Protein AF-A0A3L5TRM9-F1 (afdb_monomer_lite)

Radius of gyration: 25.82 Å; chains: 1; bounding box: 76×62×73 Å

Secondary structure (DSSP, 8-state):
-HHHHHHHHHHHS-HHHHHHTHHHHHHHHHHHHHSS-HHHHHHHHHHHHHHHHH-HHHHHHHHHH-THHHHHHHHHHTTS----------SS-HHHHHHHHHHHHTTS---GGGHHHHHHHHHHHHHHHHSHHHHHHHHTTGGG-TT----GGGHHHHHHHHHHHSSS-----HHHHHHHHHHHHT-S-HHHHHHHHHHHHHHHHHTHHHHHHHHHSSSSPPHHHHHHHHHHHHHTT-SSHHHHHHHHHHHHHH----GGG-------HHHHHHT----TTSHHHHHHHHHHHHHHHHH-SSHHHHHHHHHHHHHHHHHTT--TTSHHHHHS-HHHHHHHHHHTT-----S-PPP-TT--SS-TT-TT--SHHHHHHHHHHHHHTT--SHHHHHHHHHTHHHHTT-HHHHHHHHHHHHHHHHHHS-HHHHHHHHHHHHHHHHHHTS---TTS-HHHHHHHHHHHHHHHHHHHHHHHHHHHHTT--S-----------

InterPro domains:
  IPR011989 Armadillo-like helical [G3DSA:1.25.10.10] (164-276)
  IPR012993 UME domain [PF08064] (2-53)
  IPR016024 Armadillo-type fold [SSF48371] (3-445)
  IPR050517 DNA Damage Response and Repair Kinase [PTHR11139] (121-482)
  IPR056802 Serine/threonine-protein kinase ATR-like, M-HEAT region [PF25030] (362-481)

Organism: Mytilus galloprovincialis (NCBI:txid29158)

Structure (mmCIF, N/CA/C/O backbone):
data_AF-A0A3L5TRM9-F1
#
_entry.id   AF-A0A3L5TRM9-F1
#
loop_
_atom_site.group_PDB
_atom_site.id
_atom_site.type_symbol
_atom_site.label_atom_id
_atom_site.label_alt_id
_atom_site.label_comp_id
_atom_site.label_asym_id
_atom_site.label_entity_id
_atom_site.label_seq_id
_atom_site.pdbx_PDB_ins_code
_atom_site.Cartn_x
_atom_site.Cartn_y
_atom_site.Cartn_z
_atom_site.occupancy
_atom_site.B_iso_or_equiv
_atom_site.auth_seq_id
_atom_site.auth_comp_id
_atom_site.auth_asym_id
_atom_site.auth_atom_id
_atom_site.pdbx_PDB_model_num
ATOM 1 N N . LEU A 1 1 ? 24.301 -24.685 6.289 1.00 65.38 1 LEU A N 1
ATOM 2 C CA . LEU A 1 1 ? 23.201 -25.486 6.885 1.00 65.38 1 LEU A CA 1
ATOM 3 C C . LEU A 1 1 ? 21.810 -25.098 6.368 1.00 65.38 1 LEU A C 1
ATOM 5 O O . LEU A 1 1 ? 21.319 -25.808 5.508 1.00 65.38 1 LEU A O 1
ATOM 9 N N . THR A 1 2 ? 21.156 -24.003 6.792 1.00 78.38 2 THR A N 1
ATOM 10 C CA . THR A 1 2 ? 19.742 -23.734 6.404 1.00 78.38 2 THR A CA 1
ATOM 11 C C . THR A 1 2 ? 19.506 -23.607 4.890 1.00 78.38 2 THR A C 1
ATOM 13 O O . THR A 1 2 ? 18.604 -24.253 4.362 1.00 78.38 2 THR A O 1
ATOM 16 N N . LEU A 1 3 ? 20.322 -22.825 4.169 1.00 79.12 3 LEU A N 1
ATOM 17 C CA . LEU A 1 3 ? 20.190 -22.661 2.709 1.00 79.12 3 LEU A CA 1
ATOM 18 C C . LEU A 1 3 ? 20.558 -23.933 1.925 1.00 79.12 3 LEU A C 1
ATOM 20 O O . LEU A 1 3 ? 19.970 -24.226 0.883 1.00 79.12 3 LEU A O 1
ATOM 24 N N . GLU A 1 4 ? 21.496 -24.724 2.438 1.00 82.25 4 GLU A N 1
ATOM 25 C CA . GLU A 1 4 ? 21.870 -26.011 1.839 1.00 82.25 4 GLU A CA 1
ATOM 26 C C . GLU A 1 4 ? 20.743 -27.030 2.004 1.00 82.25 4 GLU A C 1
ATOM 28 O O . GLU A 1 4 ? 20.361 -27.691 1.038 1.00 82.25 4 GLU A O 1
ATOM 33 N N . SER A 1 5 ? 20.140 -27.091 3.195 1.00 85.12 5 SER A N 1
ATOM 34 C CA . SER A 1 5 ? 18.946 -27.894 3.453 1.00 85.12 5 SER A CA 1
ATOM 35 C C . SER A 1 5 ? 17.782 -27.454 2.570 1.00 85.12 5 SER A C 1
ATOM 37 O O . SER A 1 5 ? 17.115 -28.301 1.987 1.00 85.12 5 SER A O 1
ATOM 39 N N . LEU A 1 6 ? 17.566 -26.145 2.395 1.00 83.56 6 LEU A N 1
ATOM 40 C CA . LEU A 1 6 ? 16.555 -25.621 1.473 1.00 83.56 6 LEU A CA 1
ATOM 41 C C . LEU A 1 6 ? 16.820 -26.076 0.031 1.00 83.56 6 LEU A C 1
ATOM 43 O O . LEU A 1 6 ? 15.903 -26.533 -0.646 1.00 83.56 6 LEU A O 1
ATOM 47 N N . THR A 1 7 ? 18.073 -26.025 -0.421 1.00 80.06 7 THR A N 1
ATOM 48 C CA . THR A 1 7 ? 18.467 -26.508 -1.753 1.00 80.06 7 THR A CA 1
ATOM 49 C C . THR A 1 7 ? 18.178 -28.002 -1.907 1.00 80.06 7 THR A C 1
ATOM 51 O O . THR A 1 7 ? 17.636 -28.429 -2.926 1.00 80.06 7 THR A O 1
ATOM 54 N N . ALA A 1 8 ? 18.490 -28.809 -0.890 1.00 82.50 8 ALA A N 1
ATOM 55 C CA . ALA A 1 8 ? 18.169 -30.232 -0.881 1.00 82.50 8 ALA A CA 1
ATOM 56 C C . ALA A 1 8 ? 16.651 -30.477 -0.906 1.00 82.50 8 ALA A C 1
ATOM 58 O O . ALA A 1 8 ? 16.182 -31.316 -1.671 1.00 82.50 8 ALA A O 1
ATOM 59 N N . ILE A 1 9 ? 15.870 -29.703 -0.146 1.00 83.31 9 ILE A N 1
ATOM 60 C CA . ILE A 1 9 ? 14.403 -29.777 -0.128 1.00 83.31 9 ILE A CA 1
ATOM 61 C C . ILE A 1 9 ? 13.829 -29.434 -1.505 1.00 83.31 9 ILE A C 1
ATOM 63 O O . ILE A 1 9 ? 13.007 -30.192 -2.006 1.00 83.31 9 ILE A O 1
ATOM 67 N N . ILE A 1 10 ? 14.300 -28.370 -2.163 1.00 77.69 10 ILE A N 1
ATOM 68 C CA . ILE A 1 10 ? 13.900 -28.013 -3.538 1.00 77.69 10 ILE A CA 1
ATOM 69 C C . ILE A 1 10 ? 14.226 -29.157 -4.516 1.00 77.69 10 ILE A C 1
ATOM 71 O O . ILE A 1 10 ? 13.461 -29.437 -5.442 1.00 77.69 10 ILE A O 1
ATOM 75 N N . ARG A 1 11 ? 15.341 -29.869 -4.301 1.00 76.12 11 ARG A N 1
ATOM 76 C CA . ARG A 1 11 ? 15.733 -31.044 -5.099 1.00 76.12 11 ARG A CA 1
ATOM 77 C C . ARG A 1 11 ? 14.954 -32.319 -4.786 1.00 76.12 11 ARG A C 1
ATOM 79 O O . ARG A 1 11 ? 14.939 -33.231 -5.608 1.00 76.12 11 ARG A O 1
ATOM 86 N N . LEU A 1 12 ? 14.332 -32.433 -3.629 1.00 81.38 12 LEU A N 1
ATOM 87 C CA . LEU A 1 12 ? 13.623 -33.653 -3.241 1.00 81.38 12 LEU A CA 1
ATOM 88 C C . LEU A 1 12 ? 12.118 -33.507 -3.439 1.00 81.38 12 LEU A C 1
ATOM 90 O O . LEU A 1 12 ? 11.466 -34.411 -3.953 1.00 81.38 12 LEU A O 1
ATOM 94 N N . MET A 1 13 ? 11.577 -32.349 -3.083 1.00 76.00 13 MET A N 1
ATOM 95 C CA . MET A 1 13 ? 10.155 -32.062 -3.165 1.00 76.00 13 MET A CA 1
ATOM 96 C C . MET A 1 13 ? 9.733 -31.800 -4.615 1.00 76.00 13 MET A C 1
ATOM 98 O O . MET A 1 13 ? 10.427 -31.139 -5.389 1.00 76.00 13 MET A O 1
ATOM 102 N N . GLY A 1 14 ? 8.574 -32.340 -4.988 1.00 64.69 14 GLY A N 1
ATOM 103 C CA . GLY A 1 14 ? 7.963 -32.111 -6.295 1.00 64.69 14 GLY A CA 1
ATOM 104 C C . GLY A 1 14 ? 7.320 -30.725 -6.420 1.00 64.69 14 GLY A C 1
ATOM 105 O O . GLY A 1 14 ? 7.076 -30.035 -5.427 1.00 64.69 14 GLY A O 1
ATOM 106 N N . ARG A 1 15 ? 6.972 -30.359 -7.661 1.00 65.88 15 ARG A N 1
ATOM 107 C CA . ARG A 1 15 ? 6.412 -29.044 -8.040 1.00 65.88 15 ARG A CA 1
ATOM 108 C C . ARG A 1 15 ? 5.235 -28.601 -7.166 1.00 65.88 15 ARG A C 1
ATOM 110 O O . ARG A 1 15 ? 5.187 -27.460 -6.733 1.00 65.88 15 ARG A O 1
ATOM 117 N N . LYS A 1 16 ? 4.326 -29.523 -6.831 1.00 69.69 16 LYS A N 1
ATOM 118 C CA . LYS A 1 16 ? 3.134 -29.243 -6.012 1.00 69.69 16 LYS A CA 1
ATOM 119 C C . LYS A 1 16 ? 3.468 -28.643 -4.640 1.00 69.69 16 LYS A C 1
ATOM 121 O O . LYS A 1 16 ? 2.777 -27.741 -4.183 1.00 69.69 16 LYS A O 1
ATOM 126 N N . HIS A 1 17 ? 4.510 -29.147 -3.981 1.00 75.06 17 HIS A N 1
ATOM 127 C CA . HIS A 1 17 ? 4.863 -28.718 -2.627 1.00 75.06 17 HIS A CA 1
ATOM 128 C C . HIS A 1 17 ? 5.704 -27.445 -2.631 1.00 75.06 17 HIS A C 1
ATOM 130 O O . HIS A 1 17 ? 5.480 -26.576 -1.797 1.00 75.06 17 HIS A O 1
ATOM 136 N N . ILE A 1 18 ? 6.630 -27.316 -3.586 1.00 74.25 18 ILE A N 1
ATOM 137 C CA . ILE A 1 18 ? 7.457 -26.112 -3.735 1.00 74.25 18 ILE A CA 1
ATOM 138 C C . ILE A 1 18 ? 6.604 -24.916 -4.169 1.00 74.25 18 ILE A C 1
ATOM 140 O O . ILE A 1 18 ? 6.699 -23.861 -3.542 1.00 74.25 18 ILE A O 1
ATOM 144 N N . GLY A 1 19 ? 5.690 -25.104 -5.128 1.00 67.81 19 GLY A N 1
ATOM 145 C CA . GLY A 1 19 ? 4.784 -24.051 -5.590 1.00 67.81 19 GLY A CA 1
ATOM 146 C C . GLY A 1 19 ? 3.924 -23.460 -4.467 1.00 67.81 19 GLY A C 1
ATOM 147 O O . GLY A 1 19 ? 3.762 -22.248 -4.390 1.00 67.81 19 GLY A O 1
ATOM 148 N N . MET A 1 20 ? 3.458 -24.291 -3.527 1.00 72.44 20 MET A N 1
ATOM 149 C CA . MET A 1 20 ? 2.608 -23.867 -2.403 1.00 72.44 20 MET A CA 1
ATOM 150 C C . MET A 1 20 ? 3.310 -22.911 -1.419 1.00 72.44 20 MET A C 1
ATOM 152 O O . MET A 1 20 ? 2.651 -22.124 -0.746 1.00 72.44 20 MET A O 1
ATOM 156 N N . ILE A 1 21 ? 4.642 -22.970 -1.321 1.00 74.56 21 ILE A N 1
ATOM 157 C CA . ILE A 1 21 ? 5.443 -22.143 -0.400 1.00 74.56 21 ILE A CA 1
ATOM 158 C C . ILE A 1 21 ? 6.443 -21.238 -1.129 1.00 74.56 21 ILE A C 1
ATOM 160 O O . ILE A 1 21 ? 7.333 -20.662 -0.497 1.00 74.56 21 ILE A O 1
ATOM 164 N N . ARG A 1 22 ? 6.310 -21.086 -2.451 1.00 73.38 22 ARG A N 1
ATOM 165 C CA . ARG A 1 22 ? 7.303 -20.419 -3.306 1.00 73.38 22 ARG A CA 1
ATOM 166 C C . ARG A 1 22 ? 7.626 -18.990 -2.867 1.00 73.38 22 ARG A C 1
ATOM 168 O O . ARG A 1 22 ? 8.798 -18.628 -2.813 1.00 73.38 22 ARG A O 1
ATOM 175 N N . TYR A 1 23 ? 6.629 -18.223 -2.420 1.00 70.56 23 TYR A N 1
ATOM 176 C CA . TYR A 1 23 ? 6.830 -16.866 -1.893 1.00 70.56 23 TYR A CA 1
ATOM 177 C C . TYR A 1 23 ? 7.678 -16.828 -0.613 1.00 70.56 23 TYR A C 1
ATOM 179 O O . TYR A 1 23 ? 8.404 -15.868 -0.369 1.00 70.56 23 TYR A O 1
ATOM 187 N N . LYS A 1 24 ? 7.647 -17.881 0.207 1.00 76.56 24 LYS A N 1
ATOM 188 C CA . LYS A 1 24 ? 8.509 -17.981 1.395 1.00 76.56 24 LYS A CA 1
ATOM 189 C C . LYS A 1 24 ? 9.917 -18.428 1.035 1.00 76.56 24 LYS A C 1
ATOM 191 O O . LYS A 1 24 ? 10.882 -17.919 1.605 1.00 76.56 24 LYS A O 1
ATOM 196 N N . ILE A 1 25 ? 10.040 -19.343 0.071 1.00 76.75 25 ILE A N 1
ATOM 197 C CA . ILE A 1 25 ? 11.338 -19.767 -0.464 1.00 76.75 25 ILE A CA 1
ATOM 198 C C . ILE A 1 25 ? 12.053 -18.559 -1.060 1.00 76.75 25 ILE A C 1
ATOM 200 O O . ILE A 1 25 ? 13.166 -18.256 -0.643 1.00 76.75 25 ILE A O 1
ATOM 204 N N . VAL A 1 26 ? 11.394 -17.813 -1.947 1.00 69.88 26 VAL A N 1
ATOM 205 C CA . VAL A 1 26 ? 12.000 -16.631 -2.560 1.00 69.88 26 VAL A CA 1
ATOM 206 C C . VAL A 1 26 ? 12.323 -15.555 -1.517 1.00 69.88 26 VAL A C 1
ATOM 208 O O . VAL A 1 26 ? 13.416 -14.999 -1.579 1.00 69.88 26 VAL A O 1
ATOM 211 N N . ASN A 1 27 ? 11.481 -15.326 -0.495 1.00 65.88 27 ASN A N 1
ATOM 212 C CA . ASN A 1 27 ? 11.847 -14.423 0.608 1.00 65.88 27 ASN A CA 1
ATOM 213 C C . ASN A 1 27 ? 13.139 -14.868 1.317 1.00 65.88 27 ASN A C 1
ATOM 215 O O . ASN A 1 27 ? 14.015 -14.073 1.639 1.00 65.88 27 ASN A O 1
ATOM 219 N N . THR A 1 28 ? 13.271 -16.168 1.558 1.00 74.00 28 THR A N 1
ATOM 220 C CA . THR A 1 28 ? 14.431 -16.725 2.260 1.00 74.00 28 THR A CA 1
ATOM 221 C C . THR A 1 28 ? 15.696 -16.603 1.412 1.00 74.00 28 THR A C 1
ATOM 223 O O . THR A 1 28 ? 16.736 -16.166 1.904 1.00 74.00 28 THR A O 1
ATOM 226 N N . LEU A 1 29 ? 15.604 -16.936 0.122 1.00 70.50 29 LEU A N 1
ATOM 227 C CA . LEU A 1 29 ? 16.705 -16.801 -0.830 1.00 70.50 29 LEU A CA 1
ATOM 228 C C . LEU A 1 29 ? 17.111 -15.333 -1.024 1.00 70.50 29 LEU A C 1
ATOM 230 O O . LEU A 1 29 ? 18.297 -15.022 -1.133 1.00 70.50 29 LEU A O 1
ATOM 234 N N . ARG A 1 30 ? 16.137 -14.417 -0.992 1.00 61.69 30 ARG A N 1
ATOM 235 C CA . ARG A 1 30 ? 16.371 -12.974 -0.954 1.00 61.69 30 ARG A CA 1
ATOM 236 C C . ARG A 1 30 ? 17.215 -12.561 0.232 1.00 61.69 30 ARG A C 1
ATOM 238 O O . ARG A 1 30 ? 18.228 -11.904 0.039 1.00 61.69 30 ARG A O 1
ATOM 245 N N . ILE A 1 31 ? 16.782 -12.912 1.441 1.00 65.50 31 ILE A N 1
ATOM 246 C CA . ILE A 1 31 ? 17.496 -12.552 2.668 1.00 65.50 31 ILE A CA 1
ATOM 247 C C . ILE A 1 31 ? 18.922 -13.116 2.603 1.00 65.50 31 ILE A C 1
ATOM 249 O O . ILE A 1 31 ? 19.871 -12.411 2.925 1.00 65.50 31 ILE A O 1
ATOM 253 N N . GLY A 1 32 ? 19.090 -14.332 2.070 1.00 65.25 32 GLY A N 1
ATOM 254 C CA . GLY A 1 32 ? 20.402 -14.938 1.834 1.00 65.25 32 GLY A CA 1
ATOM 255 C C . GLY A 1 32 ? 21.327 -14.124 0.920 1.00 65.25 32 GLY A C 1
ATOM 256 O O . GLY A 1 32 ? 22.520 -14.050 1.191 1.00 65.25 32 GLY A O 1
ATOM 257 N N . LEU A 1 33 ? 20.804 -13.482 -0.134 1.00 60.53 33 LEU A N 1
ATOM 258 C CA . LEU A 1 33 ? 21.601 -12.622 -1.027 1.00 60.53 33 LEU A CA 1
ATOM 259 C C . LEU A 1 33 ? 22.024 -11.290 -0.385 1.00 60.53 33 LEU A C 1
ATOM 261 O O . LEU A 1 33 ? 22.958 -10.661 -0.872 1.00 60.53 33 LEU A O 1
ATOM 265 N N . GLN A 1 34 ? 21.343 -10.840 0.672 1.00 57.56 34 GLN A N 1
ATOM 266 C CA . GLN A 1 34 ? 21.650 -9.577 1.359 1.00 57.56 34 GLN A CA 1
ATOM 267 C C . GLN A 1 34 ? 22.781 -9.706 2.381 1.00 57.56 34 GLN A C 1
ATOM 269 O O . GLN A 1 34 ? 23.325 -8.705 2.842 1.00 57.56 34 GLN A O 1
ATOM 274 N N . ILE A 1 35 ? 23.135 -10.935 2.755 1.00 67.31 35 ILE A N 1
ATOM 275 C CA . ILE A 1 35 ? 24.189 -11.193 3.729 1.00 67.31 35 ILE A CA 1
ATOM 276 C C . ILE A 1 35 ? 25.545 -10.929 3.059 1.00 67.31 35 ILE A C 1
ATOM 278 O O . ILE A 1 35 ? 25.797 -11.398 1.953 1.00 67.31 35 ILE A O 1
ATOM 282 N N . ILE A 1 36 ? 26.417 -10.163 3.723 1.00 64.56 36 ILE A N 1
ATOM 283 C CA . ILE A 1 36 ? 27.713 -9.684 3.185 1.00 64.56 36 ILE A CA 1
ATOM 284 C C . ILE A 1 36 ? 28.772 -10.811 3.104 1.00 64.56 36 ILE A C 1
ATOM 286 O O . ILE A 1 36 ? 29.855 -10.637 2.552 1.00 64.56 36 ILE A O 1
ATOM 290 N N . ASP A 1 37 ? 28.454 -11.995 3.617 1.00 75.12 37 ASP A N 1
ATOM 291 C CA . ASP A 1 37 ? 29.320 -13.170 3.595 1.00 75.12 37 ASP A CA 1
ATOM 292 C C . ASP A 1 37 ? 29.328 -13.846 2.209 1.00 75.12 37 ASP A C 1
ATOM 294 O O . ASP A 1 37 ? 28.285 -14.248 1.684 1.00 75.12 37 ASP A O 1
ATOM 298 N N . ARG A 1 38 ? 30.523 -13.987 1.622 1.00 67.94 38 ARG A N 1
ATOM 299 C CA . ARG A 1 38 ? 30.719 -14.537 0.272 1.00 67.94 38 ARG A CA 1
ATOM 300 C C . ARG A 1 38 ? 30.283 -16.003 0.164 1.00 67.94 38 ARG A C 1
ATOM 302 O O . ARG A 1 38 ? 29.691 -16.371 -0.851 1.00 67.94 38 ARG A O 1
ATOM 309 N N . ASP A 1 39 ? 30.528 -16.818 1.185 1.00 73.38 39 ASP A N 1
ATOM 310 C CA . ASP A 1 39 ? 30.191 -18.245 1.158 1.00 73.38 39 ASP A CA 1
ATOM 311 C C . ASP A 1 39 ? 28.666 -18.422 1.197 1.00 73.38 39 ASP A C 1
ATOM 313 O O . ASP A 1 39 ? 28.088 -19.233 0.465 1.00 73.38 39 ASP A O 1
ATOM 317 N N . ILE A 1 40 ? 27.982 -17.588 1.987 1.00 71.12 40 ILE A N 1
ATOM 318 C CA . ILE A 1 40 ? 26.514 -17.557 2.051 1.00 71.12 40 ILE A CA 1
ATOM 319 C C . ILE A 1 40 ? 25.911 -17.081 0.724 1.00 71.12 40 ILE A C 1
ATOM 321 O O . ILE A 1 40 ? 24.932 -17.672 0.255 1.00 71.12 40 ILE A O 1
ATOM 325 N N . GLN A 1 41 ? 26.493 -16.063 0.088 1.00 64.31 41 GLN A N 1
ATOM 326 C CA . GLN A 1 41 ? 26.047 -15.590 -1.226 1.00 64.31 41 GLN A CA 1
ATOM 327 C C . GLN A 1 41 ? 26.202 -16.663 -2.307 1.00 64.31 41 GLN A C 1
ATOM 329 O O . GLN A 1 41 ? 25.286 -16.847 -3.113 1.00 64.31 41 GLN A O 1
ATOM 334 N N . GLU A 1 42 ? 27.307 -17.413 -2.312 1.00 65.62 42 GLU A N 1
ATOM 335 C CA . GLU A 1 42 ? 27.523 -18.502 -3.270 1.00 65.62 42 GLU A CA 1
ATOM 336 C C . GLU A 1 42 ? 26.496 -19.629 -3.081 1.00 65.62 42 GLU A C 1
ATOM 338 O O . GLU A 1 42 ? 25.886 -20.097 -4.049 1.00 65.62 42 GLU A O 1
ATOM 343 N N . ILE A 1 43 ? 26.246 -20.036 -1.832 1.00 72.19 43 ILE A N 1
ATOM 344 C CA . ILE A 1 43 ? 25.219 -21.034 -1.505 1.00 72.19 43 ILE A CA 1
ATOM 345 C C . ILE A 1 43 ? 23.830 -20.524 -1.907 1.00 72.19 43 ILE A C 1
ATOM 347 O O . ILE A 1 43 ? 23.047 -21.276 -2.489 1.00 72.19 43 ILE A O 1
ATOM 351 N N . SER A 1 44 ? 23.531 -19.248 -1.653 1.00 68.44 44 SER A N 1
ATOM 352 C CA . SER A 1 44 ? 22.273 -18.619 -2.060 1.00 68.44 44 SER A CA 1
ATOM 353 C C . SER A 1 44 ? 22.110 -18.629 -3.583 1.00 68.44 44 SER A C 1
ATOM 355 O O . SER A 1 44 ? 21.058 -19.020 -4.084 1.00 68.44 44 SER A O 1
ATOM 357 N N . CYS A 1 45 ? 23.161 -18.315 -4.347 1.00 63.19 45 CYS A N 1
ATOM 358 C CA . CYS A 1 45 ? 23.139 -18.377 -5.812 1.00 63.19 45 CYS A CA 1
ATOM 359 C C . CYS A 1 45 ? 22.912 -19.803 -6.333 1.00 63.19 45 CYS A C 1
ATOM 361 O O . CYS A 1 45 ? 22.123 -20.002 -7.255 1.00 63.19 45 CYS A O 1
ATOM 363 N N . LYS A 1 46 ? 23.550 -20.813 -5.724 1.00 67.06 46 LYS A N 1
ATOM 364 C CA . LYS A 1 46 ? 23.306 -22.231 -6.052 1.00 67.06 46 LYS A CA 1
ATOM 365 C C . LYS A 1 46 ? 21.864 -22.641 -5.750 1.00 67.06 46 LYS A C 1
ATOM 367 O O . LYS A 1 46 ? 21.269 -23.406 -6.510 1.00 67.06 46 LYS A O 1
ATOM 372 N N . ALA A 1 47 ? 21.301 -22.138 -4.655 1.00 72.38 47 ALA A N 1
ATOM 373 C CA . ALA A 1 47 ? 19.915 -22.379 -4.281 1.00 72.38 47 ALA A CA 1
ATOM 374 C C . ALA A 1 47 ? 18.942 -21.711 -5.268 1.00 72.38 47 ALA A C 1
ATOM 376 O O . ALA A 1 47 ? 17.993 -22.356 -5.710 1.00 72.38 47 ALA A O 1
ATOM 377 N N . TRP A 1 48 ? 19.225 -20.472 -5.685 1.00 68.62 48 TRP A N 1
ATOM 378 C CA . TRP A 1 48 ? 18.503 -19.752 -6.737 1.00 68.62 48 TRP A CA 1
ATOM 379 C C . TRP A 1 48 ? 18.536 -20.483 -8.077 1.00 68.62 48 TRP A C 1
ATOM 381 O O . TRP A 1 48 ? 17.487 -20.724 -8.664 1.00 68.62 48 TRP A O 1
ATOM 391 N N . ASP A 1 49 ? 19.716 -20.894 -8.537 1.00 62.44 49 ASP A N 1
ATOM 392 C CA . ASP A 1 49 ? 19.873 -21.660 -9.776 1.00 62.44 49 ASP A CA 1
ATOM 393 C C . ASP A 1 49 ? 19.091 -22.981 -9.717 1.00 62.44 49 ASP A C 1
ATOM 395 O O . ASP A 1 49 ? 18.374 -23.340 -10.651 1.00 62.44 49 ASP A O 1
ATOM 399 N N . CYS A 1 50 ? 19.147 -23.680 -8.579 1.00 69.31 50 CYS A N 1
ATOM 400 C CA . CYS A 1 50 ? 18.386 -24.906 -8.368 1.00 69.31 50 CYS A CA 1
ATOM 401 C C . CYS A 1 50 ? 16.867 -24.675 -8.371 1.00 69.31 50 CYS A C 1
ATOM 403 O O . CYS A 1 50 ? 16.124 -25.506 -8.893 1.00 69.31 50 CYS A O 1
ATOM 405 N N . PHE A 1 51 ? 16.411 -23.578 -7.771 1.00 69.69 51 PHE A N 1
ATOM 406 C CA . PHE A 1 51 ? 15.007 -23.190 -7.708 1.00 69.69 51 PHE A CA 1
ATOM 407 C C . PHE A 1 51 ? 14.460 -22.848 -9.097 1.00 69.69 51 PHE A C 1
ATOM 409 O O . PHE A 1 51 ? 13.485 -23.458 -9.532 1.00 69.69 51 PHE A O 1
ATOM 416 N N . VAL A 1 52 ? 15.162 -21.980 -9.831 1.00 62.41 52 VAL A N 1
ATOM 417 C CA . VAL A 1 52 ? 14.818 -21.559 -11.199 1.00 62.41 52 VAL A CA 1
ATOM 418 C C . VAL A 1 52 ? 14.802 -22.747 -12.168 1.00 62.41 52 VAL A C 1
ATOM 420 O O . VAL A 1 52 ? 13.913 -22.848 -13.008 1.00 62.41 52 VAL A O 1
ATOM 423 N N . LYS A 1 53 ? 15.748 -23.686 -12.036 1.00 63.81 53 LYS A N 1
ATOM 424 C CA . LYS A 1 53 ? 15.822 -24.887 -12.887 1.00 63.81 53 LYS A CA 1
ATOM 425 C C . LYS A 1 53 ? 14.774 -25.951 -12.581 1.00 63.81 53 LYS A C 1
ATOM 427 O O . LYS A 1 53 ? 14.584 -26.831 -13.409 1.00 63.81 53 LYS A O 1
ATOM 432 N N . ARG A 1 54 ? 14.172 -25.973 -11.389 1.00 61.22 54 ARG A N 1
ATOM 433 C CA . ARG A 1 54 ? 13.219 -27.032 -11.005 1.00 61.22 54 ARG A CA 1
ATOM 434 C C . ARG A 1 54 ? 11.781 -26.593 -11.068 1.00 61.22 54 ARG A C 1
ATOM 436 O O . ARG A 1 54 ? 10.927 -27.375 -11.494 1.00 61.22 54 ARG A O 1
ATOM 443 N N . ASP A 1 55 ? 11.520 -25.377 -10.624 1.00 56.62 55 ASP A N 1
ATOM 444 C CA . ASP A 1 55 ? 10.194 -24.807 -10.689 1.00 56.62 55 ASP A CA 1
ATOM 445 C C . ASP A 1 55 ? 10.071 -24.018 -11.994 1.00 56.62 55 ASP A C 1
ATOM 447 O O . ASP A 1 55 ? 10.102 -22.795 -12.033 1.00 56.62 55 ASP A O 1
ATOM 451 N N . PHE A 1 56 ? 9.988 -24.758 -13.104 1.00 47.97 56 PHE A N 1
ATOM 452 C CA . PHE A 1 56 ? 9.790 -24.212 -14.452 1.00 47.97 56 PHE A CA 1
ATOM 453 C C . PHE A 1 56 ? 8.513 -23.366 -14.553 1.00 47.97 56 PHE A C 1
ATOM 455 O O . PHE A 1 56 ? 8.465 -22.432 -15.349 1.00 47.97 56 PHE A O 1
ATOM 462 N N . MET A 1 57 ? 7.525 -23.643 -13.689 1.00 47.28 57 MET A N 1
ATOM 463 C CA . MET A 1 57 ? 6.334 -22.815 -13.529 1.00 47.28 57 MET A CA 1
ATOM 464 C C . MET A 1 57 ? 6.663 -21.478 -12.877 1.00 47.28 57 MET A C 1
ATOM 466 O O . MET A 1 57 ? 5.996 -20.515 -13.177 1.00 47.28 57 MET A O 1
ATOM 470 N N . ILE A 1 58 ? 7.702 -21.330 -12.058 1.00 47.34 58 ILE A N 1
ATOM 471 C CA . ILE A 1 58 ? 8.061 -19.991 -11.578 1.00 47.34 58 ILE A CA 1
ATOM 472 C C . ILE A 1 58 ? 8.488 -19.108 -12.724 1.00 47.34 58 ILE A C 1
ATOM 474 O O . ILE A 1 58 ? 8.123 -17.953 -12.683 1.00 47.34 58 ILE A O 1
ATOM 478 N N . LEU A 1 59 ? 9.171 -19.621 -13.752 1.00 45.50 59 LEU A N 1
ATOM 479 C CA . LEU A 1 59 ? 9.421 -18.844 -14.961 1.00 45.50 59 LEU A CA 1
ATOM 480 C C . LEU A 1 59 ? 8.150 -18.743 -15.804 1.00 45.50 59 LEU A C 1
ATOM 482 O O . LEU A 1 59 ? 7.774 -17.638 -16.108 1.00 45.50 59 LEU A O 1
ATOM 486 N N . GLU A 1 60 ? 7.421 -19.814 -16.111 1.00 38.19 60 GLU A N 1
ATOM 487 C CA . GLU A 1 60 ? 6.194 -19.766 -16.938 1.00 38.19 60 GLU A CA 1
ATOM 488 C C . GLU A 1 60 ? 5.062 -18.900 -16.341 1.00 38.19 60 GLU A C 1
ATOM 490 O O . GLU A 1 60 ? 4.392 -18.164 -17.049 1.00 38.19 60 GLU A O 1
ATOM 495 N N . TYR A 1 61 ? 4.881 -18.906 -15.025 1.00 40.91 61 TYR A N 1
ATOM 496 C CA . TYR A 1 61 ? 3.848 -18.168 -14.289 1.00 40.91 61 TYR A CA 1
ATOM 497 C C . TYR A 1 61 ? 4.295 -16.750 -13.948 1.00 40.91 61 TYR A C 1
ATOM 499 O O . TYR A 1 61 ? 3.504 -15.809 -14.014 1.00 40.91 61 TYR A O 1
ATOM 507 N N . ALA A 1 62 ? 5.584 -16.565 -13.666 1.00 39.34 62 ALA A N 1
ATOM 508 C CA . ALA A 1 62 ? 6.185 -15.257 -13.774 1.00 39.34 62 ALA A CA 1
ATOM 509 C C . ALA A 1 62 ? 5.988 -14.696 -15.182 1.00 39.34 62 ALA A C 1
ATOM 511 O O . ALA A 1 62 ? 5.581 -13.570 -15.334 1.00 39.34 62 ALA A O 1
ATOM 512 N N . LEU A 1 63 ? 6.183 -15.462 -16.236 1.00 35.69 63 LEU A N 1
ATOM 513 C CA . LEU A 1 63 ? 6.022 -15.006 -17.608 1.00 35.69 63 LEU A CA 1
ATOM 514 C C . LEU A 1 63 ? 4.578 -14.648 -17.960 1.00 35.69 63 LEU A C 1
ATOM 516 O O . LEU A 1 63 ? 4.354 -13.664 -18.658 1.00 35.69 63 LEU A O 1
ATOM 520 N N . TYR A 1 64 ? 3.618 -15.402 -17.425 1.00 33.41 64 TYR A N 1
ATOM 521 C CA . TYR A 1 64 ? 2.198 -15.287 -17.756 1.00 33.41 64 TYR A CA 1
ATOM 522 C C . TYR A 1 64 ? 1.420 -14.300 -16.866 1.00 33.41 64 TYR A C 1
ATOM 524 O O . TYR A 1 64 ? 0.546 -13.580 -17.337 1.00 33.41 64 TYR A O 1
ATOM 532 N N . TYR A 1 65 ? 1.740 -14.228 -15.571 1.00 35.22 65 TYR A N 1
ATOM 533 C CA . TYR A 1 65 ? 1.090 -13.333 -14.594 1.00 35.22 65 TYR A CA 1
ATOM 534 C C . TYR A 1 65 ? 2.021 -12.270 -14.058 1.00 35.22 65 TYR A C 1
ATOM 536 O O . TYR A 1 65 ? 1.596 -11.320 -13.392 1.00 35.22 65 TYR A O 1
ATOM 544 N N . GLY A 1 66 ? 3.311 -12.461 -14.298 1.00 34.72 66 GLY A N 1
ATOM 545 C CA . GLY A 1 66 ? 4.306 -11.469 -14.059 1.00 34.72 66 GLY A CA 1
ATOM 546 C C . GLY A 1 66 ? 4.760 -11.303 -12.604 1.00 34.72 66 GLY A C 1
ATOM 547 O O . GLY A 1 66 ? 5.929 -11.078 -12.361 1.00 34.72 66 GLY A O 1
ATOM 548 N N . ARG A 1 67 ? 3.898 -11.456 -11.600 1.00 42.78 67 ARG A N 1
ATOM 549 C CA . ARG A 1 67 ? 4.095 -10.893 -10.243 1.00 42.78 67 ARG A CA 1
ATOM 550 C C . ARG A 1 67 ? 5.131 -11.572 -9.335 1.00 42.78 67 ARG A C 1
ATOM 552 O O . ARG A 1 67 ? 5.567 -10.943 -8.375 1.00 42.78 67 ARG A O 1
ATOM 559 N N . ASP A 1 68 ? 5.593 -12.783 -9.648 1.00 37.16 68 ASP A N 1
ATOM 560 C CA . ASP A 1 68 ? 6.687 -13.436 -8.894 1.00 37.16 68 ASP A CA 1
ATOM 561 C C . ASP A 1 68 ? 8.039 -12.777 -9.146 1.00 37.16 68 ASP A C 1
ATOM 563 O O . ASP A 1 68 ? 8.992 -12.934 -8.386 1.00 37.16 68 ASP A O 1
ATOM 567 N N . ILE A 1 69 ? 8.112 -11.978 -10.196 1.00 37.78 69 ILE A N 1
ATOM 568 C CA . ILE A 1 69 ? 9.352 -11.405 -10.648 1.00 37.78 69 ILE A CA 1
ATOM 569 C C . ILE A 1 69 ? 9.678 -10.106 -9.941 1.00 37.78 69 ILE A C 1
ATOM 571 O O . ILE A 1 69 ? 10.827 -9.957 -9.554 1.00 37.78 69 ILE A O 1
ATOM 575 N N . ASP A 1 70 ? 8.718 -9.213 -9.679 1.00 36.78 70 ASP A N 1
ATOM 576 C CA . ASP A 1 70 ? 8.962 -8.023 -8.845 1.00 36.78 70 ASP A CA 1
ATOM 577 C C . ASP A 1 70 ? 9.546 -8.419 -7.485 1.00 36.78 70 ASP A C 1
ATOM 579 O O . ASP A 1 70 ? 10.435 -7.743 -6.965 1.00 36.78 70 ASP A O 1
ATOM 583 N N . PHE A 1 71 ? 9.122 -9.574 -6.966 1.00 39.12 71 PHE A N 1
ATOM 584 C CA . PHE A 1 71 ? 9.625 -10.182 -5.745 1.00 39.12 71 PHE A CA 1
ATOM 585 C C . PHE A 1 71 ? 11.061 -10.717 -5.888 1.00 39.12 71 PHE A C 1
ATOM 587 O O . PHE A 1 71 ? 11.927 -10.358 -5.084 1.00 39.12 71 PHE A O 1
ATOM 594 N N . ILE A 1 72 ? 11.373 -11.474 -6.949 1.00 40.59 72 ILE A N 1
ATOM 595 C CA . ILE A 1 72 ? 12.756 -11.865 -7.291 1.00 40.59 72 ILE A CA 1
ATOM 596 C C . ILE A 1 72 ? 13.623 -10.604 -7.544 1.00 40.59 72 ILE A C 1
ATOM 598 O O . ILE A 1 72 ? 14.768 -10.528 -7.113 1.00 40.59 72 ILE A O 1
ATOM 602 N N . ALA A 1 73 ? 13.075 -9.529 -8.105 1.00 38.41 73 ALA A N 1
ATOM 603 C CA . ALA A 1 73 ? 13.746 -8.245 -8.324 1.00 38.41 73 ALA A CA 1
ATOM 604 C C . ALA A 1 73 ? 14.041 -7.465 -7.065 1.00 38.41 73 ALA A C 1
ATOM 606 O O . ALA A 1 73 ? 15.126 -6.907 -6.928 1.00 38.41 73 ALA A O 1
ATOM 607 N N . GLN A 1 74 ? 13.072 -7.409 -6.150 1.00 38.84 74 GLN A N 1
ATOM 608 C CA . GLN A 1 74 ? 13.256 -6.893 -4.799 1.00 38.84 74 GLN A CA 1
ATOM 609 C C . GLN A 1 74 ? 14.390 -7.661 -4.111 1.00 38.84 74 GLN A C 1
ATOM 611 O O . GLN A 1 74 ? 15.115 -7.112 -3.284 1.00 38.84 74 GLN A O 1
ATOM 616 N N . SER A 1 75 ? 14.561 -8.934 -4.483 1.00 37.00 75 SER A N 1
ATOM 617 C CA . SER A 1 75 ? 15.569 -9.808 -3.905 1.00 37.00 75 SER A CA 1
ATOM 618 C C . SER A 1 75 ? 16.994 -9.430 -4.271 1.00 37.00 75 SER A C 1
ATOM 620 O O . SER A 1 75 ? 17.857 -9.398 -3.398 1.00 37.00 75 SER A O 1
ATOM 622 N N . PHE A 1 76 ? 17.217 -9.045 -5.525 1.00 35.72 76 PHE A N 1
ATOM 623 C CA . PHE A 1 76 ? 18.482 -8.449 -5.953 1.00 35.72 76 PHE A CA 1
ATOM 624 C C . PHE A 1 76 ? 18.617 -6.991 -5.493 1.00 35.72 76 PHE A C 1
ATOM 626 O O . PHE A 1 76 ? 19.716 -6.576 -5.126 1.00 35.72 76 PHE A O 1
ATOM 633 N N . ARG A 1 77 ? 17.509 -6.234 -5.417 1.00 35.97 77 ARG A N 1
ATOM 634 C CA . ARG A 1 77 ? 17.469 -4.817 -5.005 1.00 35.97 77 ARG A CA 1
ATOM 635 C C . ARG A 1 77 ? 18.133 -4.561 -3.645 1.00 35.97 77 ARG A C 1
ATOM 637 O O . ARG A 1 77 ? 18.873 -3.595 -3.518 1.00 35.97 77 ARG A O 1
ATOM 644 N N . ASN A 1 78 ? 17.900 -5.427 -2.664 1.00 35.19 78 ASN A N 1
ATOM 645 C CA . ASN A 1 78 ? 18.336 -5.211 -1.279 1.00 35.19 78 ASN A CA 1
ATOM 646 C C . ASN A 1 78 ? 19.737 -5.777 -0.967 1.00 35.19 78 ASN A C 1
ATOM 648 O O . ASN A 1 78 ? 20.243 -5.597 0.134 1.00 35.19 78 ASN A O 1
ATOM 652 N N . SER A 1 79 ? 20.357 -6.497 -1.910 1.00 32.06 79 SER A N 1
ATOM 653 C CA . SER A 1 79 ? 21.714 -7.055 -1.758 1.00 32.06 79 SER A CA 1
ATOM 654 C C . SER A 1 79 ? 22.832 -6.032 -2.004 1.00 32.06 79 SER A C 1
ATOM 656 O O . SER A 1 79 ? 24.011 -6.340 -1.860 1.00 32.06 79 SER A O 1
ATOM 658 N N . VAL A 1 80 ? 22.448 -4.821 -2.405 1.00 33.75 80 VAL A N 1
ATOM 659 C CA . VAL A 1 80 ? 23.266 -3.608 -2.467 1.00 33.75 80 VAL A CA 1
ATOM 660 C C . VAL A 1 80 ? 22.505 -2.574 -1.649 1.00 33.75 80 VAL A C 1
ATOM 662 O O . VAL A 1 80 ? 21.285 -2.481 -1.795 1.00 33.75 80 VAL A O 1
ATOM 665 N N . SER A 1 81 ? 23.188 -1.824 -0.786 1.00 26.42 81 SER A N 1
ATOM 666 C CA . SER A 1 81 ? 22.567 -0.799 0.059 1.00 26.42 81 SER A CA 1
ATOM 667 C C . SER A 1 81 ? 21.732 0.175 -0.778 1.00 26.42 81 SER A C 1
ATOM 669 O O . SER A 1 81 ? 22.292 0.941 -1.561 1.00 26.42 81 SER A O 1
ATOM 671 N N . TRP A 1 82 ? 20.411 0.147 -0.605 1.00 32.06 82 TRP A N 1
ATOM 672 C CA . TRP A 1 82 ? 19.493 1.138 -1.157 1.00 32.06 82 TRP A CA 1
ATOM 673 C C . TRP A 1 82 ? 18.347 1.395 -0.180 1.00 32.06 82 TRP A C 1
ATOM 675 O O . TRP A 1 82 ? 17.738 0.452 0.322 1.00 32.06 82 TRP A O 1
ATOM 685 N N . THR A 1 83 ? 18.080 2.678 0.050 1.00 24.50 83 THR A N 1
ATOM 686 C CA . THR A 1 83 ? 16.997 3.250 0.858 1.00 24.50 83 THR A CA 1
ATOM 687 C C . THR A 1 83 ? 15.779 3.593 -0.018 1.00 24.50 83 THR A C 1
ATOM 689 O O . THR A 1 83 ? 15.960 4.236 -1.050 1.00 24.50 83 THR A O 1
ATOM 692 N N . ASP A 1 84 ? 14.609 3.115 0.439 1.00 24.55 84 ASP A N 1
ATOM 693 C CA . ASP A 1 84 ? 13.208 3.620 0.400 1.00 24.55 84 ASP A CA 1
ATOM 694 C C . ASP A 1 84 ? 12.535 3.988 -0.955 1.00 24.55 84 ASP A C 1
ATOM 696 O O . ASP A 1 84 ? 13.165 4.545 -1.842 1.00 24.55 84 ASP A O 1
ATOM 700 N N . ASP A 1 85 ? 11.231 3.809 -1.242 1.00 26.25 85 ASP A N 1
ATOM 701 C CA . ASP A 1 85 ? 10.105 3.017 -0.706 1.00 26.25 85 ASP A CA 1
ATOM 702 C C . ASP A 1 85 ? 8.969 2.976 -1.786 1.00 26.25 85 ASP A C 1
ATOM 704 O O . ASP A 1 85 ? 8.532 4.005 -2.285 1.00 26.25 85 ASP A O 1
ATOM 708 N N . VAL A 1 86 ? 8.512 1.764 -2.143 1.00 26.94 86 VAL A N 1
ATOM 709 C CA . VAL A 1 86 ? 7.101 1.296 -2.281 1.00 26.94 86 VAL A CA 1
ATOM 710 C C . VAL A 1 86 ? 6.146 1.642 -3.472 1.00 26.94 86 VAL A C 1
ATOM 712 O O . VAL A 1 86 ? 5.883 2.778 -3.845 1.00 26.94 86 VAL A O 1
ATOM 715 N N . THR A 1 87 ? 5.488 0.543 -3.912 1.00 28.81 87 THR A N 1
ATOM 716 C CA . THR A 1 87 ? 4.227 0.282 -4.671 1.00 28.81 87 THR A CA 1
ATOM 717 C C . THR A 1 87 ? 4.135 0.449 -6.194 1.00 28.81 87 THR A C 1
ATOM 719 O O . THR A 1 87 ? 4.272 1.549 -6.707 1.00 28.81 87 THR A O 1
ATOM 722 N N . ASP A 1 88 ? 3.699 -0.620 -6.893 1.00 27.88 88 ASP A N 1
ATOM 723 C CA . ASP A 1 88 ? 2.818 -0.518 -8.070 1.00 27.88 88 ASP A CA 1
ATOM 724 C C . ASP A 1 88 ? 1.659 -1.500 -8.025 1.00 27.88 88 ASP A C 1
ATOM 726 O O . ASP A 1 88 ? 1.746 -2.712 -7.789 1.00 27.88 88 ASP A O 1
ATOM 730 N N . HIS A 1 89 ? 0.553 -0.952 -8.492 1.00 30.64 89 HIS A N 1
ATOM 731 C CA . HIS A 1 89 ? -0.459 -1.664 -9.230 1.00 30.64 89 HIS A CA 1
ATOM 732 C C . HIS A 1 89 ? -0.451 -1.125 -10.655 1.00 30.64 89 HIS A C 1
ATOM 734 O O . HIS A 1 89 ? -0.957 -0.038 -10.888 1.00 30.64 89 HIS A O 1
ATOM 740 N N . CYS A 1 90 ? 0.077 -1.898 -11.606 1.00 27.16 90 CYS A N 1
ATOM 741 C CA . CYS A 1 90 ? -0.160 -1.684 -13.032 1.00 27.16 90 CYS A CA 1
ATOM 742 C C . CYS A 1 90 ? -0.089 -3.009 -13.804 1.00 27.16 90 CYS A C 1
ATOM 744 O O . CYS A 1 90 ? 0.567 -3.958 -13.379 1.00 27.16 90 CYS A O 1
ATOM 746 N N . HIS A 1 91 ? -0.838 -3.066 -14.905 1.00 32.19 91 HIS A N 1
ATOM 747 C CA . HIS A 1 91 ? -1.222 -4.253 -15.679 1.00 32.19 91 HIS A CA 1
ATOM 748 C C . HIS A 1 91 ? -0.168 -4.760 -16.689 1.00 32.19 91 HIS A C 1
ATOM 750 O O . HIS A 1 91 ? -0.528 -5.394 -17.674 1.00 32.19 91 HIS A O 1
ATOM 756 N N . THR A 1 92 ? 1.122 -4.519 -16.462 1.00 34.25 92 THR A N 1
ATOM 757 C CA . THR A 1 92 ? 2.214 -5.168 -17.213 1.00 34.25 92 THR A CA 1
ATOM 758 C C . THR A 1 92 ? 2.657 -6.424 -16.475 1.00 34.25 92 THR A C 1
ATOM 760 O O . THR A 1 92 ? 2.722 -6.347 -15.249 1.00 34.25 92 THR A O 1
ATOM 763 N N . PRO A 1 93 ? 2.949 -7.567 -17.131 1.00 35.94 93 PRO A N 1
ATOM 764 C CA . PRO A 1 93 ? 3.349 -8.779 -16.426 1.00 35.94 93 PRO A CA 1
ATOM 765 C C . PRO A 1 93 ? 4.663 -8.498 -15.700 1.00 35.94 93 PRO A C 1
ATOM 767 O O . PRO A 1 93 ? 5.673 -8.241 -16.358 1.00 35.94 93 PRO A O 1
ATOM 770 N N . PRO A 1 94 ? 4.717 -8.566 -14.358 1.00 37.03 94 PRO A N 1
ATOM 771 C CA . PRO A 1 94 ? 5.972 -8.311 -13.684 1.00 37.03 94 PRO A CA 1
ATOM 772 C C . PRO A 1 94 ? 7.218 -9.125 -14.057 1.00 37.03 94 PRO A C 1
ATOM 774 O O . PRO A 1 94 ? 8.295 -8.705 -13.665 1.00 37.03 94 PRO A O 1
ATOM 777 N N . PHE A 1 95 ? 7.163 -10.164 -14.905 1.00 38.03 95 PHE A N 1
ATOM 778 C CA . PHE A 1 95 ? 8.359 -10.809 -15.458 1.00 38.03 95 PHE A CA 1
ATOM 779 C C . PHE A 1 95 ? 9.219 -9.870 -16.261 1.00 38.03 95 PHE A C 1
ATOM 781 O O . PHE A 1 95 ? 10.418 -9.755 -16.017 1.00 38.03 95 PHE A O 1
ATOM 788 N N . VAL A 1 96 ? 8.570 -9.135 -17.149 1.00 39.28 96 VAL A N 1
ATOM 789 C CA . VAL A 1 96 ? 9.161 -8.024 -17.878 1.00 39.28 96 VAL A CA 1
ATOM 790 C C . VAL A 1 96 ? 9.799 -7.039 -16.903 1.00 39.28 96 VAL A C 1
ATOM 792 O O . VAL A 1 96 ? 10.927 -6.595 -17.120 1.00 39.28 96 VAL A O 1
ATOM 795 N N . LYS A 1 97 ? 9.109 -6.745 -15.792 1.00 43.47 97 LYS A N 1
ATOM 796 C CA . LYS A 1 97 ? 9.556 -5.779 -14.791 1.00 43.47 97 LYS A CA 1
ATOM 797 C C . LYS A 1 97 ? 10.843 -6.194 -14.084 1.00 43.47 97 LYS A C 1
ATOM 799 O O . LYS A 1 97 ? 11.671 -5.304 -13.901 1.00 43.47 97 LYS A O 1
ATOM 804 N N . PHE A 1 98 ? 11.105 -7.473 -13.747 1.00 43.12 98 PHE A N 1
ATOM 805 C CA . PHE A 1 98 ? 12.459 -7.828 -13.256 1.00 43.12 98 PHE A CA 1
ATOM 806 C C . PHE A 1 98 ? 13.508 -8.148 -14.247 1.00 43.12 98 PHE A C 1
ATOM 808 O O . PHE A 1 98 ? 14.666 -7.890 -13.958 1.00 43.12 98 PHE A O 1
ATOM 815 N N . ILE A 1 99 ? 13.145 -8.653 -15.399 1.00 43.56 99 ILE A N 1
ATOM 816 C CA . ILE A 1 99 ? 14.095 -8.732 -16.488 1.00 43.56 99 ILE A CA 1
ATOM 817 C C . ILE A 1 99 ? 14.667 -7.328 -16.751 1.00 43.56 99 ILE A C 1
ATOM 819 O O . ILE A 1 99 ? 15.882 -7.151 -16.795 1.00 43.56 99 ILE A O 1
ATOM 823 N N . THR A 1 100 ? 13.798 -6.318 -16.731 1.00 42.06 100 THR A N 1
ATOM 824 C CA . THR A 1 100 ? 14.141 -4.897 -16.801 1.00 42.06 100 THR A CA 1
ATOM 825 C C . THR A 1 100 ? 14.860 -4.395 -15.539 1.00 42.06 100 THR A C 1
ATOM 827 O O . THR A 1 100 ? 15.915 -3.792 -15.638 1.00 42.06 100 THR A O 1
ATOM 830 N N . LYS A 1 101 ? 14.369 -4.666 -14.324 1.00 45.41 101 LYS A N 1
ATOM 831 C CA . LYS A 1 101 ? 14.963 -4.177 -13.056 1.00 45.41 101 LYS A CA 1
ATOM 832 C C . LYS A 1 101 ? 16.303 -4.841 -12.713 1.00 45.41 101 LYS A C 1
ATOM 834 O O . LYS A 1 101 ? 17.243 -4.146 -12.342 1.00 45.41 101 LYS A O 1
ATOM 839 N N . ALA A 1 102 ? 16.422 -6.161 -12.852 1.00 44.91 102 ALA A N 1
ATOM 840 C CA . ALA A 1 102 ? 17.686 -6.889 -12.744 1.00 44.91 102 ALA A CA 1
ATOM 841 C C . ALA A 1 102 ? 18.614 -6.533 -13.917 1.00 44.91 102 ALA A C 1
ATOM 843 O O . ALA A 1 102 ? 19.804 -6.318 -13.704 1.00 44.91 102 ALA A O 1
ATOM 844 N N . GLY A 1 103 ? 18.073 -6.384 -15.129 1.00 44.72 103 GLY A N 1
ATOM 845 C CA . GLY A 1 103 ? 18.785 -5.899 -16.312 1.00 44.72 103 GLY A CA 1
ATOM 846 C C . GLY A 1 103 ? 19.344 -4.485 -16.163 1.00 44.72 103 GLY A C 1
ATOM 847 O O . GLY A 1 103 ? 20.442 -4.230 -16.603 1.00 44.72 103 GLY A O 1
ATOM 848 N N . VAL A 1 104 ? 18.665 -3.553 -15.505 1.00 42.62 104 VAL A N 1
ATOM 849 C CA . VAL A 1 104 ? 19.155 -2.169 -15.377 1.00 42.62 104 VAL A CA 1
ATOM 850 C C . VAL A 1 104 ? 20.157 -2.031 -14.225 1.00 42.62 104 VAL A C 1
ATOM 852 O O . VAL A 1 104 ? 21.165 -1.343 -14.364 1.00 42.62 104 VAL A O 1
ATOM 855 N N . ARG A 1 105 ? 19.933 -2.705 -13.087 1.00 40.81 105 ARG A N 1
ATOM 856 C CA . ARG A 1 105 ? 20.748 -2.500 -11.873 1.00 40.81 105 ARG A CA 1
ATOM 857 C C . ARG A 1 105 ? 22.059 -3.277 -11.846 1.00 40.81 105 ARG A C 1
ATOM 859 O O . ARG A 1 105 ? 23.052 -2.772 -11.336 1.00 40.81 105 ARG A O 1
ATOM 866 N N . THR A 1 106 ? 22.074 -4.495 -12.386 1.00 44.38 106 THR A N 1
ATOM 867 C CA . THR A 1 106 ? 23.258 -5.374 -12.315 1.00 44.38 106 THR A CA 1
ATOM 868 C C . THR A 1 106 ? 24.431 -4.846 -13.152 1.00 44.38 106 THR A C 1
ATOM 870 O O . THR A 1 106 ? 25.574 -5.229 -12.937 1.00 44.38 106 THR A O 1
ATOM 873 N N . PHE A 1 107 ? 24.157 -3.926 -14.077 1.00 46.78 107 PHE A N 1
ATOM 874 C CA . PHE A 1 107 ? 25.099 -3.467 -15.097 1.00 46.78 107 PHE A CA 1
ATOM 875 C C . PHE A 1 107 ? 25.506 -1.998 -14.934 1.00 46.78 107 PHE A C 1
ATOM 877 O O . PHE A 1 107 ? 26.337 -1.505 -15.686 1.00 46.78 107 PHE A O 1
ATOM 884 N N . GLN A 1 108 ? 24.962 -1.306 -13.929 1.00 41.50 108 GLN A N 1
ATOM 885 C CA . GLN A 1 108 ? 25.428 0.017 -13.493 1.00 41.50 108 GLN A CA 1
ATOM 886 C C . GLN A 1 108 ? 26.545 -0.071 -12.431 1.00 41.50 108 GLN A C 1
ATOM 888 O O . GLN A 1 108 ? 26.936 0.940 -11.854 1.00 41.50 108 GLN A O 1
ATOM 893 N N . LEU A 1 109 ? 27.048 -1.275 -12.134 1.00 46.44 109 LEU A N 1
ATOM 894 C CA . LEU A 1 109 ? 27.967 -1.534 -11.024 1.00 46.44 109 LEU A CA 1
ATOM 895 C C . LEU A 1 109 ? 29.406 -1.714 -11.531 1.00 46.44 109 LEU A C 1
ATOM 897 O O . LEU A 1 109 ? 29.698 -2.633 -12.289 1.00 46.44 109 LEU A O 1
ATOM 901 N N . HIS A 1 110 ? 30.316 -0.852 -11.068 1.00 42.62 110 HIS A N 1
ATOM 902 C CA . HIS A 1 110 ? 31.757 -0.913 -11.357 1.00 42.62 110 HIS A CA 1
ATOM 903 C C . HIS A 1 110 ? 32.565 -1.745 -10.334 1.00 42.62 110 HIS A C 1
ATOM 905 O O . HIS A 1 110 ? 33.790 -1.806 -10.433 1.00 42.62 110 HIS A O 1
ATOM 911 N N . ASP A 1 111 ? 31.918 -2.381 -9.346 1.00 46.44 111 ASP A N 1
ATOM 912 C CA . ASP A 1 111 ? 32.602 -3.082 -8.248 1.00 46.44 111 ASP A CA 1
ATOM 913 C C . ASP A 1 111 ? 32.695 -4.608 -8.465 1.00 46.44 111 ASP A C 1
ATOM 915 O O . ASP A 1 111 ? 31.709 -5.307 -8.699 1.00 46.44 111 ASP A O 1
ATOM 919 N N . SER A 1 112 ? 33.908 -5.143 -8.300 1.00 42.62 112 SER A N 1
ATOM 920 C CA . SER A 1 112 ? 34.262 -6.571 -8.306 1.00 42.62 112 SER A CA 1
ATOM 921 C C . SER A 1 112 ? 33.439 -7.455 -7.351 1.00 42.62 112 SER A C 1
ATOM 923 O O . SER A 1 112 ? 33.344 -8.665 -7.563 1.00 42.62 112 SER A O 1
ATOM 925 N N . ARG A 1 113 ? 32.817 -6.873 -6.314 1.00 46.91 113 ARG A N 1
ATOM 926 C CA . ARG A 1 113 ? 31.965 -7.579 -5.334 1.00 46.91 113 ARG A CA 1
ATOM 927 C C . ARG A 1 113 ? 30.604 -8.012 -5.895 1.00 46.91 113 ARG A C 1
ATOM 929 O O . ARG A 1 113 ? 29.971 -8.899 -5.334 1.00 46.91 113 ARG A O 1
ATOM 936 N N . GLU A 1 114 ? 30.189 -7.454 -7.031 1.00 51.50 114 GLU A N 1
ATOM 937 C CA . GLU A 1 114 ? 28.858 -7.644 -7.627 1.00 51.50 114 GLU A CA 1
ATOM 938 C C . GLU A 1 114 ? 28.846 -8.636 -8.813 1.00 51.50 114 GLU A C 1
ATOM 940 O O . GLU A 1 114 ? 27.791 -8.938 -9.379 1.00 51.50 114 GLU A O 1
ATOM 945 N N . GLN A 1 115 ? 30.003 -9.226 -9.154 1.00 53.09 115 GLN A N 1
ATOM 946 C CA . GLN A 1 115 ? 30.162 -10.187 -10.262 1.00 53.09 115 GLN A CA 1
ATOM 947 C C . GLN A 1 115 ? 29.230 -11.407 -10.165 1.00 53.09 115 GLN A C 1
ATOM 949 O O . GLN A 1 115 ? 28.780 -11.929 -11.185 1.00 53.09 115 GLN A O 1
ATOM 954 N N . PHE A 1 116 ? 28.891 -11.855 -8.953 1.00 51.12 116 PHE A N 1
ATOM 955 C CA . PHE A 1 116 ? 27.980 -12.987 -8.752 1.00 51.12 116 PHE A CA 1
ATOM 956 C C . PHE A 1 116 ? 26.539 -12.672 -9.169 1.00 51.12 116 PHE A C 1
ATOM 958 O O . PHE A 1 116 ? 25.840 -13.543 -9.689 1.00 51.12 116 PHE A O 1
ATOM 965 N N . LYS A 1 117 ? 26.100 -11.419 -9.009 1.00 50.53 117 LYS A N 1
ATOM 966 C CA . LYS A 1 117 ? 24.762 -10.980 -9.429 1.00 50.53 117 LYS A CA 1
ATOM 967 C C . LYS A 1 117 ? 24.699 -10.843 -10.944 1.00 50.53 117 LYS A C 1
ATOM 969 O O . LYS A 1 117 ? 23.721 -11.283 -11.542 1.00 50.53 117 LYS A O 1
ATOM 974 N N . LEU A 1 118 ? 25.779 -10.354 -11.560 1.00 54.31 118 LEU A N 1
ATOM 975 C CA . LEU A 1 118 ? 25.960 -10.320 -13.015 1.00 54.31 118 LEU A CA 1
ATOM 976 C C . LEU A 1 118 ? 25.904 -11.724 -13.622 1.00 54.31 118 LEU A C 1
ATOM 978 O O . LEU A 1 118 ? 25.192 -11.963 -14.596 1.00 54.31 118 LEU A O 1
ATOM 982 N N . TYR A 1 119 ? 26.600 -12.674 -12.997 1.00 55.34 119 TYR A N 1
ATOM 983 C CA . TYR A 1 119 ? 26.583 -14.081 -13.381 1.00 55.34 119 TYR A CA 1
ATOM 984 C C . TYR A 1 119 ? 25.178 -14.695 -13.283 1.00 55.34 119 TYR A C 1
ATOM 986 O O . TYR A 1 119 ? 24.734 -15.381 -14.205 1.00 55.34 119 TYR A O 1
ATOM 994 N N . LEU A 1 120 ? 24.449 -14.417 -12.198 1.00 53.09 120 LEU A N 1
ATOM 995 C CA . LEU A 1 120 ? 23.095 -14.929 -12.005 1.00 53.09 120 LEU A CA 1
ATOM 996 C C . LEU A 1 120 ? 22.098 -14.300 -12.990 1.00 53.09 120 LEU A C 1
ATOM 998 O O . LEU A 1 120 ? 21.340 -15.032 -13.623 1.00 53.09 120 LEU A O 1
ATOM 1002 N N . ALA A 1 121 ? 22.152 -12.982 -13.204 1.00 56.03 121 ALA A N 1
ATOM 1003 C CA . ALA A 1 121 ? 21.341 -12.290 -14.206 1.00 56.03 121 ALA A CA 1
ATOM 1004 C C . ALA A 1 121 ? 21.600 -12.847 -15.614 1.00 56.03 121 ALA A C 1
ATOM 1006 O O . ALA A 1 121 ? 20.655 -13.203 -16.316 1.00 56.03 121 ALA A O 1
ATOM 1007 N N . LYS A 1 122 ? 22.873 -13.020 -15.993 1.00 59.19 122 LYS A N 1
ATOM 1008 C CA . LYS A 1 122 ? 23.278 -13.639 -17.262 1.00 59.19 122 LYS A CA 1
ATOM 1009 C C . LYS A 1 122 ? 22.712 -15.049 -17.420 1.00 59.19 122 LYS A C 1
ATOM 1011 O O . LYS A 1 122 ? 22.195 -15.384 -18.482 1.00 59.19 122 LYS A O 1
ATOM 1016 N N . ASN A 1 123 ? 22.797 -15.885 -16.389 1.00 57.19 123 ASN A N 1
ATOM 1017 C CA . ASN A 1 123 ? 22.291 -17.257 -16.452 1.00 57.19 123 ASN A CA 1
ATOM 1018 C C . ASN A 1 123 ? 20.768 -17.316 -16.552 1.00 57.19 123 ASN A C 1
ATOM 1020 O O . ASN A 1 123 ? 20.249 -18.144 -17.295 1.00 57.19 123 ASN A O 1
ATOM 1024 N N . ILE A 1 124 ? 20.068 -16.430 -15.845 1.00 57.97 124 ILE A N 1
ATOM 1025 C CA . ILE A 1 124 ? 18.611 -16.307 -15.907 1.00 57.97 124 ILE A CA 1
ATOM 1026 C C . ILE A 1 124 ? 18.195 -15.886 -17.321 1.00 57.97 124 ILE A C 1
ATOM 1028 O O . ILE A 1 124 ? 17.427 -16.599 -17.961 1.00 57.97 124 ILE A O 1
ATOM 1032 N N . TRP A 1 125 ? 18.781 -14.814 -17.859 1.00 62.69 125 TRP A N 1
ATOM 1033 C CA . TRP A 1 125 ? 18.518 -14.335 -19.220 1.00 62.69 125 TRP A CA 1
ATOM 1034 C C . TRP A 1 125 ? 18.822 -15.365 -20.300 1.00 62.69 125 TRP A C 1
ATOM 1036 O O . TRP A 1 125 ? 17.999 -15.610 -21.181 1.00 62.69 125 TRP A O 1
ATOM 1046 N N . ASN A 1 126 ? 19.977 -16.018 -20.200 1.00 61.72 126 ASN A N 1
ATOM 1047 C CA . ASN A 1 126 ? 20.349 -17.066 -21.136 1.00 61.72 126 ASN A CA 1
ATOM 1048 C C . ASN A 1 126 ? 19.416 -18.268 -21.025 1.00 61.72 126 ASN A C 1
ATOM 1050 O O . ASN A 1 126 ? 19.032 -18.809 -22.050 1.00 61.72 126 ASN A O 1
ATOM 1054 N N . ALA A 1 127 ? 19.020 -18.693 -19.822 1.00 55.94 127 ALA A N 1
ATOM 1055 C CA . ALA A 1 127 ? 18.053 -19.777 -19.675 1.00 55.94 127 ALA A CA 1
ATOM 1056 C C . ALA A 1 127 ? 16.705 -19.404 -20.306 1.00 55.94 127 ALA A C 1
ATOM 1058 O O . ALA A 1 127 ? 16.116 -20.216 -21.007 1.00 55.94 127 ALA A O 1
ATOM 1059 N N . LEU A 1 128 ? 16.250 -18.169 -20.118 1.00 55.81 128 LEU A N 1
ATOM 1060 C CA . LEU A 1 128 ? 14.951 -17.700 -20.589 1.00 55.81 128 LEU A CA 1
ATOM 1061 C C . LEU A 1 128 ? 14.864 -17.510 -22.102 1.00 55.81 128 LEU A C 1
ATOM 1063 O O . LEU A 1 128 ? 13.846 -17.844 -22.694 1.00 55.81 128 LEU A O 1
ATOM 1067 N N . LEU A 1 129 ? 15.925 -17.021 -22.741 1.00 62.69 129 LEU A N 1
ATOM 1068 C CA . LEU A 1 129 ? 15.933 -16.774 -24.186 1.00 62.69 129 LEU A CA 1
ATOM 1069 C C . LEU A 1 129 ? 16.435 -17.968 -25.015 1.00 62.69 129 LEU A C 1
ATOM 1071 O O . LEU A 1 129 ? 16.284 -17.974 -26.241 1.00 62.69 129 LEU A O 1
ATOM 1075 N N . LYS A 1 130 ? 17.032 -18.977 -24.364 1.00 61.41 130 LYS A N 1
ATOM 1076 C CA . LYS A 1 130 ? 17.555 -20.191 -25.011 1.00 61.41 130 LYS A CA 1
ATOM 1077 C C . LYS A 1 130 ? 16.487 -21.243 -25.308 1.00 61.41 130 LYS A C 1
ATOM 1079 O O . LYS A 1 130 ? 16.692 -22.021 -26.231 1.00 61.41 130 LYS A O 1
ATOM 1084 N N . TYR A 1 131 ? 15.395 -21.307 -24.545 1.00 57.88 131 TYR A N 1
ATOM 1085 C CA . TYR A 1 131 ? 14.312 -22.258 -24.819 1.00 57.88 131 TYR A CA 1
ATOM 1086 C C . TYR A 1 131 ? 13.210 -21.591 -25.649 1.00 57.88 131 TYR A C 1
ATOM 1088 O O . TYR A 1 131 ? 12.625 -20.597 -25.216 1.00 57.88 131 TYR A O 1
ATOM 1096 N N . ASP A 1 132 ? 12.898 -22.171 -26.810 1.00 55.28 132 ASP A N 1
ATOM 1097 C CA . ASP A 1 132 ? 11.940 -21.612 -27.779 1.00 55.28 132 ASP A CA 1
ATOM 1098 C C . ASP A 1 132 ? 10.547 -21.382 -27.177 1.00 55.28 132 ASP A C 1
ATOM 1100 O O . ASP A 1 132 ? 9.946 -20.336 -27.395 1.00 55.28 132 ASP A O 1
ATOM 1104 N N . TYR A 1 133 ? 10.096 -22.285 -26.301 1.00 53.78 133 TYR A N 1
ATOM 1105 C CA . TYR A 1 133 ? 8.833 -22.153 -25.568 1.00 53.78 133 TYR A CA 1
ATOM 1106 C C . TYR A 1 133 ? 8.708 -20.823 -24.797 1.00 53.78 133 TYR A C 1
ATOM 1108 O O . TYR A 1 133 ? 7.667 -20.162 -24.824 1.00 53.78 133 TYR A O 1
ATOM 1116 N N . PHE A 1 134 ? 9.780 -20.394 -24.122 1.00 53.78 134 PHE A N 1
ATOM 1117 C CA . PHE A 1 134 ? 9.780 -19.132 -23.381 1.00 53.78 134 PHE A CA 1
ATOM 1118 C C . PHE A 1 134 ? 9.899 -17.935 -24.311 1.00 53.78 134 PHE A C 1
ATOM 1120 O O . PHE A 1 134 ? 9.241 -16.930 -24.068 1.00 53.78 134 PHE A O 1
ATOM 1127 N N . ARG A 1 135 ? 10.682 -18.047 -25.389 1.00 62.75 135 ARG A N 1
ATOM 1128 C CA . ARG A 1 135 ? 10.801 -16.996 -26.403 1.00 62.75 135 ARG A CA 1
ATOM 1129 C C . ARG A 1 135 ? 9.453 -16.698 -27.060 1.00 62.75 135 ARG A C 1
ATOM 1131 O O . ARG A 1 135 ? 9.101 -15.533 -27.203 1.00 62.75 135 ARG A O 1
ATOM 1138 N N . GLU A 1 136 ? 8.683 -17.728 -27.396 1.00 62.34 136 GLU A N 1
ATOM 1139 C CA . GLU A 1 136 ? 7.343 -17.588 -27.973 1.00 62.34 136 GLU A CA 1
ATOM 1140 C C . GLU A 1 136 ? 6.353 -16.986 -26.969 1.00 62.34 136 GLU A C 1
ATOM 1142 O O . GLU A 1 136 ? 5.690 -16.000 -27.290 1.00 62.34 136 GLU A O 1
ATOM 1147 N N . THR A 1 137 ? 6.324 -17.490 -25.730 1.00 55.38 137 THR A N 1
ATOM 1148 C CA . THR A 1 137 ? 5.444 -16.974 -24.661 1.00 55.38 137 THR A CA 1
ATOM 1149 C C . THR A 1 137 ? 5.761 -15.514 -24.304 1.00 55.38 137 THR A C 1
ATOM 1151 O O . THR A 1 137 ? 4.863 -14.719 -24.035 1.00 55.38 137 THR A O 1
ATOM 1154 N N . LEU A 1 138 ? 7.042 -15.138 -24.331 1.00 55.22 138 LEU A N 1
ATOM 1155 C CA . LEU A 1 138 ? 7.512 -13.788 -24.030 1.00 55.22 138 LEU A CA 1
ATOM 1156 C C . LEU A 1 138 ? 7.419 -12.796 -25.170 1.00 55.22 138 LEU A C 1
ATOM 1158 O O . LEU A 1 138 ? 7.450 -11.593 -24.910 1.00 55.22 138 LEU A O 1
ATOM 1162 N N . SER A 1 139 ? 7.366 -13.280 -26.407 1.00 60.34 139 SER A N 1
ATOM 1163 C CA . SER A 1 139 ? 7.446 -12.433 -27.597 1.00 60.34 139 SER A CA 1
ATOM 1164 C C . SER A 1 139 ? 6.433 -11.288 -27.563 1.00 60.34 139 SER A C 1
ATOM 1166 O O . SER A 1 139 ? 6.768 -10.148 -27.878 1.00 60.34 139 SER A O 1
ATOM 1168 N N . VAL A 1 140 ? 5.234 -11.571 -27.047 1.00 56.03 140 VAL A N 1
ATOM 1169 C CA . VAL A 1 140 ? 4.131 -10.619 -26.871 1.00 56.03 140 VAL A CA 1
ATOM 1170 C C . VAL A 1 140 ? 4.486 -9.485 -25.909 1.00 56.03 140 VAL A C 1
ATOM 1172 O O . VAL A 1 140 ? 3.987 -8.377 -26.060 1.00 56.03 140 VAL A O 1
ATOM 1175 N N . HIS A 1 141 ? 5.380 -9.722 -24.953 1.00 52.47 141 HIS A N 1
ATOM 1176 C CA . HIS A 1 141 ? 5.773 -8.780 -23.909 1.00 52.47 141 HIS A CA 1
ATOM 1177 C C . HIS A 1 141 ? 7.166 -8.174 -24.113 1.00 52.47 141 HIS A C 1
ATOM 1179 O O . HIS A 1 141 ? 7.542 -7.263 -23.381 1.00 52.47 141 HIS A O 1
ATOM 1185 N N . PHE A 1 142 ? 7.932 -8.615 -25.116 1.00 59.44 142 PHE A N 1
ATOM 1186 C CA . PHE A 1 142 ? 9.279 -8.093 -25.370 1.00 59.44 142 PHE A CA 1
ATOM 1187 C C . PHE A 1 142 ? 9.319 -6.599 -25.689 1.00 59.44 142 PHE A C 1
ATOM 1189 O O . PHE A 1 142 ? 10.291 -5.930 -25.347 1.00 59.44 142 PHE A O 1
ATOM 1196 N N . HIS A 1 143 ? 8.236 -6.051 -26.240 1.00 54.34 143 HIS A N 1
ATOM 1197 C CA . HIS A 1 143 ? 8.093 -4.610 -26.435 1.00 54.34 143 HIS A CA 1
ATOM 1198 C C . HIS A 1 143 ? 8.143 -3.820 -25.114 1.00 54.34 143 HIS A C 1
ATOM 1200 O O . HIS A 1 143 ? 8.484 -2.647 -25.135 1.00 54.34 143 HIS A O 1
ATOM 1206 N N . GLU A 1 144 ? 7.846 -4.451 -23.973 1.00 50.94 144 GLU A N 1
ATOM 1207 C CA . GLU A 1 144 ? 7.945 -3.883 -22.621 1.00 50.94 144 GLU A CA 1
ATOM 1208 C C . GLU A 1 144 ? 9.312 -4.174 -21.959 1.00 50.94 144 GLU A C 1
ATOM 1210 O O . GLU A 1 144 ? 9.605 -3.663 -20.883 1.00 50.94 144 GLU A O 1
ATOM 1215 N N . VAL A 1 145 ? 10.158 -4.997 -22.595 1.00 53.00 145 VAL A N 1
ATOM 1216 C CA . VAL A 1 145 ? 11.473 -5.486 -22.128 1.00 53.00 145 VAL A CA 1
ATOM 1217 C C . VAL A 1 145 ? 12.639 -4.728 -22.791 1.00 53.00 145 VAL A C 1
ATOM 1219 O O . VAL A 1 145 ? 13.798 -5.114 -22.672 1.00 53.00 145 VAL A O 1
ATOM 1222 N N . TYR A 1 146 ? 12.382 -3.611 -23.475 1.00 53.16 146 TYR A N 1
ATOM 1223 C CA . TYR A 1 146 ? 13.372 -2.866 -24.277 1.00 53.16 146 TYR A CA 1
ATOM 1224 C C . TYR A 1 146 ? 14.558 -2.252 -23.489 1.00 53.16 146 TYR A C 1
ATOM 1226 O O . TYR A 1 146 ? 15.324 -1.454 -24.025 1.00 53.16 146 TYR A O 1
ATOM 1234 N N . PHE A 1 147 ? 14.693 -2.580 -22.208 1.00 52.81 147 PHE A N 1
ATOM 1235 C CA . PHE A 1 147 ? 15.507 -1.903 -21.207 1.00 52.81 147 PHE A CA 1
ATOM 1236 C C . PHE A 1 147 ? 16.775 -2.664 -20.794 1.00 52.81 147 PHE A C 1
ATOM 1238 O O . PHE A 1 147 ? 17.382 -2.333 -19.773 1.00 52.81 147 PHE A O 1
ATOM 1245 N N . LEU A 1 148 ? 17.168 -3.712 -21.520 1.00 55.03 148 LEU A N 1
ATOM 1246 C CA . LEU A 1 148 ? 18.456 -4.347 -21.258 1.00 55.03 148 LEU A CA 1
ATOM 1247 C C . LEU A 1 148 ? 19.603 -3.409 -21.665 1.00 55.03 148 LEU A C 1
ATOM 1249 O O . LEU A 1 148 ? 19.569 -2.829 -22.748 1.00 55.03 148 LEU A O 1
ATOM 1253 N N . PRO A 1 149 ? 20.632 -3.260 -20.823 1.00 52.06 149 PRO A N 1
ATOM 1254 C CA . PRO A 1 149 ? 21.800 -2.458 -21.137 1.00 52.06 149 PRO A CA 1
ATOM 1255 C C . PRO A 1 149 ? 22.635 -3.112 -22.239 1.00 52.06 149 PRO A C 1
ATOM 1257 O O . PRO A 1 149 ? 22.790 -4.336 -22.295 1.00 52.06 149 PRO A O 1
ATOM 1260 N N . ASP A 1 150 ? 23.221 -2.274 -23.089 1.00 56.75 150 ASP A N 1
ATOM 1261 C CA . ASP A 1 150 ? 24.151 -2.686 -24.137 1.00 56.75 150 ASP A CA 1
ATOM 1262 C C . ASP A 1 150 ? 25.533 -2.985 -23.542 1.00 56.75 150 ASP A C 1
ATOM 1264 O O . ASP A 1 150 ? 26.428 -2.141 -23.517 1.00 56.75 150 ASP A O 1
ATOM 1268 N N . ILE A 1 151 ? 25.696 -4.206 -23.031 1.00 56.75 151 ILE A N 1
ATOM 1269 C CA . ILE A 1 151 ? 26.947 -4.707 -22.446 1.00 56.75 151 ILE A CA 1
ATOM 1270 C C . ILE A 1 151 ? 27.311 -6.096 -23.012 1.00 56.75 151 ILE A C 1
ATOM 1272 O O . ILE A 1 151 ? 26.414 -6.862 -23.387 1.00 56.75 151 ILE A O 1
ATOM 1276 N N . PRO A 1 152 ? 28.608 -6.465 -23.068 1.00 61.34 152 PRO A N 1
ATOM 1277 C CA . PRO A 1 152 ? 29.072 -7.670 -23.768 1.00 61.34 152 PRO A CA 1
ATOM 1278 C C . PRO A 1 152 ? 28.453 -8.986 -23.274 1.00 61.34 152 PRO A C 1
ATOM 1280 O O . PRO A 1 152 ? 28.149 -9.879 -24.063 1.00 61.34 152 PRO A O 1
ATOM 1283 N N . GLU A 1 153 ? 28.230 -9.121 -21.968 1.00 55.75 153 GLU A N 1
ATOM 1284 C CA . GLU A 1 153 ? 27.684 -10.320 -21.328 1.00 55.75 153 GLU A CA 1
ATOM 1285 C C . GLU A 1 153 ? 26.225 -10.619 -21.706 1.00 55.75 153 GLU A C 1
ATOM 1287 O O . GLU A 1 153 ? 25.785 -11.759 -21.522 1.00 55.75 153 GLU A O 1
ATOM 1292 N N . LEU A 1 154 ? 25.503 -9.625 -22.235 1.00 59.75 154 LEU A N 1
ATOM 1293 C CA . LEU A 1 154 ? 24.102 -9.697 -22.655 1.00 59.75 154 LEU A CA 1
ATOM 1294 C C . LEU A 1 154 ? 23.907 -9.537 -24.166 1.00 59.75 154 LEU A C 1
ATOM 1296 O O . LEU A 1 154 ? 22.764 -9.509 -24.613 1.00 59.75 154 LEU A O 1
ATOM 1300 N N . ALA A 1 155 ? 24.981 -9.488 -24.960 1.00 66.31 155 ALA A N 1
ATOM 1301 C CA . ALA A 1 155 ? 24.891 -9.307 -26.411 1.00 66.31 155 ALA A CA 1
ATOM 1302 C C . ALA A 1 155 ? 23.903 -10.294 -27.063 1.00 66.31 155 ALA A C 1
ATOM 1304 O O . ALA A 1 155 ? 23.024 -9.891 -27.814 1.00 66.31 155 ALA A O 1
ATOM 1305 N N . VAL A 1 156 ? 23.945 -11.568 -26.652 1.00 69.06 156 VAL A N 1
ATOM 1306 C CA . VAL A 1 156 ? 23.022 -12.612 -27.132 1.00 69.06 156 VAL A CA 1
ATOM 1307 C C . VAL A 1 156 ? 21.559 -12.303 -26.788 1.00 69.06 156 VAL A C 1
ATOM 1309 O O . VAL A 1 156 ? 20.671 -12.547 -27.599 1.00 69.06 156 VAL A O 1
ATOM 1312 N N . ALA A 1 157 ? 21.290 -11.770 -25.593 1.00 64.12 157 ALA A N 1
ATOM 1313 C CA . ALA A 1 157 ? 19.938 -11.412 -25.173 1.00 64.12 157 ALA A CA 1
ATOM 1314 C C . ALA A 1 157 ? 19.420 -10.176 -25.925 1.00 64.12 157 ALA A C 1
ATOM 1316 O O . ALA A 1 157 ? 18.280 -10.175 -26.392 1.00 64.12 157 ALA A O 1
ATOM 1317 N N . ASN A 1 158 ? 20.277 -9.164 -26.091 1.00 66.75 158 ASN A N 1
ATOM 1318 C CA . ASN A 1 158 ? 19.970 -7.941 -26.832 1.00 66.75 158 ASN A CA 1
ATOM 1319 C C . ASN A 1 158 ? 19.720 -8.221 -28.316 1.00 66.75 158 ASN A C 1
ATOM 1321 O O . ASN A 1 158 ? 18.765 -7.687 -28.873 1.00 66.75 158 ASN A O 1
ATOM 1325 N N . ASP A 1 159 ? 20.507 -9.097 -28.940 1.00 71.69 159 ASP A N 1
ATOM 1326 C CA . ASP A 1 159 ? 20.325 -9.477 -30.343 1.00 71.69 159 ASP A CA 1
ATOM 1327 C C . ASP A 1 159 ? 18.988 -10.195 -30.569 1.00 71.69 159 ASP A C 1
ATOM 1329 O O . ASP A 1 159 ? 18.300 -9.927 -31.554 1.00 71.69 159 ASP A O 1
ATOM 1333 N N . ILE A 1 160 ? 18.578 -11.068 -29.640 1.00 70.00 160 ILE A N 1
ATOM 1334 C CA . ILE A 1 160 ? 17.270 -11.736 -29.699 1.00 70.00 160 ILE A CA 1
ATOM 1335 C C . ILE A 1 160 ? 16.148 -10.706 -29.543 1.00 70.00 160 ILE A C 1
ATOM 1337 O O . ILE A 1 160 ? 15.209 -10.709 -30.329 1.00 70.00 160 ILE A O 1
ATOM 1341 N N . LEU A 1 161 ? 16.235 -9.792 -28.575 1.00 67.31 161 LEU A N 1
ATOM 1342 C CA . LEU A 1 161 ? 15.188 -8.790 -28.357 1.00 67.31 161 LEU A CA 1
ATOM 1343 C C . LEU A 1 161 ? 15.073 -7.782 -29.498 1.00 67.31 161 LEU A C 1
ATOM 1345 O O . LEU A 1 161 ? 13.953 -7.400 -29.845 1.00 67.31 161 LEU A O 1
ATOM 1349 N N . LYS A 1 162 ? 16.190 -7.390 -30.121 1.00 68.75 162 LYS A N 1
ATOM 1350 C CA . LYS A 1 162 ? 16.187 -6.535 -31.317 1.00 68.75 162 LYS A CA 1
ATOM 1351 C C . LYS A 1 162 ? 15.392 -7.171 -32.452 1.00 68.75 162 LYS A C 1
ATOM 1353 O O . LYS A 1 162 ? 14.560 -6.496 -33.041 1.00 68.75 162 LYS A O 1
ATOM 1358 N N . GLN A 1 163 ? 15.508 -8.483 -32.669 1.00 69.25 163 GLN A N 1
ATOM 1359 C CA . GLN A 1 163 ? 14.729 -9.187 -33.701 1.00 69.25 163 GLN A CA 1
ATOM 1360 C C . GLN A 1 163 ? 13.205 -9.082 -33.495 1.00 69.25 163 GLN A C 1
ATOM 1362 O O . GLN A 1 163 ? 12.465 -8.985 -34.472 1.00 69.25 163 GLN A O 1
ATOM 1367 N N . TYR A 1 164 ? 12.732 -9.054 -32.244 1.00 61.22 164 TYR A N 1
ATOM 1368 C CA . TYR A 1 164 ? 11.304 -8.910 -31.917 1.00 61.22 164 TYR A CA 1
ATOM 1369 C C . TYR A 1 164 ? 10.840 -7.453 -31.788 1.00 61.22 164 TYR A C 1
ATOM 1371 O O . TYR A 1 164 ? 9.656 -7.177 -31.958 1.00 61.22 164 TYR A O 1
ATOM 1379 N N . THR A 1 165 ? 11.750 -6.523 -31.497 1.00 57.47 165 THR A N 1
ATOM 1380 C CA . THR A 1 165 ? 11.432 -5.095 -31.310 1.00 57.47 165 THR A CA 1
ATOM 1381 C C . THR A 1 165 ? 11.537 -4.312 -32.625 1.00 57.47 165 THR A C 1
ATOM 1383 O O . THR A 1 165 ? 10.777 -3.376 -32.858 1.00 57.47 165 THR A O 1
ATOM 1386 N N . GLU A 1 166 ? 12.448 -4.714 -33.515 1.00 54.00 166 GLU A N 1
ATOM 1387 C CA . GLU A 1 166 ? 12.695 -4.092 -34.823 1.00 54.00 166 GLU A CA 1
ATOM 1388 C C . GLU A 1 166 ? 11.921 -4.788 -35.960 1.00 54.00 166 GLU A C 1
ATOM 1390 O O . GLU A 1 166 ? 11.820 -4.248 -37.063 1.00 54.00 166 GLU A O 1
ATOM 1395 N N . GLY A 1 167 ? 11.311 -5.949 -35.691 1.00 42.53 167 GLY A N 1
ATOM 1396 C CA . GLY A 1 167 ? 10.504 -6.716 -36.639 1.00 42.53 167 GLY A CA 1
ATOM 1397 C C . GLY A 1 167 ? 9.149 -6.075 -36.974 1.00 42.53 167 GLY A C 1
ATOM 1398 O O . GLY A 1 167 ? 8.215 -6.086 -36.177 1.00 42.53 167 GLY A O 1
ATOM 1399 N N . SER A 1 168 ? 9.032 -5.570 -38.205 1.00 42.69 168 SER A N 1
ATOM 1400 C CA . SER A 1 168 ? 7.811 -5.224 -38.971 1.00 42.69 168 SER A CA 1
ATOM 1401 C C . SER A 1 168 ? 6.810 -4.190 -38.414 1.00 42.69 168 SER A C 1
ATOM 1403 O O . SER A 1 168 ? 5.872 -3.853 -39.129 1.00 42.69 168 SER A O 1
ATOM 1405 N N . SER A 1 169 ? 7.005 -3.626 -37.215 1.00 44.12 169 SER A N 1
ATOM 1406 C CA . SER A 1 169 ? 6.115 -2.579 -36.644 1.00 44.12 169 SER A CA 1
ATOM 1407 C C . SER A 1 169 ? 6.856 -1.332 -36.131 1.00 44.12 169 SER A C 1
ATOM 1409 O O . SER A 1 169 ? 6.270 -0.455 -35.500 1.00 44.12 169 SER A O 1
ATOM 1411 N N . SER A 1 170 ? 8.161 -1.248 -36.387 1.00 42.84 170 SER A N 1
ATOM 1412 C CA . SER A 1 170 ? 9.138 -0.344 -35.760 1.00 42.84 170 SER A CA 1
ATOM 1413 C C . SER A 1 170 ? 9.150 1.103 -36.293 1.00 42.84 170 SER A C 1
ATOM 1415 O O . SER A 1 170 ? 10.093 1.849 -36.048 1.00 42.84 170 SER A O 1
ATOM 1417 N N . GLN A 1 171 ? 8.063 1.544 -36.934 1.00 44.28 171 GLN A N 1
ATOM 1418 C CA . GLN A 1 171 ? 7.699 2.962 -37.060 1.00 44.28 171 GLN A CA 1
ATOM 1419 C C . GLN A 1 171 ? 6.442 3.248 -36.224 1.00 44.28 171 GLN A C 1
ATOM 1421 O O . GLN A 1 171 ? 5.407 3.663 -36.739 1.00 44.28 171 GLN A O 1
ATOM 1426 N N . SER A 1 172 ? 6.484 2.972 -34.918 1.00 54.22 172 SER A N 1
ATOM 1427 C CA . SER A 1 172 ? 5.370 3.336 -34.040 1.00 54.22 172 SER A CA 1
ATOM 1428 C C . SER A 1 172 ? 5.344 4.858 -33.848 1.00 54.22 172 SER A C 1
ATOM 1430 O O . SER A 1 172 ? 6.331 5.421 -33.365 1.00 54.22 172 SER A O 1
ATOM 1432 N N . ASP A 1 173 ? 4.225 5.495 -34.198 1.00 76.25 173 ASP A N 1
ATOM 1433 C CA . ASP A 1 173 ? 3.932 6.923 -34.004 1.00 76.25 173 ASP A CA 1
ATOM 1434 C C . ASP A 1 173 ? 4.383 7.439 -32.618 1.00 76.25 173 ASP A C 1
ATOM 1436 O O . ASP A 1 173 ? 4.323 6.703 -31.623 1.00 76.25 173 ASP A O 1
ATOM 1440 N N . LEU A 1 174 ? 4.823 8.703 -32.535 1.00 81.56 174 LEU A N 1
ATOM 1441 C CA . LEU A 1 174 ? 5.337 9.345 -31.313 1.00 81.56 174 LEU A CA 1
ATOM 1442 C C . LEU A 1 174 ? 4.398 9.120 -30.122 1.00 81.56 174 LEU A C 1
ATOM 1444 O O . LEU A 1 174 ? 4.844 8.834 -29.010 1.00 81.56 174 LEU A O 1
ATOM 1448 N N . ARG A 1 175 ? 3.089 9.159 -30.376 1.00 82.50 175 ARG A N 1
ATOM 1449 C CA . ARG A 1 175 ? 2.047 8.902 -29.383 1.00 82.50 175 ARG A CA 1
ATOM 1450 C C . ARG A 1 175 ? 2.185 7.536 -28.706 1.00 82.50 175 ARG A C 1
ATOM 1452 O O . ARG A 1 175 ? 2.049 7.430 -27.492 1.00 82.50 175 ARG A O 1
ATOM 1459 N N . THR A 1 176 ? 2.515 6.497 -29.469 1.00 80.38 176 THR A N 1
ATOM 1460 C CA . THR A 1 176 ? 2.711 5.136 -28.947 1.00 80.38 176 THR A CA 1
ATOM 1461 C C . THR A 1 176 ? 3.975 5.053 -28.094 1.00 80.38 176 THR A C 1
ATOM 1463 O O . THR A 1 176 ? 3.960 4.446 -27.026 1.00 80.38 176 THR A O 1
ATOM 1466 N N . ARG A 1 177 ? 5.063 5.711 -28.517 1.00 78.50 177 ARG A N 1
ATOM 1467 C CA . ARG A 1 177 ? 6.329 5.766 -27.759 1.00 78.50 177 ARG A CA 1
ATOM 1468 C C . ARG A 1 177 ? 6.172 6.522 -26.440 1.00 78.50 177 ARG A C 1
ATOM 1470 O O . ARG A 1 177 ? 6.722 6.101 -25.421 1.00 78.50 177 ARG A O 1
ATOM 1477 N N . LEU A 1 178 ? 5.401 7.606 -26.448 1.00 84.19 178 LEU A N 1
ATOM 1478 C CA . LEU A 1 178 ? 5.048 8.365 -25.252 1.00 84.19 178 LEU A CA 1
ATOM 1479 C C . LEU A 1 178 ? 4.149 7.552 -24.310 1.00 84.19 178 LEU A C 1
ATOM 1481 O O . LEU A 1 178 ? 4.444 7.485 -23.119 1.00 84.19 178 LEU A O 1
ATOM 1485 N N . ASP A 1 179 ? 3.119 6.864 -24.819 1.00 80.06 179 ASP A N 1
ATOM 1486 C CA . ASP A 1 179 ? 2.263 6.005 -23.984 1.00 80.06 179 ASP A CA 1
ATOM 1487 C C . ASP A 1 179 ? 3.023 4.825 -23.381 1.00 80.06 179 ASP A C 1
ATOM 1489 O O . ASP A 1 179 ? 2.866 4.505 -22.201 1.00 80.06 179 ASP A O 1
ATOM 1493 N N . HIS A 1 180 ? 3.953 4.260 -24.143 1.00 72.88 180 HIS A N 1
ATOM 1494 C CA . HIS A 1 180 ? 4.850 3.239 -23.637 1.00 72.88 180 HIS A CA 1
ATOM 1495 C C . HIS A 1 180 ? 5.790 3.783 -22.546 1.00 72.88 180 HIS A C 1
ATOM 1497 O O . HIS A 1 180 ? 5.949 3.164 -21.494 1.00 72.88 180 HIS A O 1
ATOM 1503 N N . SER A 1 181 ? 6.362 4.973 -22.751 1.00 77.88 181 SER A N 1
ATOM 1504 C CA . SER A 1 181 ? 7.232 5.624 -21.762 1.00 77.88 181 SER A CA 1
ATOM 1505 C C . SER A 1 181 ? 6.480 5.955 -20.471 1.00 77.88 181 SER A C 1
ATOM 1507 O O . SER A 1 181 ? 7.045 5.808 -19.387 1.00 77.88 181 SER A O 1
ATOM 1509 N N . MET A 1 182 ? 5.191 6.311 -20.560 1.00 79.56 182 MET A N 1
ATOM 1510 C CA . MET A 1 182 ? 4.345 6.549 -19.386 1.00 79.56 182 MET A CA 1
ATOM 1511 C C . MET A 1 182 ? 4.278 5.326 -18.466 1.00 79.56 182 MET A C 1
ATOM 1513 O O . MET A 1 182 ? 4.399 5.482 -17.254 1.00 79.56 182 MET A O 1
ATOM 1517 N N . LYS A 1 183 ? 4.179 4.110 -19.021 1.00 72.31 183 LYS A N 1
ATOM 1518 C CA . LYS A 1 183 ? 4.201 2.868 -18.225 1.00 72.31 183 LYS A CA 1
ATOM 1519 C C . LYS A 1 183 ? 5.528 2.670 -17.480 1.00 72.31 183 LYS A C 1
ATOM 1521 O O . LYS A 1 183 ? 5.541 2.087 -16.398 1.00 72.31 183 LYS A O 1
ATOM 1526 N N . GLY A 1 184 ? 6.637 3.129 -18.064 1.00 68.62 184 GLY A N 1
ATOM 1527 C CA . GLY A 1 184 ? 7.976 3.023 -17.483 1.00 68.62 184 GLY A CA 1
ATOM 1528 C C . GLY A 1 184 ? 8.262 4.066 -16.399 1.00 68.62 184 GLY A C 1
ATOM 1529 O O . GLY A 1 184 ? 8.896 3.744 -15.398 1.00 68.62 184 GLY A O 1
ATOM 1530 N N . ILE A 1 185 ? 7.786 5.305 -16.556 1.00 77.31 185 ILE A N 1
ATOM 1531 C CA . ILE A 1 185 ? 8.025 6.365 -15.559 1.00 77.31 185 ILE A CA 1
ATOM 1532 C C . ILE A 1 185 ? 7.133 6.212 -14.326 1.00 77.31 185 ILE A C 1
ATOM 1534 O O . ILE A 1 185 ? 7.589 6.486 -13.226 1.00 77.31 185 ILE A O 1
ATOM 1538 N N . THR A 1 186 ? 5.905 5.700 -14.465 1.00 70.25 186 THR A N 1
ATOM 1539 C CA . THR A 1 186 ? 5.035 5.400 -13.311 1.00 70.25 186 THR A CA 1
ATOM 1540 C C . THR A 1 186 ? 5.379 4.076 -12.642 1.00 70.25 186 THR A C 1
ATOM 1542 O O . THR A 1 186 ? 4.646 3.619 -11.777 1.00 70.25 186 THR A O 1
ATOM 1545 N N . HIS A 1 187 ? 6.458 3.425 -13.066 1.00 57.09 187 HIS A N 1
ATOM 1546 C CA . HIS A 1 187 ? 6.784 2.080 -12.640 1.00 57.09 187 HIS A CA 1
ATOM 1547 C C . HIS A 1 187 ? 7.175 2.026 -11.152 1.00 57.09 187 HIS A C 1
ATOM 1549 O O . HIS A 1 187 ? 7.932 2.855 -10.668 1.00 57.09 187 HIS A O 1
ATOM 1555 N N . GLU A 1 188 ? 6.777 1.003 -10.399 1.00 50.62 188 GLU A N 1
ATOM 1556 C CA . GLU A 1 188 ? 7.116 0.878 -8.963 1.00 50.62 188 GLU A CA 1
ATOM 1557 C C . GLU A 1 188 ? 8.596 0.835 -8.658 1.00 50.62 188 GLU A C 1
ATOM 1559 O O . GLU A 1 188 ? 9.065 1.154 -7.561 1.00 50.62 188 GLU A O 1
ATOM 1564 N N . SER A 1 189 ? 9.350 0.353 -9.632 1.00 50.38 189 SER A N 1
ATOM 1565 C CA . SER A 1 189 ? 10.773 0.250 -9.488 1.00 50.38 189 SER A CA 1
ATOM 1566 C C . SER A 1 189 ? 11.460 1.544 -9.785 1.00 50.38 189 SER A C 1
ATOM 1568 O O . SER A 1 189 ? 11.583 1.887 -10.951 1.00 50.38 189 SER A O 1
ATOM 1570 N N . LEU A 1 190 ? 12.014 2.145 -8.736 1.00 56.53 190 LEU A N 1
ATOM 1571 C CA . LEU A 1 190 ? 12.883 3.303 -8.813 1.00 56.53 190 LEU A CA 1
ATOM 1572 C C . LEU A 1 190 ? 13.891 3.191 -9.958 1.00 56.53 190 LEU A C 1
ATOM 1574 O O . LEU A 1 190 ? 13.912 4.056 -10.810 1.00 56.53 190 LEU A O 1
ATOM 1578 N N . ASP A 1 191 ? 14.638 2.096 -10.085 1.00 54.72 191 ASP A N 1
ATOM 1579 C CA . ASP A 1 191 ? 15.649 1.972 -11.151 1.00 54.72 191 ASP A CA 1
ATOM 1580 C C . ASP A 1 191 ? 15.046 1.942 -12.564 1.00 54.72 191 ASP A C 1
ATOM 1582 O O . ASP A 1 191 ? 15.624 2.477 -13.509 1.00 54.72 191 ASP A O 1
ATOM 1586 N N . VAL A 1 192 ? 13.854 1.353 -12.697 1.00 60.38 192 VAL A N 1
ATOM 1587 C CA . VAL A 1 192 ? 13.114 1.333 -13.964 1.00 60.38 192 VAL A CA 1
ATOM 1588 C C . VAL A 1 192 ? 12.562 2.722 -14.252 1.00 60.38 192 VAL A C 1
ATOM 1590 O O . VAL A 1 192 ? 12.699 3.176 -15.381 1.00 60.38 192 VAL A O 1
ATOM 1593 N N . ARG A 1 193 ? 12.049 3.436 -13.236 1.00 71.19 193 ARG A N 1
ATOM 1594 C CA . ARG A 1 193 ? 11.657 4.846 -13.357 1.00 71.19 193 ARG A CA 1
ATOM 1595 C C . ARG A 1 193 ? 12.833 5.704 -13.770 1.00 71.19 193 ARG A C 1
ATOM 1597 O O . ARG A 1 193 ? 12.708 6.430 -14.736 1.00 71.19 193 ARG A O 1
ATOM 1604 N N . LEU A 1 194 ? 13.974 5.611 -13.088 1.00 65.12 194 LEU A N 1
ATOM 1605 C CA . LEU A 1 194 ? 15.169 6.403 -13.381 1.00 65.12 194 LEU A CA 1
ATOM 1606 C C . LEU A 1 194 ? 15.612 6.200 -14.834 1.00 65.12 194 LEU A C 1
ATOM 1608 O O . LEU A 1 194 ? 15.866 7.164 -15.552 1.00 65.12 194 LEU A O 1
ATOM 1612 N N . HIS A 1 195 ? 15.658 4.952 -15.299 1.00 67.12 195 HIS A N 1
ATOM 1613 C CA . HIS A 1 195 ? 16.025 4.667 -16.681 1.00 67.12 195 HIS A CA 1
ATOM 1614 C C . HIS A 1 195 ? 14.946 5.124 -17.677 1.00 67.12 195 HIS A C 1
ATOM 1616 O O . HIS A 1 195 ? 15.266 5.755 -18.684 1.00 67.12 195 HIS A O 1
ATOM 1622 N N . ALA A 1 196 ? 13.669 4.852 -17.396 1.00 73.69 196 ALA A N 1
ATOM 1623 C CA . ALA A 1 196 ? 12.553 5.279 -18.234 1.00 73.69 196 ALA A CA 1
ATOM 1624 C C . ALA A 1 196 ? 12.448 6.806 -18.317 1.00 73.69 196 ALA A C 1
ATOM 1626 O O . ALA A 1 196 ? 12.203 7.323 -19.398 1.00 73.69 196 ALA A O 1
ATOM 1627 N N . LEU A 1 197 ? 12.695 7.523 -17.219 1.00 82.56 197 LEU A N 1
ATOM 1628 C CA . LEU A 1 197 ? 12.749 8.981 -17.157 1.00 82.56 197 LEU A CA 1
ATOM 1629 C C . LEU A 1 197 ? 13.942 9.516 -17.943 1.00 82.56 197 LEU A C 1
ATOM 1631 O O . LEU A 1 197 ? 13.786 10.453 -18.711 1.00 82.56 197 LEU A O 1
ATOM 1635 N N . SER A 1 198 ? 15.117 8.891 -17.826 1.00 81.44 198 SER A N 1
ATOM 1636 C CA . SER A 1 198 ? 16.284 9.256 -18.639 1.00 81.44 198 SER A CA 1
ATOM 1637 C C . SER A 1 198 ? 16.003 9.089 -20.139 1.00 81.44 198 SER A C 1
ATOM 1639 O O . SER A 1 198 ? 16.300 9.975 -20.940 1.00 81.44 198 SER A O 1
ATOM 1641 N N . LYS A 1 199 ? 15.345 7.990 -20.531 1.00 79.81 199 LYS A N 1
ATOM 1642 C CA . LYS A 1 199 ? 14.936 7.768 -21.922 1.00 79.81 199 LYS A CA 1
ATOM 1643 C C . LYS A 1 199 ? 13.825 8.720 -22.360 1.00 79.81 199 LYS A C 1
ATOM 1645 O O . LYS A 1 199 ? 13.877 9.203 -23.484 1.00 79.81 199 LYS A O 1
ATOM 1650 N N . LEU A 1 200 ? 12.847 8.997 -21.497 1.00 88.31 200 LEU A N 1
ATOM 1651 C CA . LEU A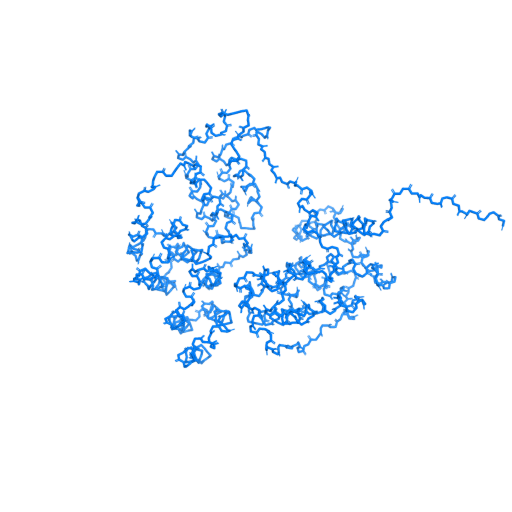 1 200 ? 11.784 9.960 -21.773 1.00 88.31 200 LEU A CA 1
ATOM 1652 C C . LEU A 1 200 ? 12.371 11.354 -21.972 1.00 88.31 200 LEU A C 1
ATOM 1654 O O . LEU A 1 200 ? 12.006 12.010 -22.934 1.00 88.31 200 LEU A O 1
ATOM 1658 N N . LYS A 1 201 ? 13.323 11.777 -21.137 1.00 91.62 201 LYS A N 1
ATOM 1659 C CA . LYS A 1 201 ? 14.048 13.038 -21.315 1.00 91.62 201 LYS A CA 1
ATOM 1660 C C . LYS A 1 201 ? 14.660 13.130 -22.711 1.00 91.62 201 LYS A C 1
ATOM 1662 O O . LYS A 1 201 ? 14.423 14.103 -23.418 1.00 91.62 201 LYS A O 1
ATOM 1667 N N . ASN A 1 202 ? 15.393 12.095 -23.127 1.00 86.19 202 ASN A N 1
ATOM 1668 C CA . ASN A 1 202 ? 15.989 12.054 -24.464 1.00 86.19 202 ASN A CA 1
ATOM 1669 C C . ASN A 1 202 ? 14.910 12.056 -25.560 1.00 86.19 202 ASN A C 1
ATOM 1671 O O . ASN A 1 202 ? 15.015 12.816 -26.509 1.00 86.19 202 ASN A O 1
ATOM 1675 N N . LEU A 1 203 ? 13.825 11.293 -25.390 1.00 86.50 203 LEU A N 1
ATOM 1676 C CA . LEU A 1 203 ? 12.700 11.259 -26.328 1.00 86.50 203 LEU A CA 1
ATOM 1677 C C . LEU A 1 203 ? 12.029 12.631 -26.496 1.00 86.50 203 LEU A C 1
ATOM 1679 O O . LEU A 1 203 ? 11.765 13.042 -27.620 1.00 86.50 203 LEU A O 1
ATOM 1683 N N . LEU A 1 204 ? 11.753 13.333 -25.392 1.00 91.44 204 LEU A N 1
ATOM 1684 C CA . LEU A 1 204 ? 11.152 14.670 -25.402 1.00 91.44 204 LEU A CA 1
ATOM 1685 C C . LEU A 1 204 ? 12.078 15.694 -26.064 1.00 91.44 204 LEU A C 1
ATOM 1687 O O . LEU A 1 204 ? 11.609 16.577 -26.778 1.00 91.44 204 LEU A O 1
ATOM 1691 N N . ARG A 1 205 ? 13.390 15.544 -25.855 1.00 92.44 205 ARG A N 1
ATOM 1692 C CA . ARG A 1 205 ? 14.411 16.384 -26.475 1.00 92.44 205 ARG A CA 1
ATOM 1693 C C . ARG A 1 205 ? 14.535 16.138 -27.981 1.00 92.44 205 ARG A C 1
ATOM 1695 O O . ARG A 1 205 ? 14.627 17.102 -28.738 1.00 92.44 205 ARG A O 1
ATOM 1702 N N . ASP A 1 206 ? 14.537 14.877 -28.403 1.00 88.69 206 ASP A N 1
ATOM 1703 C CA . ASP A 1 206 ? 14.747 14.477 -29.799 1.00 88.69 206 ASP A CA 1
ATOM 1704 C C . ASP A 1 206 ? 13.507 14.756 -30.673 1.00 88.69 206 ASP A C 1
ATOM 1706 O O . ASP A 1 206 ? 13.640 15.129 -31.835 1.00 88.69 206 ASP A O 1
ATOM 1710 N N . GLU A 1 207 ? 12.296 14.641 -30.115 1.00 89.62 207 GLU A N 1
ATOM 1711 C CA . GLU A 1 207 ? 11.013 14.750 -30.839 1.00 89.62 207 GLU A CA 1
ATOM 1712 C C . GLU A 1 207 ? 10.286 16.088 -30.591 1.00 89.62 207 GLU A C 1
ATOM 1714 O O . GLU A 1 207 ? 9.055 16.181 -30.647 1.00 89.62 207 GLU A O 1
ATOM 1719 N N . LYS A 1 208 ? 11.048 17.148 -30.297 1.00 88.88 208 LYS A N 1
ATOM 1720 C CA . LYS A 1 208 ? 10.519 18.438 -29.826 1.00 88.88 208 LYS A CA 1
ATOM 1721 C C . LYS A 1 208 ? 9.511 19.086 -30.785 1.00 88.88 208 LYS A C 1
ATOM 1723 O O . LYS A 1 208 ? 8.482 19.595 -30.347 1.00 88.88 208 LYS A O 1
ATOM 1728 N N . GLU A 1 209 ? 9.768 19.030 -32.090 1.00 87.12 209 GLU A N 1
ATOM 1729 C CA . GLU A 1 209 ? 8.886 19.615 -33.113 1.00 87.12 209 GLU A CA 1
ATOM 1730 C C . GLU A 1 209 ? 7.522 18.918 -33.184 1.00 87.12 209 GLU A C 1
ATOM 1732 O O . GLU A 1 209 ? 6.480 19.569 -33.267 1.00 87.12 209 GLU A O 1
ATOM 1737 N N . ALA A 1 210 ? 7.507 17.588 -33.090 1.00 87.06 210 ALA A N 1
ATOM 1738 C CA . ALA A 1 210 ? 6.271 16.816 -33.079 1.00 87.06 210 ALA A CA 1
ATOM 1739 C C . ALA A 1 210 ? 5.480 17.040 -31.778 1.00 87.06 210 ALA A C 1
ATOM 1741 O O . ALA A 1 210 ? 4.254 17.172 -31.808 1.00 87.06 210 ALA A O 1
ATOM 1742 N N . LEU A 1 211 ? 6.173 17.184 -30.643 1.00 88.50 211 LEU A N 1
ATOM 1743 C CA . LEU A 1 211 ? 5.548 17.553 -29.373 1.00 88.50 211 LEU A CA 1
ATOM 1744 C C . LEU A 1 211 ? 4.905 18.950 -29.432 1.00 88.50 211 LEU A C 1
ATOM 1746 O O . LEU A 1 211 ? 3.791 19.123 -28.938 1.00 88.50 211 LEU A O 1
ATOM 1750 N N . TYR A 1 212 ? 5.548 19.932 -30.076 1.00 88.06 212 TYR A N 1
ATOM 1751 C CA . TYR A 1 212 ? 4.950 21.256 -30.276 1.00 88.06 212 TYR A CA 1
ATOM 1752 C C . TYR A 1 212 ? 3.638 21.192 -31.061 1.00 88.06 212 TYR A C 1
ATOM 1754 O O . TYR A 1 212 ? 2.708 21.929 -30.732 1.00 88.06 212 TYR A O 1
ATOM 1762 N N . GLN A 1 213 ? 3.518 20.288 -32.038 1.00 87.75 213 GLN A N 1
ATOM 1763 C CA . GLN A 1 213 ? 2.254 20.067 -32.749 1.00 87.75 213 GLN A CA 1
ATOM 1764 C C . GLN A 1 213 ? 1.180 19.452 -31.845 1.00 87.75 213 GLN A C 1
ATOM 1766 O O . GLN A 1 213 ? 0.028 19.868 -31.910 1.00 87.75 213 GLN A O 1
ATOM 1771 N N . PHE A 1 214 ? 1.534 18.532 -30.943 1.00 88.06 214 PHE A N 1
ATOM 1772 C CA . PHE A 1 214 ? 0.586 18.015 -29.943 1.00 88.06 214 PHE A CA 1
ATOM 1773 C C . PHE A 1 214 ? 0.139 19.077 -28.944 1.00 88.06 214 PHE A C 1
ATOM 1775 O O . PHE A 1 214 ? -0.986 19.022 -28.450 1.00 88.06 214 PHE A O 1
ATOM 1782 N N . VAL A 1 215 ? 0.995 20.056 -28.654 1.00 87.06 215 VAL A N 1
ATOM 1783 C CA . VAL A 1 215 ? 0.606 21.195 -27.835 1.00 87.06 215 VAL A CA 1
ATOM 1784 C C . VAL A 1 215 ? -0.281 22.125 -28.650 1.00 87.06 215 VAL A C 1
ATOM 1786 O O . VAL A 1 215 ? -1.404 22.336 -28.234 1.00 87.06 215 VAL A O 1
ATOM 1789 N N . ILE A 1 216 ? 0.163 22.695 -29.773 1.00 86.75 216 ILE A N 1
ATOM 1790 C CA . ILE A 1 216 ? -0.471 23.858 -30.440 1.00 86.75 216 ILE A CA 1
ATOM 1791 C C . ILE A 1 216 ? -1.491 23.472 -31.529 1.00 86.75 216 ILE A C 1
ATOM 1793 O O . ILE A 1 216 ? -2.313 24.299 -31.909 1.00 86.75 216 ILE A O 1
ATOM 1797 N N . GLY A 1 217 ? -1.479 22.231 -32.016 1.00 80.38 217 GLY A N 1
ATOM 1798 C CA . GLY A 1 217 ? -2.207 21.828 -33.225 1.00 80.38 217 GLY A CA 1
ATOM 1799 C C . GLY A 1 217 ? -3.735 21.953 -33.169 1.00 80.38 217 GLY A C 1
ATOM 1800 O O . GLY A 1 217 ? -4.357 22.061 -34.220 1.00 80.38 217 GLY A O 1
ATOM 1801 N N . ASN A 1 218 ? -4.332 21.980 -31.974 1.00 82.31 218 ASN A N 1
ATOM 1802 C CA . ASN A 1 218 ? -5.778 22.102 -31.748 1.00 82.31 218 ASN A CA 1
ATOM 1803 C C . ASN A 1 218 ? -6.094 23.215 -30.727 1.00 82.31 218 ASN A C 1
ATOM 1805 O O . ASN A 1 218 ? -5.192 23.846 -30.189 1.00 82.31 218 ASN A O 1
ATOM 1809 N N . GLU A 1 219 ? -7.371 23.472 -30.423 1.00 82.62 219 GLU A N 1
ATOM 1810 C CA . GLU A 1 219 ? -7.764 24.433 -29.372 1.00 82.62 219 GLU A CA 1
ATOM 1811 C C . GLU A 1 219 ? -7.193 24.026 -27.997 1.00 82.62 219 GLU A C 1
ATOM 1813 O O . GLU A 1 219 ? -6.528 24.821 -27.324 1.00 82.62 219 GLU A O 1
ATOM 1818 N N . THR A 1 220 ? -7.333 22.746 -27.647 1.00 85.44 220 THR A N 1
ATOM 1819 C CA . THR A 1 220 ? -6.722 22.108 -26.473 1.00 85.44 220 THR A CA 1
ATOM 1820 C C . THR A 1 220 ? -5.476 21.303 -26.854 1.00 85.44 220 THR A C 1
ATOM 1822 O O . THR A 1 220 ? -5.295 20.919 -28.012 1.00 85.44 220 THR A O 1
ATOM 1825 N N . ALA A 1 221 ? -4.585 21.066 -25.889 1.00 86.75 221 ALA A N 1
ATOM 1826 C CA . ALA A 1 221 ? -3.440 20.181 -26.090 1.00 86.75 221 ALA A CA 1
ATOM 1827 C C . ALA A 1 221 ? -3.906 18.722 -26.236 1.00 86.75 221 ALA A C 1
ATOM 1829 O O . ALA A 1 221 ? -4.918 18.327 -25.654 1.00 86.75 221 ALA A O 1
ATOM 1830 N N . ASP A 1 222 ? -3.146 17.900 -26.966 1.00 89.00 222 ASP A N 1
ATOM 1831 C CA . ASP A 1 222 ? -3.444 16.470 -27.078 1.00 89.00 222 ASP A CA 1
ATOM 1832 C C . ASP A 1 222 ? -3.550 15.836 -25.673 1.00 89.00 222 ASP A C 1
ATOM 1834 O O . ASP A 1 222 ? -2.704 16.107 -24.806 1.00 89.00 222 ASP A O 1
ATOM 1838 N N . PRO A 1 223 ? -4.546 14.965 -25.418 1.00 87.94 223 PRO A N 1
ATOM 1839 C CA . PRO A 1 223 ? -4.712 14.297 -24.129 1.00 87.94 223 PRO A CA 1
ATOM 1840 C C . PRO A 1 223 ? -3.449 13.595 -23.615 1.00 87.94 223 PRO A C 1
ATOM 1842 O O . PRO A 1 223 ? -3.260 13.484 -22.401 1.00 87.94 223 PRO A O 1
ATOM 1845 N N . ILE A 1 224 ? -2.558 13.141 -24.507 1.00 87.69 224 ILE A N 1
ATOM 1846 C CA . ILE A 1 224 ? -1.290 12.531 -24.104 1.00 87.69 224 ILE A CA 1
ATOM 1847 C C . ILE A 1 224 ? -0.373 13.520 -23.381 1.00 87.69 224 ILE A C 1
ATOM 1849 O O . ILE A 1 224 ? 0.266 13.144 -22.402 1.00 87.69 224 ILE A O 1
ATOM 1853 N N . VAL A 1 225 ? -0.359 14.790 -23.798 1.00 89.94 225 VAL A N 1
ATOM 1854 C CA . VAL A 1 225 ? 0.412 15.857 -23.146 1.00 89.94 225 VAL A CA 1
ATOM 1855 C C . VAL A 1 225 ? -0.147 16.113 -21.750 1.00 89.94 225 VAL A C 1
ATOM 1857 O O . VAL A 1 225 ? 0.611 16.132 -20.782 1.00 89.94 225 VAL A O 1
ATOM 1860 N N . SER A 1 226 ? -1.473 16.213 -21.619 1.00 88.88 226 SER A N 1
ATOM 1861 C CA . SER A 1 226 ? -2.139 16.377 -20.317 1.00 88.88 226 SER A CA 1
ATOM 1862 C C . SER A 1 226 ? -1.830 15.218 -19.364 1.00 88.88 226 SER A C 1
ATOM 1864 O O . SER A 1 226 ? -1.512 15.437 -18.192 1.00 88.88 226 SER A O 1
ATOM 1866 N N . LYS A 1 227 ? -1.836 13.981 -19.876 1.00 87.38 227 LYS A N 1
ATOM 1867 C CA . LYS A 1 227 ? -1.491 12.780 -19.107 1.00 87.38 227 LYS A CA 1
ATOM 1868 C C . LYS A 1 227 ? -0.020 12.781 -18.675 1.00 87.38 227 LYS A C 1
ATOM 1870 O O . LYS A 1 227 ? 0.251 12.522 -17.506 1.00 87.38 227 LYS A O 1
ATOM 1875 N N . ILE A 1 228 ? 0.916 13.125 -19.565 1.00 90.50 228 ILE A N 1
ATOM 1876 C CA . ILE A 1 228 ? 2.349 13.218 -19.231 1.00 90.50 228 ILE A CA 1
ATOM 1877 C C . ILE A 1 228 ? 2.584 14.293 -18.171 1.00 90.50 228 ILE A C 1
ATOM 1879 O O . ILE A 1 228 ? 3.234 14.008 -17.170 1.00 90.50 228 ILE A O 1
ATOM 1883 N N . VAL A 1 229 ? 2.032 15.498 -18.340 1.00 91.12 229 VAL A N 1
ATOM 1884 C CA . VAL A 1 229 ? 2.173 16.583 -17.355 1.00 91.12 229 VAL A CA 1
ATOM 1885 C C . VAL A 1 229 ? 1.626 16.146 -15.997 1.00 91.12 229 VAL A C 1
ATOM 1887 O O . VAL A 1 229 ? 2.306 16.304 -14.985 1.00 91.12 229 VAL A O 1
ATOM 1890 N N . SER A 1 230 ? 0.442 15.527 -15.963 1.00 88.31 230 SER A N 1
ATOM 1891 C CA . SER A 1 230 ? -0.141 14.995 -14.726 1.00 88.31 230 SER A CA 1
ATOM 1892 C C . SER A 1 230 ? 0.774 13.967 -14.050 1.00 88.31 230 SER A C 1
ATOM 1894 O O . SER A 1 230 ? 1.027 14.061 -12.847 1.00 88.31 230 SER A O 1
ATOM 1896 N N . VAL A 1 231 ? 1.323 13.025 -14.823 1.00 88.50 231 VAL A N 1
ATOM 1897 C CA . VAL A 1 231 ? 2.231 11.991 -14.317 1.00 88.50 231 VAL A CA 1
ATOM 1898 C C . VAL A 1 231 ? 3.547 12.585 -13.814 1.00 88.50 231 VAL A C 1
ATOM 1900 O O . VAL A 1 231 ? 3.986 12.219 -12.727 1.00 88.50 231 VAL A O 1
ATOM 1903 N N . LEU A 1 232 ? 4.166 13.513 -14.547 1.00 91.69 232 LEU A N 1
ATOM 1904 C CA . LEU A 1 232 ? 5.432 14.133 -14.144 1.00 91.69 232 LEU A CA 1
ATOM 1905 C C . LEU A 1 232 ? 5.267 15.015 -12.897 1.00 91.69 232 LEU A C 1
ATOM 1907 O O . LEU A 1 232 ? 6.113 14.980 -12.003 1.00 91.69 232 LEU A O 1
ATOM 1911 N N . LEU A 1 233 ? 4.162 15.762 -12.789 1.00 89.31 233 LEU A N 1
ATOM 1912 C CA . LEU A 1 233 ? 3.846 16.549 -11.592 1.00 89.31 233 LEU A CA 1
ATOM 1913 C C . LEU A 1 233 ? 3.574 15.649 -10.383 1.00 89.31 233 LEU A C 1
ATOM 1915 O O . LEU A 1 233 ? 4.073 15.915 -9.291 1.00 89.31 233 LEU A O 1
ATOM 1919 N N . SER A 1 234 ? 2.827 14.556 -10.572 1.00 84.56 234 SER A N 1
ATOM 1920 C CA . SER A 1 234 ? 2.613 13.564 -9.513 1.00 84.56 234 SER A CA 1
ATOM 1921 C C . SER A 1 234 ? 3.927 12.900 -9.095 1.00 84.56 234 SER A C 1
ATOM 1923 O O . SER A 1 234 ? 4.187 12.740 -7.905 1.00 84.56 234 SER A O 1
ATOM 1925 N N . GLY A 1 235 ? 4.770 12.546 -10.066 1.00 82.81 235 GLY A N 1
ATOM 1926 C CA . GLY A 1 235 ? 6.076 11.927 -9.861 1.00 82.81 235 GLY A CA 1
ATOM 1927 C C . GLY A 1 235 ? 7.110 12.862 -9.235 1.00 82.81 235 GLY A C 1
ATOM 1928 O O . GLY A 1 235 ? 8.009 12.406 -8.545 1.00 82.81 235 GLY A O 1
ATOM 1929 N N . SER A 1 236 ? 6.943 14.180 -9.348 1.00 86.06 236 SER A N 1
ATOM 1930 C CA . SER A 1 236 ? 7.814 15.156 -8.670 1.00 86.06 236 SER A CA 1
ATOM 1931 C C . SER A 1 236 ? 7.741 15.070 -7.135 1.00 86.06 236 SER A C 1
ATOM 1933 O O . SER A 1 236 ? 8.580 15.637 -6.442 1.00 86.06 236 SER A O 1
ATOM 1935 N N . ARG A 1 237 ? 6.751 14.344 -6.595 1.00 79.56 237 ARG A N 1
ATOM 1936 C CA . ARG A 1 237 ? 6.605 14.016 -5.169 1.00 79.56 237 ARG A CA 1
ATOM 1937 C C . ARG A 1 237 ? 7.269 12.687 -4.768 1.00 79.56 237 ARG A C 1
ATOM 1939 O O . ARG A 1 237 ? 6.997 12.209 -3.669 1.00 79.56 237 ARG A O 1
ATOM 1946 N N . ASP A 1 238 ? 8.066 12.068 -5.645 1.00 77.81 238 ASP A N 1
ATOM 1947 C CA . ASP A 1 238 ? 8.788 10.814 -5.363 1.00 77.81 238 ASP A CA 1
ATOM 1948 C C . ASP A 1 238 ? 9.670 10.966 -4.110 1.00 77.81 238 ASP A C 1
ATOM 1950 O O . ASP A 1 238 ? 10.157 12.058 -3.828 1.00 77.81 238 ASP A O 1
ATOM 1954 N N . SER A 1 239 ? 9.864 9.900 -3.336 1.00 72.88 239 SER A N 1
ATOM 1955 C CA . SER A 1 239 ? 10.705 9.931 -2.133 1.00 72.88 239 SER A CA 1
ATOM 1956 C C . SER A 1 239 ? 12.200 9.979 -2.460 1.00 72.88 239 SER A C 1
ATOM 1958 O O . SER A 1 239 ? 12.981 10.483 -1.653 1.00 72.88 239 SER A O 1
ATOM 1960 N N . ASP A 1 240 ? 12.613 9.470 -3.628 1.00 74.00 240 ASP A N 1
ATOM 1961 C CA . ASP A 1 240 ? 14.016 9.456 -4.051 1.00 74.00 240 ASP A CA 1
ATOM 1962 C C . ASP A 1 240 ? 14.393 10.737 -4.811 1.00 74.00 240 ASP A C 1
ATOM 1964 O O . ASP A 1 240 ? 13.787 11.110 -5.820 1.00 74.00 240 ASP A O 1
ATOM 1968 N N . SER A 1 241 ? 15.462 11.389 -4.356 1.00 78.75 241 SER A N 1
ATOM 1969 C CA . SER A 1 241 ? 15.935 12.658 -4.917 1.00 78.75 241 SER A CA 1
ATOM 1970 C C . SER A 1 241 ? 16.394 12.557 -6.375 1.00 78.75 241 SER A C 1
ATOM 1972 O O . SER A 1 241 ? 16.255 13.519 -7.128 1.00 78.75 241 SER A O 1
ATOM 1974 N N . ARG A 1 242 ? 16.910 11.407 -6.824 1.00 80.31 242 ARG A N 1
ATOM 1975 C CA . ARG A 1 242 ? 17.361 11.226 -8.215 1.00 80.31 242 ARG A CA 1
ATOM 1976 C C . ARG A 1 242 ? 16.168 11.119 -9.153 1.00 80.31 242 ARG A C 1
ATOM 1978 O O . ARG A 1 242 ? 16.211 11.668 -10.251 1.00 80.31 242 ARG A O 1
ATOM 1985 N N . ALA A 1 243 ? 15.104 10.443 -8.717 1.00 79.19 243 ALA A N 1
ATOM 1986 C CA . ALA A 1 243 ? 13.854 10.400 -9.463 1.00 79.19 243 ALA A CA 1
ATOM 1987 C C . ALA A 1 243 ? 13.242 11.798 -9.565 1.00 79.19 243 ALA A C 1
ATOM 1989 O O . ALA A 1 243 ? 12.913 12.218 -10.671 1.00 79.19 243 ALA A O 1
ATOM 1990 N N . GLN A 1 244 ? 13.173 12.546 -8.456 1.00 88.62 244 GLN A N 1
ATOM 1991 C CA . GLN A 1 244 ? 12.692 13.934 -8.453 1.00 88.62 244 GLN A CA 1
ATOM 1992 C C . GLN A 1 244 ? 13.441 14.815 -9.463 1.00 88.62 244 GLN A C 1
ATOM 1994 O O . GLN A 1 244 ? 12.806 15.535 -10.232 1.00 88.62 244 GLN A O 1
ATOM 1999 N N . ILE A 1 245 ? 14.778 14.730 -9.500 1.00 90.50 245 ILE A N 1
ATOM 2000 C CA . ILE A 1 245 ? 15.599 15.481 -10.462 1.00 90.50 245 ILE A CA 1
ATOM 2001 C C . ILE A 1 245 ? 15.226 15.103 -11.897 1.00 90.50 245 ILE A C 1
ATOM 2003 O O . ILE A 1 245 ? 14.971 15.985 -12.708 1.00 90.50 245 ILE A O 1
ATOM 2007 N N . LEU A 1 246 ? 15.131 13.810 -12.216 1.00 90.44 246 LEU A N 1
ATOM 2008 C CA . LEU A 1 246 ? 14.786 13.363 -13.568 1.00 90.44 246 LEU A CA 1
ATOM 2009 C C . LEU A 1 246 ? 13.350 13.725 -13.978 1.00 90.44 246 LEU A C 1
ATOM 2011 O O . LEU A 1 246 ? 13.115 14.052 -15.141 1.00 90.44 246 LEU A O 1
ATOM 2015 N N . TYR A 1 247 ? 12.395 13.708 -13.043 1.00 94.62 247 TYR A N 1
ATOM 2016 C CA . TYR A 1 247 ? 11.049 14.237 -13.273 1.00 94.62 247 TYR A CA 1
ATOM 2017 C C . TYR A 1 247 ? 11.096 15.728 -13.616 1.00 94.62 247 TYR A C 1
ATOM 2019 O O . TYR A 1 247 ? 10.489 16.143 -14.603 1.00 94.62 247 TYR A O 1
ATOM 2027 N N . ALA A 1 248 ? 11.857 16.515 -12.851 1.00 92.69 248 ALA A N 1
ATOM 2028 C CA . ALA A 1 248 ? 12.037 17.941 -13.103 1.00 92.69 248 ALA A CA 1
ATOM 2029 C C . ALA A 1 248 ? 12.737 18.209 -14.446 1.00 92.69 248 ALA A C 1
ATOM 2031 O O . ALA A 1 248 ? 12.323 19.107 -15.176 1.00 92.69 248 ALA A O 1
ATOM 2032 N N . GLU A 1 249 ? 13.740 17.408 -14.816 1.00 94.31 249 GLU A N 1
ATOM 2033 C CA . GLU A 1 249 ? 14.396 17.487 -16.126 1.00 94.31 249 GLU A CA 1
ATOM 2034 C C . GLU A 1 249 ? 13.410 17.202 -17.266 1.00 94.31 249 GLU A C 1
ATOM 2036 O O . GLU A 1 249 ? 13.368 17.960 -18.230 1.00 94.31 249 GLU A O 1
ATOM 2041 N N . CYS A 1 250 ? 12.562 16.172 -17.147 1.00 95.06 250 CYS A N 1
ATOM 2042 C CA . CYS A 1 250 ? 11.532 15.884 -18.152 1.00 95.06 250 CYS A CA 1
ATOM 2043 C C . CYS A 1 250 ? 10.520 17.033 -18.289 1.00 95.06 250 CYS A C 1
ATOM 2045 O O . CYS A 1 250 ? 10.136 17.377 -19.404 1.00 95.06 250 CYS A O 1
ATOM 2047 N N . ILE A 1 251 ? 10.104 17.650 -17.175 1.00 93.50 251 ILE A N 1
ATOM 2048 C CA . ILE A 1 251 ? 9.250 18.852 -17.194 1.00 93.50 251 ILE A CA 1
ATOM 2049 C C . ILE A 1 251 ? 9.981 20.014 -17.883 1.00 93.50 251 ILE A C 1
ATOM 2051 O O . ILE A 1 251 ? 9.375 20.749 -18.660 1.00 93.50 251 ILE A O 1
ATOM 2055 N N . GLY A 1 252 ? 11.285 20.155 -17.641 1.00 93.69 252 GLY A N 1
ATOM 2056 C CA . GLY A 1 252 ? 12.133 21.135 -18.315 1.00 93.69 252 GLY A CA 1
ATOM 2057 C C . GLY A 1 252 ? 12.169 20.952 -19.834 1.00 93.69 252 GLY A C 1
ATOM 2058 O O . GLY A 1 252 ? 12.054 21.939 -20.559 1.00 93.69 252 GLY A O 1
ATOM 2059 N N . GLU A 1 253 ? 12.259 19.707 -20.316 1.00 93.88 253 GLU A N 1
ATOM 2060 C CA . GLU A 1 253 ? 12.236 19.397 -21.756 1.00 93.88 253 GLU A CA 1
ATOM 2061 C C . GLU A 1 253 ? 10.865 19.659 -22.400 1.00 93.88 253 GLU A C 1
ATOM 2063 O O . GLU A 1 253 ? 10.811 20.122 -23.540 1.00 93.88 253 GLU A O 1
ATOM 2068 N N . LEU A 1 254 ? 9.755 19.430 -21.678 1.00 90.50 254 LEU A N 1
ATOM 2069 C CA . LEU A 1 254 ? 8.411 19.809 -22.151 1.00 90.50 254 LEU A CA 1
ATOM 2070 C C . LEU A 1 254 ? 8.283 21.323 -22.372 1.00 90.50 254 LEU A C 1
ATOM 2072 O O . LEU A 1 254 ? 7.580 21.765 -23.281 1.00 90.50 254 LEU A O 1
ATOM 2076 N N . GLY A 1 255 ? 8.958 22.116 -21.539 1.00 88.69 255 GLY A N 1
ATOM 2077 C CA . GLY A 1 255 ? 8.887 23.570 -21.572 1.00 88.69 255 GLY A CA 1
ATOM 2078 C C . GLY A 1 255 ? 7.559 24.128 -21.049 1.00 88.69 255 GLY A C 1
ATOM 2079 O O . GLY A 1 255 ? 6.744 23.437 -20.437 1.00 88.69 255 GLY A O 1
ATOM 2080 N N . ALA A 1 256 ? 7.357 25.430 -21.253 1.00 89.06 256 ALA A N 1
ATOM 2081 C CA . ALA A 1 256 ? 6.162 26.117 -20.781 1.00 89.06 256 ALA A CA 1
ATOM 2082 C C . ALA A 1 256 ? 4.940 25.740 -21.632 1.00 89.06 256 ALA A C 1
ATOM 2084 O O . ALA A 1 256 ? 4.896 26.022 -22.829 1.00 89.06 256 ALA A O 1
ATOM 2085 N N . ILE A 1 257 ? 3.936 25.144 -20.988 1.00 88.69 257 ILE A N 1
ATOM 2086 C CA . ILE A 1 257 ? 2.634 24.827 -21.581 1.00 88.69 257 ILE A CA 1
ATOM 2087 C C . ILE A 1 257 ? 1.579 25.671 -20.870 1.00 88.69 257 ILE A C 1
ATOM 2089 O O . ILE A 1 257 ? 1.576 25.751 -19.643 1.00 88.69 257 ILE A O 1
ATOM 2093 N N . ASP A 1 258 ? 0.686 26.293 -21.636 1.00 86.31 258 ASP A N 1
ATOM 2094 C CA . ASP A 1 258 ? -0.453 27.029 -21.088 1.00 86.31 258 ASP A CA 1
ATOM 2095 C C . ASP A 1 258 ? -1.392 26.069 -20.321 1.00 86.31 258 ASP A C 1
ATOM 2097 O O . ASP A 1 258 ? -1.970 25.168 -20.943 1.00 86.31 258 ASP A O 1
ATOM 2101 N N . PRO A 1 259 ? -1.582 26.241 -18.995 1.00 83.88 259 PRO A N 1
ATOM 2102 C CA . PRO A 1 259 ? -2.471 25.393 -18.206 1.00 83.88 259 PRO A CA 1
ATOM 2103 C C . PRO A 1 259 ? -3.923 25.413 -18.688 1.00 83.88 259 PRO A C 1
ATOM 2105 O O . PRO A 1 259 ? -4.620 24.418 -18.514 1.00 83.88 259 PRO A O 1
ATOM 2108 N N . GLY A 1 260 ? -4.377 26.505 -19.320 1.00 85.06 260 GLY A N 1
ATOM 2109 C CA . GLY A 1 260 ? -5.727 26.613 -19.880 1.00 85.06 260 GLY A CA 1
ATOM 2110 C C . GLY A 1 260 ? -5.993 25.637 -21.029 1.00 85.06 260 GLY A C 1
ATOM 2111 O O . GLY A 1 260 ? -7.144 25.414 -21.391 1.00 85.06 260 GLY A O 1
ATOM 2112 N N . ARG A 1 261 ? -4.936 25.029 -21.579 1.00 85.25 261 ARG A N 1
ATOM 2113 C CA . ARG A 1 261 ? -5.005 24.072 -22.689 1.00 85.25 261 ARG A CA 1
ATOM 2114 C C . ARG A 1 261 ? -4.887 22.616 -22.235 1.00 85.25 261 ARG A C 1
ATOM 2116 O O . ARG A 1 261 ? -4.981 21.727 -23.079 1.00 85.25 261 ARG A O 1
ATOM 2123 N N . LEU A 1 262 ? -4.672 22.370 -20.939 1.00 86.31 262 LEU A N 1
ATOM 2124 C CA . LEU A 1 262 ? -4.527 21.036 -20.355 1.00 86.31 262 LEU A CA 1
ATOM 2125 C C . LEU A 1 262 ? -5.835 20.553 -19.717 1.00 86.31 262 LEU A C 1
ATOM 2127 O O . LEU A 1 262 ? -6.434 21.240 -18.893 1.00 86.31 262 LEU A O 1
ATOM 2131 N N . GLU A 1 263 ? -6.215 19.311 -20.005 1.00 79.19 263 GLU A N 1
ATOM 2132 C CA . GLU A 1 263 ? -7.329 18.627 -19.341 1.00 79.19 263 GLU A CA 1
ATOM 2133 C C . GLU A 1 263 ? -6.793 17.732 -18.212 1.00 79.19 263 GLU A C 1
ATOM 2135 O O . GLU A 1 263 ? -6.559 16.534 -18.380 1.00 79.19 263 GLU A O 1
ATOM 2140 N N . LEU A 1 264 ? -6.550 18.316 -17.034 1.00 69.56 264 LEU A N 1
ATOM 2141 C CA . LEU A 1 264 ? -6.067 17.569 -15.867 1.00 69.56 264 LEU A CA 1
ATOM 2142 C C . LEU A 1 264 ? -7.237 16.879 -15.143 1.00 69.56 264 LEU A C 1
ATOM 2144 O O . LEU A 1 264 ? -7.945 17.484 -14.341 1.00 69.56 264 LEU A O 1
ATOM 2148 N N . THR A 1 265 ? -7.423 15.581 -15.392 1.00 56.19 265 THR A N 1
ATOM 2149 C CA . THR A 1 265 ? -8.434 14.729 -14.740 1.00 56.19 265 THR A CA 1
ATOM 2150 C C . THR A 1 265 ? -8.023 14.342 -13.313 1.00 56.19 265 THR A C 1
ATOM 2152 O O . THR A 1 265 ? -7.810 13.167 -13.021 1.00 56.19 265 THR A O 1
ATOM 2155 N N . THR A 1 266 ? -7.829 15.299 -12.406 1.00 54.06 266 THR A N 1
ATOM 2156 C CA . THR A 1 266 ? -7.372 14.983 -11.036 1.00 54.06 266 THR A CA 1
ATOM 2157 C C . THR A 1 266 ? -8.495 14.795 -10.022 1.00 54.06 266 THR A C 1
ATOM 2159 O O . THR A 1 266 ? -8.218 14.312 -8.934 1.00 54.06 266 THR A O 1
ATOM 2162 N N . ASN A 1 267 ? -9.757 15.088 -10.353 1.00 53.09 267 ASN A N 1
ATOM 2163 C CA . ASN A 1 267 ? -10.875 14.942 -9.417 1.00 53.09 267 ASN A CA 1
ATOM 2164 C C . ASN A 1 267 ? -12.165 14.555 -10.155 1.00 53.09 267 ASN A C 1
ATOM 2166 O O . ASN A 1 267 ? -12.890 15.437 -10.606 1.00 53.09 267 ASN A O 1
ATOM 2170 N N . ASP A 1 268 ? -12.483 13.259 -10.248 1.00 57.75 268 ASP A N 1
ATOM 2171 C CA . ASP A 1 268 ? -13.867 12.818 -10.473 1.00 57.75 268 ASP A CA 1
ATOM 2172 C C . ASP A 1 268 ? -14.474 12.392 -9.122 1.00 57.75 268 ASP A C 1
ATOM 2174 O O . ASP A 1 268 ? -14.283 11.253 -8.678 1.00 57.75 268 ASP A O 1
ATOM 2178 N N . PRO A 1 269 ? -15.240 13.275 -8.449 1.00 59.16 269 PRO A N 1
ATOM 2179 C CA . PRO A 1 269 ? -15.843 12.975 -7.155 1.00 59.16 269 PRO A CA 1
ATOM 2180 C C . PRO A 1 269 ? -16.803 11.780 -7.205 1.00 59.16 269 PRO A C 1
ATOM 2182 O O . PRO A 1 269 ? -17.095 11.186 -6.165 1.00 59.16 269 PRO A O 1
ATOM 2185 N N . LYS A 1 270 ? -17.336 11.424 -8.384 1.00 58.72 270 LYS A N 1
ATOM 2186 C CA . LYS A 1 270 ? -18.224 10.266 -8.540 1.00 58.72 270 LYS A CA 1
ATOM 2187 C C . LYS A 1 270 ? -17.428 8.965 -8.509 1.00 58.72 270 LYS A C 1
ATOM 2189 O O . LYS A 1 270 ? -17.827 8.043 -7.799 1.00 58.72 270 LYS A O 1
ATOM 2194 N N . ALA A 1 271 ? -16.291 8.912 -9.202 1.00 60.22 271 ALA A N 1
ATOM 2195 C CA . ALA A 1 271 ? -15.384 7.766 -9.168 1.00 60.22 271 ALA A CA 1
ATOM 2196 C C . ALA A 1 271 ? -14.789 7.541 -7.765 1.00 60.22 271 ALA A C 1
ATOM 2198 O O . ALA A 1 271 ? -14.699 6.400 -7.310 1.00 60.22 271 ALA A O 1
ATOM 2199 N N . ASP A 1 272 ? -14.456 8.615 -7.045 1.00 60.88 272 ASP A N 1
ATOM 2200 C CA . ASP A 1 272 ? -13.924 8.526 -5.679 1.00 60.88 272 ASP A CA 1
ATOM 2201 C C . ASP A 1 272 ? -14.969 8.087 -4.649 1.00 60.88 272 ASP A C 1
ATOM 2203 O O . ASP A 1 272 ? -14.656 7.333 -3.727 1.00 60.88 272 ASP A O 1
ATOM 2207 N N . ASN A 1 273 ? -16.227 8.512 -4.800 1.00 61.56 273 ASN A N 1
ATOM 2208 C CA . ASN A 1 273 ? -17.312 8.047 -3.932 1.00 61.56 273 ASN A CA 1
ATOM 2209 C C . ASN A 1 273 ? -17.692 6.583 -4.200 1.00 61.56 273 ASN A C 1
ATOM 2211 O O . ASN A 1 273 ? -18.106 5.894 -3.270 1.00 61.56 273 ASN A O 1
ATOM 2215 N N . ALA A 1 274 ? -17.531 6.090 -5.433 1.00 63.44 274 ALA A N 1
ATOM 2216 C CA . ALA A 1 274 ? -17.801 4.692 -5.779 1.00 63.44 274 ALA A CA 1
ATOM 2217 C C . ALA A 1 274 ? -16.807 3.703 -5.136 1.00 63.44 274 ALA A C 1
ATOM 2219 O O . ALA A 1 274 ? -17.148 2.541 -4.924 1.00 63.44 274 ALA A O 1
ATOM 2220 N N . LYS A 1 275 ? -15.594 4.163 -4.802 1.00 70.56 275 LYS A N 1
ATOM 2221 C CA . LYS A 1 275 ? -14.544 3.372 -4.133 1.00 70.56 275 LYS A CA 1
ATOM 2222 C C . LYS A 1 275 ? -14.615 3.420 -2.601 1.00 70.56 275 LYS A C 1
ATOM 2224 O O . LYS A 1 275 ? -13.808 2.790 -1.930 1.00 70.56 275 LYS A O 1
ATOM 2229 N N . PHE A 1 276 ? -15.527 4.202 -2.027 1.00 79.38 276 PHE A N 1
ATOM 2230 C CA . PHE A 1 276 ? -15.635 4.348 -0.578 1.00 79.38 276 PHE A CA 1
ATOM 2231 C C . PHE A 1 276 ? -16.553 3.274 0.020 1.00 79.38 276 PHE A C 1
ATOM 2233 O O . PHE A 1 276 ? -17.704 3.134 -0.396 1.00 79.38 276 PHE A O 1
ATOM 2240 N N . HIS A 1 277 ? -16.069 2.555 1.034 1.00 82.69 277 HIS A N 1
ATOM 2241 C CA . HIS A 1 277 ? -16.783 1.438 1.659 1.00 82.69 277 HIS A CA 1
ATOM 2242 C C . HIS A 1 277 ? -17.174 1.769 3.100 1.00 82.69 277 HIS A C 1
ATOM 2244 O O . HIS A 1 277 ? -16.392 1.573 4.016 1.00 82.69 277 HIS A O 1
ATOM 2250 N N . HIS A 1 278 ? -18.390 2.266 3.345 1.00 79.12 278 HIS A N 1
ATOM 2251 C CA . HIS A 1 278 ? -18.805 2.679 4.697 1.00 79.12 278 HIS A CA 1
ATOM 2252 C C . HIS A 1 278 ? -19.011 1.519 5.690 1.00 79.12 278 HIS A C 1
ATOM 2254 O O . HIS A 1 278 ? -19.066 1.761 6.901 1.00 79.12 278 HIS A O 1
ATOM 2260 N N . ASN A 1 279 ? -19.161 0.284 5.201 1.00 83.25 279 ASN A N 1
ATOM 2261 C CA . ASN A 1 279 ? -19.482 -0.890 6.006 1.00 83.25 279 ASN A CA 1
ATOM 2262 C C . ASN A 1 279 ? -18.396 -1.973 5.886 1.00 83.25 279 ASN A C 1
ATOM 2264 O O . ASN A 1 279 ? -18.136 -2.509 4.813 1.00 83.25 279 ASN A O 1
ATOM 2268 N N . ILE A 1 280 ? -17.810 -2.333 7.030 1.00 87.62 280 ILE A N 1
ATOM 2269 C CA . ILE A 1 280 ? -16.729 -3.326 7.165 1.00 87.62 280 ILE A CA 1
ATOM 2270 C C . ILE A 1 280 ? -17.198 -4.739 6.782 1.00 87.62 280 ILE A C 1
ATOM 2272 O O . ILE A 1 280 ? -16.392 -5.580 6.396 1.00 87.62 280 ILE A O 1
ATOM 2276 N N . CYS A 1 281 ? -18.504 -5.004 6.863 1.00 84.50 281 CYS A N 1
ATOM 2277 C CA . CYS A 1 281 ? -19.079 -6.304 6.525 1.00 84.50 281 CYS A CA 1
ATOM 2278 C C . CYS A 1 281 ? -19.245 -6.528 5.008 1.00 84.50 281 CYS A C 1
ATOM 2280 O O . CYS A 1 281 ? -19.686 -7.604 4.611 1.00 84.50 281 CYS A O 1
ATOM 2282 N N . GLU A 1 282 ? -18.978 -5.529 4.160 1.00 88.56 282 GLU A N 1
ATOM 2283 C CA . GLU A 1 282 ? -19.176 -5.639 2.711 1.00 88.56 282 GLU A CA 1
ATOM 2284 C C . GLU A 1 282 ? -18.034 -6.379 2.002 1.00 88.56 282 GLU A C 1
ATOM 2286 O O . GLU A 1 282 ? -16.854 -6.177 2.290 1.00 88.56 282 GLU A O 1
ATOM 2291 N N . ASP A 1 283 ? -18.386 -7.149 0.966 1.00 89.12 283 ASP A N 1
ATOM 2292 C CA . ASP A 1 283 ? -17.428 -7.858 0.105 1.00 89.12 283 ASP A CA 1
ATOM 2293 C C . ASP A 1 283 ? -16.386 -6.924 -0.528 1.00 89.12 283 ASP A C 1
ATOM 2295 O O . ASP A 1 283 ? -15.265 -7.346 -0.796 1.00 89.12 283 ASP A O 1
ATOM 2299 N N . ASN A 1 284 ? -16.741 -5.663 -0.799 1.00 90.25 284 ASN A N 1
ATOM 2300 C CA . ASN A 1 284 ? -15.805 -4.698 -1.374 1.00 90.25 284 ASN A CA 1
ATOM 2301 C C . ASN A 1 284 ? -14.734 -4.267 -0.371 1.00 90.25 284 ASN A C 1
ATOM 2303 O O . ASN A 1 284 ? -13.555 -4.264 -0.713 1.00 90.25 284 ASN A O 1
ATOM 2307 N N . PHE A 1 285 ? -15.126 -4.003 0.878 1.00 92.62 285 PHE A N 1
ATOM 2308 C CA . PHE A 1 285 ? -14.173 -3.737 1.950 1.00 92.62 285 PHE A CA 1
ATOM 2309 C C . PHE A 1 285 ? -13.244 -4.941 2.162 1.00 92.62 285 PHE A C 1
ATOM 2311 O O . PHE A 1 285 ? -12.027 -4.783 2.227 1.00 92.62 285 PHE A O 1
ATOM 2318 N N . ALA A 1 286 ? -13.805 -6.155 2.204 1.00 94.38 286 ALA A N 1
ATOM 2319 C CA . ALA A 1 286 ? -13.025 -7.383 2.335 1.00 94.38 286 ALA A CA 1
ATOM 2320 C C . ALA A 1 286 ? -12.029 -7.563 1.177 1.00 94.38 286 ALA A C 1
ATOM 2322 O O . ALA A 1 286 ? -10.863 -7.889 1.406 1.00 94.38 286 ALA A O 1
ATOM 2323 N N . PHE A 1 287 ? -12.476 -7.328 -0.062 1.00 93.38 287 PHE A N 1
ATOM 2324 C CA . PHE A 1 287 ? -11.640 -7.384 -1.259 1.00 93.38 287 PHE A CA 1
ATOM 2325 C C . PHE A 1 287 ? -10.447 -6.429 -1.159 1.00 93.38 287 PHE A C 1
ATOM 2327 O O . PHE A 1 287 ? -9.302 -6.843 -1.355 1.00 93.38 287 PHE A O 1
ATOM 2334 N N . ASP A 1 288 ? -10.706 -5.166 -0.834 1.00 90.94 288 ASP A N 1
ATOM 2335 C CA . ASP A 1 288 ? -9.679 -4.130 -0.785 1.00 90.94 288 ASP A CA 1
ATOM 2336 C C . ASP A 1 288 ? -8.707 -4.344 0.376 1.00 90.94 288 ASP A C 1
ATOM 2338 O O . ASP A 1 288 ? -7.493 -4.267 0.178 1.00 90.94 288 ASP A O 1
ATOM 2342 N N . LEU A 1 289 ? -9.213 -4.699 1.563 1.00 94.94 289 LEU A N 1
ATOM 2343 C CA . LEU A 1 289 ? -8.380 -5.005 2.723 1.00 94.94 289 LEU A CA 1
ATOM 2344 C C . LEU A 1 289 ? -7.462 -6.202 2.448 1.00 94.94 289 LEU A C 1
ATOM 2346 O O . LEU A 1 289 ? -6.267 -6.130 2.726 1.00 94.94 289 LEU A O 1
ATOM 2350 N N . ILE A 1 290 ? -7.983 -7.290 1.870 1.00 95.56 290 ILE A N 1
ATOM 2351 C CA . ILE A 1 290 ? -7.170 -8.470 1.545 1.00 95.56 290 ILE A CA 1
ATOM 2352 C C . ILE A 1 290 ? -6.086 -8.110 0.530 1.00 95.56 290 ILE A C 1
ATOM 2354 O O . ILE A 1 290 ? -4.925 -8.450 0.748 1.00 95.56 290 ILE A O 1
ATOM 2358 N N . ASN A 1 291 ? -6.417 -7.374 -0.536 1.00 87.38 291 ASN A N 1
ATOM 2359 C CA . ASN A 1 291 ? -5.409 -6.914 -1.494 1.00 87.38 291 ASN A CA 1
ATOM 2360 C C . ASN A 1 291 ? -4.357 -6.015 -0.828 1.00 87.38 291 ASN A C 1
ATOM 2362 O O . ASN A 1 291 ? -3.170 -6.131 -1.132 1.00 87.38 291 ASN A O 1
ATOM 2366 N N . GLN A 1 292 ? -4.761 -5.157 0.111 1.00 88.00 292 GLN A N 1
ATOM 2367 C CA . GLN A 1 292 ? -3.834 -4.308 0.852 1.00 88.00 292 GLN A CA 1
ATOM 2368 C C . GLN A 1 292 ? -2.887 -5.125 1.744 1.00 88.00 292 GLN A C 1
ATOM 2370 O O . GLN A 1 292 ? -1.686 -4.863 1.760 1.00 88.00 292 GLN A O 1
ATOM 2375 N N . VAL A 1 293 ? -3.382 -6.158 2.429 1.00 93.12 293 VAL A N 1
ATOM 2376 C CA . VAL A 1 293 ? -2.538 -7.043 3.250 1.00 93.12 293 VAL A CA 1
ATOM 2377 C C . VAL A 1 293 ? -1.641 -7.937 2.382 1.00 93.12 293 VAL A C 1
ATOM 2379 O O . VAL A 1 293 ? -0.492 -8.180 2.746 1.00 93.12 293 VAL A O 1
ATOM 2382 N N . VAL A 1 294 ? -2.105 -8.375 1.205 1.00 85.56 294 VAL A N 1
ATOM 2383 C CA . VAL A 1 294 ? -1.278 -9.114 0.231 1.00 85.56 294 VAL A CA 1
ATOM 2384 C C . VAL A 1 294 ? -0.096 -8.271 -0.249 1.00 85.56 294 VAL A C 1
ATOM 2386 O O . VAL A 1 294 ? 1.014 -8.795 -0.348 1.00 85.56 294 VAL A O 1
ATOM 2389 N N . LYS A 1 295 ? -0.283 -6.964 -0.481 1.00 77.94 295 LYS A N 1
ATOM 2390 C CA . LYS A 1 295 ? 0.848 -6.062 -0.771 1.00 77.94 295 LYS A CA 1
ATOM 2391 C C . LYS A 1 295 ? 1.875 -6.087 0.360 1.00 77.94 295 LYS A C 1
ATOM 2393 O O . LYS A 1 295 ? 3.057 -6.267 0.082 1.00 77.94 295 LYS A O 1
ATOM 2398 N N . GLY A 1 296 ? 1.428 -5.989 1.613 1.00 77.50 296 GLY A N 1
ATOM 2399 C CA . GLY A 1 296 ? 2.314 -6.079 2.778 1.00 77.50 296 GLY A CA 1
ATOM 2400 C C . GLY A 1 296 ? 3.038 -7.426 2.874 1.00 77.50 296 GLY A C 1
ATOM 2401 O O . GLY A 1 296 ? 4.232 -7.471 3.163 1.00 77.50 296 GLY A O 1
ATOM 2402 N N . PHE A 1 297 ? 2.363 -8.534 2.548 1.00 83.00 297 PHE A N 1
ATOM 2403 C CA . PHE A 1 297 ? 2.969 -9.872 2.499 1.00 83.00 297 PHE A CA 1
ATOM 2404 C C . PHE A 1 297 ? 4.103 -9.982 1.467 1.00 83.00 297 PHE A C 1
ATOM 2406 O O . PHE A 1 297 ? 5.121 -10.632 1.724 1.00 83.00 297 PHE A O 1
ATOM 2413 N N . LEU A 1 298 ? 3.942 -9.350 0.302 1.00 72.00 298 LEU A N 1
ATOM 2414 C CA . LEU A 1 298 ? 4.957 -9.324 -0.756 1.00 72.00 298 LEU A CA 1
ATOM 2415 C C . LEU A 1 298 ? 6.099 -8.341 -0.443 1.00 72.00 298 LEU A C 1
ATOM 2417 O O . LEU A 1 298 ? 7.260 -8.612 -0.766 1.00 72.00 298 LEU A O 1
ATOM 2421 N N . ALA A 1 299 ? 5.784 -7.219 0.209 1.00 67.31 299 ALA A N 1
ATOM 2422 C CA . ALA A 1 299 ? 6.746 -6.182 0.578 1.00 67.31 299 ALA A CA 1
ATOM 2423 C C . ALA A 1 299 ? 7.621 -6.562 1.785 1.00 67.31 299 ALA A C 1
ATOM 2425 O O . ALA A 1 299 ? 8.769 -6.124 1.863 1.00 67.31 299 ALA A O 1
ATOM 2426 N N . ALA A 1 300 ? 7.111 -7.400 2.693 1.00 71.31 300 ALA A N 1
ATOM 2427 C CA . ALA A 1 300 ? 7.752 -7.796 3.946 1.00 71.31 300 ALA A CA 1
ATOM 2428 C C . ALA A 1 300 ? 9.214 -8.211 3.761 1.00 71.31 300 ALA A C 1
ATOM 2430 O O . ALA A 1 300 ? 9.456 -9.254 3.169 1.00 71.31 300 ALA A O 1
ATOM 2431 N N . THR A 1 301 ? 10.176 -7.449 4.287 1.00 68.94 301 THR A N 1
ATOM 2432 C CA . THR A 1 301 ? 11.629 -7.672 4.122 1.00 68.94 301 THR A CA 1
ATOM 2433 C C . THR A 1 301 ? 12.185 -8.807 4.984 1.00 68.94 301 THR A C 1
ATOM 2435 O O . THR A 1 301 ? 13.191 -9.412 4.621 1.00 68.94 301 THR A O 1
ATOM 2438 N N . GLU A 1 302 ? 11.498 -9.143 6.077 1.00 76.69 302 GLU A N 1
ATOM 2439 C CA . GLU A 1 302 ? 11.839 -10.243 6.979 1.00 76.69 302 GLU A CA 1
ATOM 2440 C C . GLU A 1 302 ? 10.799 -11.366 6.934 1.00 76.69 302 GLU A C 1
ATOM 2442 O O . GLU A 1 302 ? 9.594 -11.127 6.819 1.00 76.69 302 GLU A O 1
ATOM 2447 N N . THR A 1 303 ? 11.245 -12.607 7.150 1.00 84.12 303 THR A N 1
ATOM 2448 C CA . THR A 1 303 ? 10.356 -13.778 7.239 1.00 84.12 303 THR A CA 1
ATOM 2449 C C . THR A 1 303 ? 9.311 -13.627 8.346 1.00 84.12 303 THR A C 1
ATOM 2451 O O . THR A 1 303 ? 8.151 -13.962 8.138 1.00 84.12 303 THR A O 1
ATOM 2454 N N . ARG A 1 304 ? 9.681 -13.041 9.495 1.00 87.94 304 ARG A N 1
ATOM 2455 C CA . ARG A 1 304 ? 8.758 -12.820 10.625 1.00 87.94 304 ARG A CA 1
ATOM 2456 C C . ARG A 1 304 ? 7.626 -11.852 10.280 1.00 87.94 304 ARG A C 1
ATOM 2458 O O . ARG A 1 304 ? 6.486 -12.075 10.676 1.00 87.94 304 ARG A O 1
ATOM 2465 N N . ILE A 1 305 ? 7.932 -10.797 9.524 1.00 86.62 305 ILE A N 1
ATOM 2466 C CA . ILE A 1 305 ? 6.935 -9.829 9.047 1.00 86.62 305 ILE A CA 1
ATOM 2467 C C . ILE A 1 305 ? 6.000 -10.512 8.039 1.00 86.62 305 ILE A C 1
ATOM 2469 O O . ILE A 1 305 ? 4.778 -10.354 8.098 1.00 86.62 305 ILE A O 1
ATOM 2473 N N . GLN A 1 306 ? 6.564 -11.342 7.157 1.00 85.44 306 GLN A N 1
ATOM 2474 C CA . GLN A 1 306 ? 5.793 -12.122 6.192 1.00 85.44 306 GLN A CA 1
ATOM 2475 C C . GLN A 1 306 ? 4.893 -13.178 6.867 1.00 85.44 306 GLN A C 1
ATOM 2477 O O . GLN A 1 306 ? 3.793 -13.452 6.398 1.00 85.44 306 GLN A O 1
ATOM 2482 N N . ASP A 1 307 ? 5.318 -13.767 7.986 1.00 91.94 307 ASP A N 1
ATOM 2483 C CA . ASP A 1 307 ? 4.477 -14.664 8.789 1.00 91.94 307 ASP A CA 1
ATOM 2484 C C . ASP A 1 307 ? 3.347 -13.903 9.503 1.00 91.94 307 ASP A C 1
ATOM 2486 O O . ASP A 1 307 ? 2.217 -14.387 9.553 1.00 91.94 307 ASP A O 1
ATOM 2490 N N . GLY A 1 308 ? 3.611 -12.689 10.001 1.00 92.12 308 GLY A N 1
ATOM 2491 C CA . GLY A 1 308 ? 2.590 -11.829 10.611 1.00 92.12 308 GLY A CA 1
ATOM 2492 C C . GLY A 1 308 ? 1.499 -11.382 9.630 1.00 92.12 308 GLY A C 1
ATOM 2493 O O . GLY A 1 308 ? 0.322 -11.345 9.983 1.00 92.12 308 GLY A O 1
ATOM 2494 N N . THR A 1 309 ? 1.867 -11.096 8.382 1.00 92.25 309 THR A N 1
ATOM 2495 C CA . THR A 1 309 ? 0.907 -10.788 7.305 1.00 92.25 309 THR A CA 1
ATOM 2496 C C . THR A 1 309 ? 0.177 -12.039 6.811 1.00 92.25 309 THR A C 1
ATOM 2498 O O . THR A 1 309 ? -1.028 -11.980 6.580 1.00 92.25 309 THR A O 1
ATOM 2501 N N . ALA A 1 310 ? 0.850 -13.195 6.736 1.00 94.31 310 ALA A N 1
ATOM 2502 C CA . ALA A 1 310 ? 0.202 -14.476 6.440 1.00 94.31 310 ALA A CA 1
ATOM 2503 C C . ALA A 1 310 ? -0.856 -14.850 7.489 1.00 94.31 310 ALA A C 1
ATOM 2505 O O . ALA A 1 310 ? -1.931 -15.326 7.130 1.00 94.31 310 ALA A O 1
ATOM 2506 N N . LEU A 1 311 ? -0.574 -14.592 8.772 1.00 95.56 311 LEU A N 1
ATOM 2507 C CA . LEU A 1 311 ? -1.543 -14.744 9.856 1.00 95.56 311 LEU A CA 1
ATOM 2508 C C . LEU A 1 311 ? -2.779 -13.867 9.623 1.00 95.56 311 LEU A C 1
ATOM 2510 O O . LEU A 1 311 ? -3.897 -14.367 9.710 1.00 95.56 311 LEU A O 1
ATOM 2514 N N . ALA A 1 312 ? -2.584 -12.586 9.298 1.00 96.44 312 ALA A N 1
ATOM 2515 C CA . ALA A 1 312 ? -3.694 -11.680 9.017 1.00 96.44 312 ALA A CA 1
ATOM 2516 C C . ALA A 1 312 ? -4.554 -12.197 7.853 1.00 96.44 312 ALA A C 1
ATOM 2518 O O . ALA A 1 312 ? -5.761 -12.349 8.000 1.00 96.44 312 ALA A O 1
ATOM 2519 N N . LEU A 1 313 ? -3.936 -12.563 6.726 1.00 97.19 313 LEU A N 1
ATOM 2520 C CA . LEU A 1 313 ? -4.645 -13.118 5.567 1.00 97.19 313 LEU A CA 1
ATOM 2521 C C . LEU A 1 313 ? -5.413 -14.402 5.905 1.00 97.19 313 LEU A C 1
ATOM 2523 O O . LEU A 1 313 ? -6.581 -14.525 5.542 1.00 97.19 313 LEU A O 1
ATOM 2527 N N . GLN A 1 314 ? -4.789 -15.334 6.630 1.00 96.56 314 GLN A N 1
ATOM 2528 C CA . GLN A 1 314 ? -5.426 -16.574 7.079 1.00 96.56 314 GLN A CA 1
ATOM 2529 C C . GLN A 1 314 ? -6.709 -16.293 7.874 1.00 96.56 314 GLN A C 1
ATOM 2531 O O . GLN A 1 314 ? -7.740 -16.922 7.638 1.00 96.56 314 GLN A O 1
ATOM 2536 N N . GLU A 1 315 ? -6.657 -15.367 8.827 1.00 96.69 315 GLU A N 1
ATOM 2537 C CA . GLU A 1 315 ? -7.810 -15.036 9.663 1.00 96.69 315 GLU A CA 1
ATOM 2538 C C . GLU A 1 315 ? -8.874 -14.243 8.892 1.00 96.69 315 GLU A C 1
ATOM 2540 O O . GLU A 1 315 ? -10.060 -14.541 9.026 1.00 96.69 315 GLU A O 1
ATOM 2545 N N . LEU A 1 316 ? -8.486 -13.318 8.008 1.00 96.94 316 LEU A N 1
ATOM 2546 C CA . LEU A 1 316 ? -9.425 -12.596 7.141 1.00 96.94 316 LEU A CA 1
ATOM 2547 C C . LEU A 1 316 ? -10.208 -13.553 6.229 1.00 96.94 316 LEU A C 1
ATOM 2549 O O . LEU A 1 316 ? -11.426 -13.418 6.108 1.00 96.94 316 LEU A O 1
ATOM 2553 N N . LEU A 1 317 ? -9.551 -14.566 5.648 1.00 96.50 317 LEU A N 1
ATOM 2554 C CA . LEU A 1 317 ? -10.221 -15.602 4.849 1.00 96.50 317 LEU A CA 1
ATOM 2555 C C . LEU A 1 317 ? -11.307 -16.333 5.655 1.00 96.50 317 LEU A C 1
ATOM 2557 O O . LEU A 1 317 ? -12.393 -16.589 5.131 1.00 96.50 317 LEU A O 1
ATOM 2561 N N . LYS A 1 318 ? -11.042 -16.632 6.934 1.00 95.62 318 LYS A N 1
ATOM 2562 C CA . LYS A 1 318 ? -12.008 -17.277 7.838 1.00 95.62 318 LYS A CA 1
ATOM 2563 C C . LYS A 1 318 ? -13.152 -16.336 8.214 1.00 95.62 318 LYS A C 1
ATOM 2565 O O . LYS A 1 318 ? -14.312 -16.739 8.143 1.00 95.62 318 LYS A O 1
ATOM 2570 N N . ILE A 1 319 ? -12.841 -15.093 8.584 1.00 95.44 319 ILE A N 1
ATOM 2571 C CA . ILE A 1 319 ? -13.821 -14.090 9.032 1.00 95.44 319 ILE A CA 1
ATOM 2572 C C . ILE A 1 319 ? -14.817 -13.761 7.915 1.00 95.44 319 ILE A C 1
ATOM 2574 O O . ILE A 1 319 ? -16.026 -13.746 8.156 1.00 95.44 319 ILE A O 1
ATOM 2578 N N . PHE A 1 320 ? -14.327 -13.577 6.686 1.00 95.12 320 PHE A N 1
ATOM 2579 C CA . PHE A 1 320 ? -15.158 -13.323 5.504 1.00 95.12 320 PHE A CA 1
ATOM 2580 C C . PHE A 1 320 ? -15.683 -14.600 4.832 1.00 95.12 320 PHE A C 1
ATOM 2582 O O . PHE A 1 320 ? -16.369 -14.520 3.815 1.00 95.12 320 PHE A O 1
ATOM 2589 N N . LYS A 1 321 ? -15.395 -15.784 5.396 1.00 94.25 321 LYS A N 1
ATOM 2590 C CA . LYS A 1 321 ? -15.853 -17.097 4.903 1.00 94.25 321 LYS A CA 1
ATOM 2591 C C . LYS A 1 321 ? -15.556 -17.314 3.413 1.00 94.25 321 LYS A C 1
ATOM 2593 O O . LYS A 1 321 ? -16.381 -17.844 2.663 1.00 94.25 321 LYS A O 1
ATOM 2598 N N . ILE A 1 322 ? -14.375 -16.887 2.978 1.00 94.31 322 ILE A N 1
ATOM 2599 C CA . ILE A 1 322 ? -13.944 -17.002 1.587 1.00 94.31 322 ILE A CA 1
ATOM 2600 C C . ILE A 1 322 ? -13.615 -18.466 1.297 1.00 94.31 322 ILE A C 1
ATOM 2602 O O . ILE A 1 322 ? -12.927 -19.134 2.060 1.00 94.31 322 ILE A O 1
ATOM 2606 N N . THR A 1 323 ? -14.120 -18.962 0.174 1.00 92.19 323 THR A N 1
ATOM 2607 C CA . THR A 1 323 ? -13.831 -20.297 -0.368 1.00 92.19 323 THR A CA 1
ATOM 2608 C C . THR A 1 323 ? -13.518 -20.173 -1.851 1.00 92.19 323 THR A C 1
ATOM 2610 O O . THR A 1 323 ? -13.917 -19.184 -2.473 1.00 92.19 323 THR A O 1
ATOM 2613 N N . GLU A 1 324 ? -12.890 -21.183 -2.454 1.00 88.81 324 GLU A N 1
ATOM 2614 C CA . GLU A 1 324 ? -12.583 -21.194 -3.896 1.00 88.81 324 GLU A CA 1
ATOM 2615 C C . GLU A 1 324 ? -13.829 -21.023 -4.790 1.00 88.81 324 GLU A C 1
ATOM 2617 O O . GLU A 1 324 ? -13.753 -20.547 -5.921 1.00 88.81 324 GLU A O 1
ATOM 2622 N N . THR A 1 325 ? -15.014 -21.356 -4.274 1.00 88.56 325 THR A N 1
ATOM 2623 C CA . THR A 1 325 ? -16.294 -21.198 -4.981 1.00 88.56 325 THR A CA 1
ATOM 2624 C C . THR A 1 325 ? -16.977 -19.847 -4.754 1.00 88.56 325 THR A C 1
ATOM 2626 O O . THR A 1 325 ? -17.945 -19.523 -5.446 1.00 88.56 325 THR A O 1
ATOM 2629 N N . SER A 1 326 ? -16.512 -19.057 -3.782 1.00 89.75 326 SER A N 1
ATOM 2630 C CA . SER A 1 326 ? -17.164 -17.806 -3.382 1.00 89.75 326 SER A CA 1
ATOM 2631 C C . SER A 1 326 ? -17.118 -16.740 -4.486 1.00 89.75 326 SER A C 1
ATOM 2633 O O . SER A 1 326 ? -16.197 -16.691 -5.304 1.00 89.75 326 SER A O 1
ATOM 2635 N N . LYS A 1 327 ? -18.117 -15.845 -4.511 1.00 90.12 327 LYS A N 1
ATOM 2636 C CA . LYS A 1 327 ? -18.147 -14.717 -5.463 1.00 90.12 327 LYS A CA 1
ATOM 2637 C C . LYS A 1 327 ? -16.927 -13.813 -5.290 1.00 90.12 327 LYS A C 1
ATOM 2639 O O . LYS A 1 327 ? -16.328 -13.404 -6.280 1.00 90.12 327 LYS A O 1
ATOM 2644 N N . LEU A 1 328 ? -16.547 -13.558 -4.039 1.00 90.50 328 LEU A N 1
ATOM 2645 C CA . LEU A 1 328 ? -15.386 -12.753 -3.689 1.00 90.50 328 LEU A CA 1
ATOM 2646 C C . LEU A 1 328 ? -14.079 -13.380 -4.199 1.00 90.50 328 LEU A C 1
ATOM 2648 O O . LEU A 1 328 ? -13.264 -12.673 -4.783 1.00 90.50 328 LEU A O 1
ATOM 2652 N N . TRP A 1 329 ? -13.924 -14.707 -4.104 1.00 92.50 329 TRP A N 1
ATOM 2653 C CA . TRP A 1 329 ? -12.746 -15.407 -4.631 1.00 92.50 329 TRP A CA 1
ATOM 2654 C C . TRP A 1 329 ? -12.516 -15.166 -6.122 1.00 92.50 329 TRP A C 1
ATOM 2656 O O . TRP A 1 329 ? -11.393 -14.913 -6.551 1.00 92.50 329 TRP A O 1
ATOM 2666 N N . LYS A 1 330 ? -13.591 -15.182 -6.917 1.00 91.06 330 LYS A N 1
ATOM 2667 C CA . LYS A 1 330 ? -13.520 -14.972 -8.371 1.00 91.06 330 LYS A CA 1
ATOM 2668 C C . LYS A 1 330 ? -13.029 -13.574 -8.755 1.00 91.06 330 LYS A C 1
ATOM 2670 O O . LYS A 1 330 ? -12.526 -13.415 -9.861 1.00 91.06 330 LYS A O 1
ATOM 2675 N N . ARG A 1 331 ? -13.157 -12.586 -7.860 1.00 89.25 331 ARG A N 1
ATOM 2676 C CA . ARG A 1 331 ? -12.690 -11.209 -8.083 1.00 89.25 331 ARG A CA 1
ATOM 2677 C C . ARG A 1 331 ? -11.182 -11.061 -7.919 1.00 89.25 331 ARG A C 1
ATOM 2679 O O . ARG A 1 331 ? -10.611 -10.134 -8.484 1.00 89.25 331 ARG A O 1
ATOM 2686 N N . PHE A 1 332 ? -10.541 -11.917 -7.121 1.00 81.62 332 PHE A N 1
ATOM 2687 C CA . PHE A 1 332 ? -9.097 -11.839 -6.924 1.00 81.62 332 PHE A CA 1
ATOM 2688 C C . PHE A 1 332 ? -8.360 -12.221 -8.206 1.00 81.62 332 PHE A C 1
ATOM 2690 O O . PHE A 1 332 ? -8.758 -13.140 -8.926 1.00 81.62 332 PHE A O 1
ATOM 2697 N N . ALA A 1 333 ? -7.262 -11.522 -8.475 1.00 76.00 333 ALA A N 1
ATOM 2698 C CA . ALA A 1 333 ? -6.333 -11.920 -9.519 1.00 76.00 333 ALA A CA 1
ATOM 2699 C C . ALA A 1 333 ? -5.672 -13.258 -9.153 1.00 76.00 333 ALA A C 1
ATOM 2701 O O . ALA A 1 333 ? -5.533 -13.584 -7.973 1.00 76.00 333 ALA A O 1
ATOM 2702 N N . ASP A 1 334 ? -5.233 -14.025 -10.147 1.00 67.88 334 ASP A N 1
ATOM 2703 C CA . ASP A 1 334 ? -4.777 -15.398 -9.900 1.00 67.88 334 ASP A CA 1
ATOM 2704 C C . ASP A 1 334 ? -3.539 -15.467 -8.995 1.00 67.88 334 ASP A C 1
ATOM 2706 O O . ASP A 1 334 ? -3.495 -16.307 -8.103 1.00 67.88 334 ASP A O 1
ATOM 2710 N N . HIS A 1 335 ? -2.623 -14.499 -9.086 1.00 64.31 335 HIS A N 1
ATOM 2711 C CA . HIS A 1 335 ? -1.491 -14.398 -8.152 1.00 64.31 335 HIS A CA 1
ATOM 2712 C C . HIS A 1 335 ? -1.928 -14.203 -6.687 1.00 64.31 335 HIS A C 1
ATOM 2714 O O . HIS A 1 335 ? -1.321 -14.750 -5.770 1.00 64.31 335 HIS A O 1
ATOM 2720 N N . VAL A 1 336 ? -3.004 -13.445 -6.447 1.00 76.19 336 VAL A N 1
ATOM 2721 C CA . VAL A 1 336 ? -3.565 -13.273 -5.100 1.00 76.19 336 VAL A CA 1
ATOM 2722 C C . VAL A 1 336 ? -4.162 -14.594 -4.634 1.00 76.19 336 VAL A C 1
ATOM 2724 O O . VAL A 1 336 ? -3.876 -15.034 -3.524 1.00 76.19 336 VAL A O 1
ATOM 2727 N N . LYS A 1 337 ? -4.934 -15.271 -5.494 1.00 81.56 337 LYS A N 1
ATOM 2728 C CA . LYS A 1 337 ? -5.501 -16.590 -5.186 1.00 81.56 337 LYS A CA 1
ATOM 2729 C C . LYS A 1 337 ? -4.419 -17.590 -4.796 1.00 81.56 337 LYS A C 1
ATOM 2731 O O . LYS A 1 337 ? -4.609 -18.320 -3.837 1.00 81.56 337 LYS A O 1
ATOM 2736 N N . GLU A 1 338 ? -3.275 -17.601 -5.465 1.00 75.44 338 GLU A N 1
ATOM 2737 C CA . GLU A 1 338 ? -2.173 -18.513 -5.140 1.00 75.44 338 GLU A CA 1
ATOM 2738 C C . GLU A 1 338 ? -1.496 -18.216 -3.802 1.00 75.44 338 GLU A C 1
ATOM 2740 O O . GLU A 1 338 ? -1.081 -19.149 -3.120 1.00 75.44 338 GLU A O 1
ATOM 2745 N N . ILE A 1 339 ? -1.404 -16.944 -3.402 1.00 81.19 339 ILE A N 1
ATOM 2746 C CA . ILE A 1 339 ? -0.930 -16.563 -2.062 1.00 81.19 339 ILE A CA 1
ATOM 2747 C C . ILE A 1 339 ? -1.941 -17.005 -1.002 1.00 81.19 339 ILE A C 1
ATOM 2749 O O . ILE A 1 339 ? -1.554 -17.482 0.062 1.00 81.19 339 ILE A O 1
ATOM 2753 N N . LEU A 1 340 ? -3.236 -16.858 -1.288 1.00 88.94 340 LEU A N 1
ATOM 2754 C CA . LEU A 1 340 ? -4.321 -17.167 -0.356 1.00 88.94 340 LEU A CA 1
ATOM 2755 C C . LEU A 1 340 ? -4.605 -18.671 -0.240 1.00 88.94 340 LEU A C 1
ATOM 2757 O O . LEU A 1 340 ? -4.941 -19.144 0.842 1.00 88.94 340 LEU A O 1
ATOM 2761 N N . LEU A 1 341 ? -4.446 -19.432 -1.324 1.00 88.69 341 LEU A N 1
ATOM 2762 C CA . LEU A 1 341 ? -4.738 -20.863 -1.400 1.00 88.69 341 LEU A CA 1
ATOM 2763 C C . LEU A 1 341 ? -4.057 -21.688 -0.293 1.00 88.69 341 LEU A C 1
ATOM 2765 O O . LEU A 1 341 ? -4.753 -22.448 0.385 1.00 88.69 341 LEU A O 1
ATOM 2769 N N . PRO A 1 342 ? -2.739 -21.556 -0.033 1.00 88.50 342 PRO A N 1
ATOM 2770 C CA . PRO A 1 342 ? -2.118 -22.285 1.063 1.00 88.50 342 PRO A CA 1
ATOM 2771 C C . PRO A 1 342 ? -2.705 -21.897 2.418 1.00 88.50 342 PRO A C 1
ATOM 2773 O O . PRO A 1 342 ? -2.857 -22.762 3.287 1.00 88.50 342 PRO A O 1
ATOM 2776 N N . LEU A 1 343 ? -3.091 -20.628 2.581 1.00 92.62 343 LEU A N 1
ATOM 2777 C CA . LEU A 1 343 ? -3.544 -20.054 3.845 1.00 92.62 343 LEU A CA 1
ATOM 2778 C C . LEU A 1 343 ? -4.897 -20.596 4.318 1.00 92.62 343 LEU A C 1
ATOM 2780 O O . LEU A 1 343 ? -5.217 -20.471 5.497 1.00 92.62 343 LEU A O 1
ATOM 2784 N N . PHE A 1 344 ? -5.657 -21.284 3.459 1.00 91.44 344 PHE A N 1
ATOM 2785 C CA . PHE A 1 344 ? -6.832 -22.045 3.899 1.00 91.44 344 PHE A CA 1
ATOM 2786 C C . PHE A 1 344 ? -6.480 -23.200 4.845 1.00 91.44 344 PHE A C 1
ATOM 2788 O O . PHE A 1 344 ? -7.311 -23.614 5.650 1.00 91.44 344 PHE A O 1
ATOM 2795 N N . THR A 1 345 ? -5.256 -23.728 4.752 1.00 89.56 345 THR A N 1
ATOM 2796 C CA . THR A 1 345 ? -4.816 -24.917 5.503 1.00 89.56 345 THR A CA 1
ATOM 2797 C C . THR A 1 345 ? -3.742 -24.623 6.544 1.00 89.56 345 THR A C 1
ATOM 2799 O O . THR A 1 345 ? -3.455 -25.474 7.392 1.00 89.56 345 THR A O 1
ATOM 2802 N N . THR A 1 346 ? -3.140 -23.432 6.503 1.00 91.12 346 THR A N 1
ATOM 2803 C CA . THR A 1 346 ? -2.109 -23.042 7.464 1.00 91.12 346 THR A CA 1
ATOM 2804 C C . THR A 1 346 ? -2.679 -22.872 8.870 1.00 91.12 346 THR A C 1
ATOM 2806 O O . THR A 1 346 ? -3.882 -22.721 9.086 1.00 91.12 346 THR A O 1
ATOM 2809 N N . LYS A 1 347 ? -1.780 -22.918 9.857 1.00 91.94 347 LYS A N 1
ATOM 2810 C CA . LYS A 1 347 ? -2.099 -22.805 11.285 1.00 91.94 347 LYS A CA 1
ATOM 2811 C C . LYS A 1 347 ? -1.241 -21.733 11.953 1.00 91.94 347 LYS A C 1
ATOM 2813 O O . LYS A 1 347 ? -0.665 -21.973 13.009 1.00 91.94 347 LYS A O 1
ATOM 2818 N N . TYR A 1 348 ? -1.104 -20.574 11.312 1.00 91.00 348 TYR A N 1
ATOM 2819 C CA . TYR A 1 348 ? -0.422 -19.441 11.929 1.00 91.00 348 TYR A CA 1
ATOM 2820 C C . TYR A 1 348 ? -1.153 -19.029 13.206 1.00 91.00 348 TYR A C 1
ATOM 2822 O O . TYR A 1 348 ? -2.383 -18.966 13.223 1.00 91.00 348 TYR A O 1
ATOM 2830 N N . THR A 1 349 ? -0.388 -18.736 14.256 1.00 87.75 349 THR A N 1
ATOM 2831 C CA . THR A 1 349 ? -0.892 -18.284 15.557 1.00 87.75 349 THR A CA 1
ATOM 2832 C C . THR A 1 349 ? 0.005 -17.189 16.111 1.00 87.75 349 THR A C 1
ATOM 2834 O O . THR A 1 349 ? 1.223 -17.237 15.938 1.00 87.75 349 THR A O 1
ATOM 2837 N N . LEU A 1 350 ? -0.583 -16.225 16.817 1.00 84.25 350 LEU A N 1
ATOM 2838 C CA . LEU A 1 350 ? 0.169 -15.168 17.482 1.00 84.25 350 LEU A CA 1
ATOM 2839 C C . LEU A 1 350 ? 0.634 -15.633 18.869 1.00 84.25 350 LEU A C 1
ATOM 2841 O O . LEU A 1 350 ? -0.189 -15.975 19.712 1.00 84.25 350 LEU A O 1
ATOM 2845 N N . THR A 1 351 ? 1.943 -15.609 19.119 1.00 76.12 351 THR A N 1
ATOM 2846 C CA . THR A 1 351 ? 2.524 -16.062 20.398 1.00 76.12 351 THR A CA 1
ATOM 2847 C C . THR A 1 351 ? 2.426 -15.017 21.514 1.00 76.12 351 THR A C 1
ATOM 2849 O O . THR A 1 351 ? 2.465 -15.370 22.687 1.00 76.12 351 THR A O 1
ATOM 2852 N N . SER A 1 352 ? 2.316 -13.728 21.179 1.00 72.69 352 SER A N 1
ATOM 2853 C CA . SER A 1 352 ? 2.277 -12.640 22.163 1.00 72.69 352 SER A CA 1
ATOM 2854 C C . SER A 1 352 ? 1.334 -11.528 21.722 1.00 72.69 352 SER A C 1
ATOM 2856 O O . SER A 1 352 ? 1.418 -11.048 20.590 1.00 72.69 352 SER A O 1
ATOM 2858 N N . GLN A 1 353 ? 0.442 -11.120 22.623 1.00 74.62 353 GLN A N 1
ATOM 2859 C CA . GLN A 1 353 ? -0.429 -9.963 22.446 1.00 74.62 353 GLN A CA 1
ATOM 2860 C C . GLN A 1 353 ? 0.177 -8.747 23.142 1.00 74.62 353 GLN A C 1
ATOM 2862 O O . GLN A 1 353 ? 0.705 -8.837 24.250 1.00 74.62 353 GLN A O 1
ATOM 2867 N N . GLN A 1 354 ? 0.099 -7.597 22.478 1.00 79.75 354 GLN A N 1
ATOM 2868 C CA . GLN A 1 354 ? 0.579 -6.343 23.036 1.00 79.75 354 GLN A CA 1
ATOM 2869 C C . GLN A 1 354 ? -0.379 -5.841 24.119 1.00 79.75 354 GLN A C 1
ATOM 2871 O O . GLN A 1 354 ? -1.582 -5.730 23.892 1.00 79.75 354 GLN A O 1
ATOM 2876 N N . ASP A 1 355 ? 0.174 -5.512 25.284 1.00 81.69 355 ASP A N 1
ATOM 2877 C CA . ASP A 1 355 ? -0.566 -4.876 26.369 1.00 81.69 355 ASP A CA 1
ATOM 2878 C C . ASP A 1 355 ? -0.649 -3.359 26.138 1.00 81.69 355 ASP A C 1
ATOM 2880 O O . ASP A 1 355 ? 0.365 -2.654 26.087 1.00 81.69 355 ASP A O 1
ATOM 2884 N N . TRP A 1 356 ? -1.878 -2.863 25.999 1.00 86.31 356 TRP A N 1
ATOM 2885 C CA . TRP A 1 356 ? -2.196 -1.454 25.767 1.00 86.31 356 TRP A CA 1
ATOM 2886 C C . TRP A 1 356 ? -2.489 -0.673 27.057 1.00 86.31 356 TRP A C 1
ATOM 2888 O O . TRP A 1 356 ? -2.729 0.532 26.995 1.00 86.31 356 TRP A O 1
ATOM 2898 N N . SER A 1 357 ? -2.459 -1.315 28.231 1.00 79.88 357 SER A N 1
ATOM 2899 C CA . SER A 1 357 ? -2.789 -0.672 29.513 1.00 79.88 357 SER A CA 1
ATOM 2900 C C . SER A 1 357 ? -1.773 0.394 29.948 1.00 79.88 357 SER A C 1
ATOM 2902 O O . SER A 1 357 ? -2.141 1.362 30.608 1.00 79.88 357 SER A O 1
ATOM 2904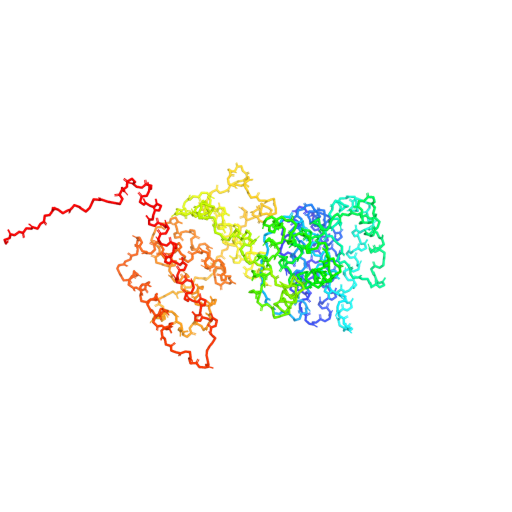 N N . LYS A 1 358 ? -0.504 0.251 29.542 1.00 80.12 358 LYS A N 1
ATOM 2905 C CA . LYS A 1 358 ? 0.628 1.113 29.946 1.00 80.12 358 LYS A CA 1
ATOM 2906 C C . LYS A 1 358 ? 1.043 2.130 28.880 1.00 80.12 358 LYS A C 1
ATOM 2908 O O . LYS A 1 358 ? 2.206 2.534 28.832 1.00 80.12 358 LYS A O 1
ATOM 2913 N N . ILE A 1 359 ? 0.157 2.467 27.946 1.00 86.12 359 ILE A N 1
ATOM 2914 C CA . ILE A 1 359 ? 0.475 3.450 26.908 1.00 86.12 359 ILE A CA 1
ATOM 2915 C C . ILE A 1 359 ? 0.315 4.876 27.449 1.00 86.12 359 ILE A C 1
ATOM 2917 O O . ILE A 1 359 ? -0.719 5.214 28.026 1.00 86.12 359 ILE A O 1
ATOM 2921 N N . THR A 1 360 ? 1.345 5.703 27.271 1.00 85.62 360 THR A N 1
ATOM 2922 C CA . THR A 1 360 ? 1.287 7.136 27.584 1.00 85.62 360 THR A CA 1
ATOM 2923 C C . THR A 1 360 ? 0.404 7.838 26.559 1.00 85.62 360 THR A C 1
ATOM 2925 O O . THR A 1 360 ? 0.499 7.545 25.368 1.00 85.62 360 THR A O 1
ATOM 2928 N N . LYS A 1 361 ? -0.458 8.744 27.026 1.00 86.19 361 LYS A N 1
ATOM 2929 C CA . LYS A 1 361 ? -1.383 9.518 26.190 1.00 86.19 361 LYS A CA 1
ATOM 2930 C C . LYS A 1 361 ? -1.109 11.014 26.383 1.00 86.19 361 LYS A C 1
ATOM 2932 O O . LYS A 1 361 ? -0.871 11.398 27.533 1.00 86.19 361 LYS A O 1
ATOM 2937 N N . PRO A 1 362 ? -1.181 11.849 25.331 1.00 87.69 362 PRO A N 1
ATOM 2938 C CA . PRO A 1 362 ? -1.404 11.495 23.920 1.00 87.69 362 PRO A CA 1
ATOM 2939 C C . PRO A 1 362 ? -0.264 10.639 23.335 1.00 87.69 362 PRO A C 1
ATOM 2941 O O . PRO A 1 362 ? 0.855 10.643 23.849 1.00 87.69 362 PRO A O 1
ATOM 2944 N N . ILE A 1 363 ? -0.574 9.838 22.313 1.00 90.81 363 ILE A N 1
ATOM 2945 C CA . ILE A 1 363 ? 0.387 8.934 21.658 1.00 90.81 363 ILE A CA 1
ATOM 2946 C C . ILE A 1 363 ? 1.305 9.740 20.733 1.00 90.81 363 ILE A C 1
ATOM 2948 O O . ILE A 1 363 ? 2.497 9.436 20.634 1.00 90.81 363 ILE A O 1
ATOM 2952 N N . PHE A 1 364 ? 0.773 10.778 20.092 1.00 89.44 364 PHE A N 1
ATOM 2953 C CA . PHE A 1 364 ? 1.504 11.711 19.249 1.00 89.44 364 PHE A CA 1
ATOM 2954 C C . PHE A 1 364 ? 2.699 12.309 19.994 1.00 89.44 364 PHE A C 1
ATOM 2956 O O . PHE A 1 364 ? 2.566 12.826 21.101 1.00 89.44 364 PHE A O 1
ATOM 2963 N N . LEU A 1 365 ? 3.884 12.207 19.382 1.00 83.88 365 LEU A N 1
ATOM 2964 C CA . LEU A 1 365 ? 5.169 12.640 19.950 1.00 83.88 365 LEU A CA 1
ATOM 2965 C C . LEU A 1 365 ? 5.535 11.998 21.306 1.00 83.88 365 LEU A C 1
ATOM 2967 O O . LEU A 1 365 ? 6.433 12.492 21.993 1.00 83.88 365 LEU A O 1
ATOM 2971 N N . SER A 1 366 ? 4.888 10.892 21.691 1.00 84.94 366 SER A N 1
ATOM 2972 C CA . SER A 1 366 ? 5.258 10.125 22.884 1.00 84.94 366 SER A CA 1
ATOM 2973 C C . SER A 1 366 ? 6.600 9.403 22.706 1.00 84.94 366 SER A C 1
ATOM 2975 O O . SER A 1 366 ? 7.091 9.209 21.593 1.00 84.94 366 SER A O 1
ATOM 2977 N N . GLU A 1 367 ? 7.196 8.927 23.805 1.00 76.56 367 GLU A N 1
ATOM 2978 C CA . GLU A 1 367 ? 8.476 8.198 23.765 1.00 76.56 367 GLU A CA 1
ATOM 2979 C C . GLU A 1 367 ? 8.457 6.958 22.857 1.00 76.56 367 GLU A C 1
ATOM 2981 O O . GLU A 1 367 ? 9.497 6.578 22.316 1.00 76.56 367 GLU A O 1
ATOM 2986 N N . LYS A 1 368 ? 7.279 6.341 22.685 1.00 71.38 368 LYS A N 1
ATOM 2987 C CA . LYS A 1 368 ? 7.058 5.148 21.853 1.00 71.38 368 LYS A CA 1
ATOM 2988 C C . LYS A 1 368 ? 6.722 5.470 20.391 1.00 71.38 368 LYS A C 1
ATOM 2990 O O . LYS A 1 368 ? 6.471 4.549 19.624 1.00 71.38 368 LYS A O 1
ATOM 2995 N N . SER A 1 369 ? 6.670 6.749 20.031 1.00 80.06 369 SER A N 1
ATOM 2996 C CA . SER A 1 369 ? 6.143 7.238 18.760 1.00 80.06 369 SER A CA 1
ATOM 2997 C C . SER A 1 369 ? 6.988 8.413 18.260 1.00 80.06 369 SER A C 1
ATOM 2999 O O . SER A 1 369 ? 6.543 9.566 18.247 1.00 80.06 369 SER A O 1
ATOM 3001 N N . LYS A 1 370 ? 8.234 8.122 17.878 1.00 83.19 370 LYS A N 1
ATOM 3002 C CA . LYS A 1 370 ? 9.196 9.134 17.420 1.00 83.19 370 LYS A CA 1
ATOM 3003 C C . LYS A 1 370 ? 9.068 9.415 15.928 1.00 83.19 370 LYS A C 1
ATOM 3005 O O . LYS A 1 370 ? 9.387 10.521 15.504 1.00 83.19 370 LYS A O 1
ATOM 3010 N N . THR A 1 371 ? 8.599 8.435 15.159 1.00 88.94 371 THR A N 1
ATOM 3011 C CA . THR A 1 371 ? 8.370 8.559 13.715 1.00 88.94 371 THR A CA 1
ATOM 3012 C C . THR A 1 371 ? 6.882 8.523 13.371 1.00 88.94 371 THR A C 1
ATOM 3014 O O . THR A 1 371 ? 6.053 8.038 14.144 1.00 88.94 371 THR A O 1
ATOM 3017 N N . PHE A 1 372 ? 6.546 8.987 12.165 1.00 89.94 372 PHE A N 1
ATOM 3018 C CA . PHE A 1 372 ? 5.190 8.892 11.625 1.00 89.94 372 PHE A CA 1
ATOM 3019 C C . PHE A 1 372 ? 4.677 7.449 11.572 1.00 89.94 372 PHE A C 1
ATOM 3021 O O . PHE A 1 372 ? 3.561 7.177 12.006 1.00 89.94 372 PHE A O 1
ATOM 3028 N N . ALA A 1 373 ? 5.498 6.514 11.088 1.00 89.88 373 ALA A N 1
ATOM 3029 C CA . ALA A 1 373 ? 5.110 5.111 10.991 1.00 89.88 373 ALA A CA 1
ATOM 3030 C C . ALA A 1 373 ? 4.820 4.503 12.373 1.00 89.88 373 ALA 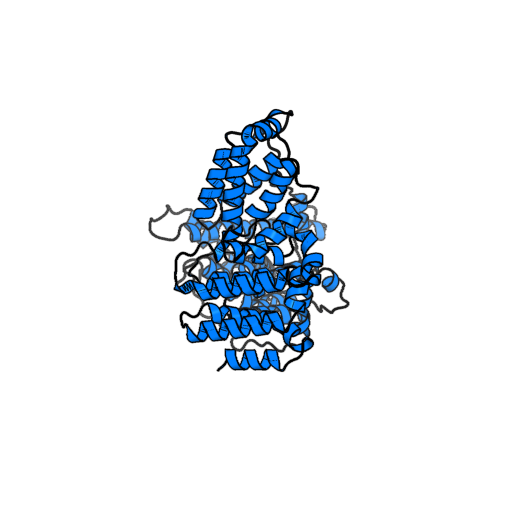A C 1
ATOM 3032 O O . ALA A 1 373 ? 3.787 3.862 12.561 1.00 89.88 373 ALA A O 1
ATOM 3033 N N . GLU A 1 374 ? 5.679 4.770 13.362 1.00 91.44 374 GLU A N 1
ATOM 3034 C CA . GLU A 1 374 ? 5.466 4.324 14.743 1.00 91.44 374 GLU A CA 1
ATOM 3035 C C . GLU A 1 374 ? 4.179 4.900 15.340 1.00 91.44 374 GLU A C 1
ATOM 3037 O O . GLU A 1 374 ? 3.423 4.162 15.977 1.00 91.44 374 GLU A O 1
ATOM 3042 N N . TRP A 1 375 ? 3.912 6.190 15.112 1.00 94.69 375 TRP A N 1
ATOM 3043 C CA . TRP A 1 375 ? 2.694 6.856 15.572 1.00 94.69 375 TRP A CA 1
ATOM 3044 C C . TRP A 1 375 ? 1.442 6.195 15.009 1.00 94.69 375 TRP A C 1
ATOM 3046 O O . TRP A 1 375 ? 0.588 5.745 15.774 1.00 94.69 375 TRP A O 1
ATOM 3056 N N . VAL A 1 376 ? 1.354 6.079 13.681 1.00 95.00 376 VAL A N 1
ATOM 3057 C CA . VAL A 1 376 ? 0.179 5.520 13.006 1.00 95.00 376 VAL A CA 1
ATOM 3058 C C . VAL A 1 376 ? -0.048 4.075 13.438 1.00 95.00 376 VAL A C 1
ATOM 3060 O O . VAL A 1 376 ? -1.169 3.722 13.810 1.00 95.00 376 VAL A O 1
ATOM 3063 N N . SER A 1 377 ? 0.987 3.233 13.439 1.00 93.75 377 SER A N 1
ATOM 3064 C CA . SER A 1 377 ? 0.858 1.826 13.832 1.00 93.75 377 SER A CA 1
ATOM 3065 C C . SER A 1 377 ? 0.454 1.672 15.300 1.00 93.75 377 SER A C 1
ATOM 3067 O O . SER A 1 377 ? -0.404 0.845 15.622 1.00 93.75 377 SER A O 1
ATOM 3069 N N . THR A 1 378 ? 1.021 2.491 16.192 1.00 94.06 378 THR A N 1
ATOM 3070 C CA . THR A 1 378 ? 0.707 2.464 17.627 1.00 94.06 378 THR A CA 1
ATOM 3071 C C . THR A 1 378 ? -0.707 2.961 17.897 1.00 94.06 378 THR A C 1
ATOM 3073 O O . THR A 1 378 ? -1.454 2.300 18.617 1.00 94.06 378 THR A O 1
ATOM 3076 N N . TRP A 1 379 ? -1.104 4.091 17.308 1.00 95.75 379 TRP A N 1
ATOM 3077 C CA . TRP A 1 379 ? -2.438 4.652 17.494 1.00 95.75 379 TRP A CA 1
ATOM 3078 C C . TRP A 1 379 ? -3.514 3.745 16.899 1.00 95.75 379 TRP A C 1
ATOM 3080 O O . TRP A 1 379 ? -4.496 3.440 17.573 1.00 95.75 379 TRP A O 1
ATOM 3090 N N . THR A 1 380 ? -3.288 3.216 15.692 1.00 95.88 380 THR A N 1
ATOM 3091 C CA . THR A 1 380 ? -4.201 2.248 15.070 1.00 95.88 380 THR A CA 1
ATOM 3092 C C . THR A 1 380 ? -4.366 1.031 15.970 1.00 95.88 380 THR A C 1
ATOM 3094 O O . THR A 1 380 ? -5.489 0.725 16.360 1.00 95.88 380 THR A O 1
ATOM 3097 N N . GLY A 1 381 ? -3.263 0.381 16.367 1.00 93.56 381 GLY A N 1
ATOM 3098 C CA . GLY A 1 381 ? -3.287 -0.791 17.247 1.00 93.56 381 GLY A CA 1
ATOM 3099 C C . GLY A 1 381 ? -3.981 -0.526 18.587 1.00 93.56 381 GLY A C 1
ATOM 3100 O O . GLY A 1 381 ? -4.754 -1.364 19.055 1.00 93.56 381 GLY A O 1
ATOM 3101 N N . TYR A 1 382 ? -3.769 0.661 19.161 1.00 93.94 382 TYR A N 1
ATOM 3102 C CA . TYR A 1 382 ? -4.452 1.102 20.370 1.00 93.94 382 TYR A CA 1
ATOM 3103 C C . TYR A 1 382 ? -5.970 1.170 20.177 1.00 93.94 382 TYR A C 1
ATOM 3105 O O . TYR A 1 382 ? -6.714 0.591 20.971 1.00 93.94 382 TYR A O 1
ATOM 3113 N N . LEU A 1 383 ? -6.438 1.813 19.103 1.00 94.50 383 LEU A N 1
ATOM 3114 C CA . LEU A 1 383 ? -7.865 1.930 18.794 1.00 94.50 383 LEU A CA 1
ATOM 3115 C C . LEU A 1 383 ? -8.520 0.570 18.550 1.00 94.50 383 LEU A C 1
ATOM 3117 O O . LEU A 1 383 ? -9.658 0.370 18.969 1.00 94.50 383 LEU A O 1
ATOM 3121 N N . LEU A 1 384 ? -7.805 -0.396 17.961 1.00 93.38 384 LEU A N 1
ATOM 3122 C CA . LEU A 1 384 ? -8.342 -1.749 17.767 1.00 93.38 384 LEU A CA 1
ATOM 3123 C C . LEU A 1 384 ? -8.735 -2.418 19.087 1.00 93.38 384 LEU A C 1
ATOM 3125 O O . LEU A 1 384 ? -9.714 -3.159 19.128 1.00 93.38 384 LEU A O 1
ATOM 3129 N N . SER A 1 385 ? -8.004 -2.134 20.172 1.00 91.25 385 SER A N 1
ATOM 3130 C CA . SER A 1 385 ? -8.321 -2.651 21.511 1.00 91.25 385 SER A CA 1
ATOM 3131 C C . SER A 1 385 ? -9.615 -2.074 22.102 1.00 91.25 385 SER A C 1
ATOM 3133 O O . SER A 1 385 ? -10.120 -2.596 23.095 1.00 91.25 385 SER A O 1
ATOM 3135 N N . LYS A 1 386 ? -10.146 -0.998 21.506 1.00 91.94 386 LYS A N 1
ATOM 3136 C CA . LYS A 1 386 ? -11.327 -0.259 21.973 1.00 91.94 386 LYS A CA 1
ATOM 3137 C C . LYS A 1 386 ? -12.599 -0.553 21.185 1.00 91.94 386 LYS A C 1
ATOM 3139 O O . LYS A 1 386 ? -13.678 -0.218 21.664 1.00 91.94 386 LYS A O 1
ATOM 3144 N N . VAL A 1 387 ? -12.482 -1.184 20.019 1.00 92.44 387 VAL A N 1
ATOM 3145 C CA . VAL A 1 387 ? -13.630 -1.575 19.188 1.00 92.44 387 VAL A CA 1
ATOM 3146 C C . VAL A 1 387 ? -14.416 -2.679 19.891 1.00 92.44 387 VAL A C 1
ATOM 3148 O O . VAL A 1 387 ? -13.844 -3.713 20.245 1.00 92.44 387 VAL A O 1
ATOM 3151 N N . LYS A 1 388 ? -15.725 -2.481 20.086 1.00 90.31 388 LYS A N 1
ATOM 3152 C CA . LYS A 1 388 ? -16.590 -3.444 20.790 1.00 90.31 388 LYS A CA 1
ATOM 3153 C C . LYS A 1 388 ? -17.361 -4.352 19.841 1.00 90.31 388 LYS A C 1
ATOM 3155 O O . LYS A 1 388 ? -17.623 -5.499 20.190 1.00 90.31 388 LYS A O 1
ATOM 3160 N N . GLN A 1 389 ? -17.713 -3.868 18.653 1.00 91.12 389 GLN A N 1
ATOM 3161 C CA . GLN A 1 389 ? -18.458 -4.627 17.655 1.00 91.12 389 GLN A CA 1
ATOM 3162 C C . GLN A 1 389 ? -17.662 -5.869 17.224 1.00 91.12 389 GLN A C 1
ATOM 3164 O O . GLN A 1 389 ? -16.531 -5.766 16.753 1.00 91.12 389 GLN A O 1
ATOM 3169 N N . ASP A 1 390 ? -18.246 -7.059 17.396 1.00 90.62 390 ASP A N 1
ATOM 3170 C CA . ASP A 1 390 ? -17.503 -8.324 17.324 1.00 90.62 390 ASP A CA 1
ATOM 3171 C C . ASP A 1 390 ? -16.875 -8.628 15.960 1.00 90.62 390 ASP A C 1
ATOM 3173 O O . ASP A 1 390 ? -15.751 -9.133 15.899 1.00 90.62 390 ASP A O 1
ATOM 3177 N N . HIS A 1 391 ? -17.568 -8.326 14.860 1.00 92.25 391 HIS A N 1
ATOM 3178 C CA . HIS A 1 391 ? -17.059 -8.602 13.516 1.00 92.25 391 HIS A CA 1
ATOM 3179 C C . HIS A 1 391 ? -15.878 -7.685 13.166 1.00 92.25 391 HIS A C 1
ATOM 3181 O O . HIS A 1 391 ? -14.809 -8.170 12.811 1.00 92.25 391 HIS A O 1
ATOM 3187 N N . ALA A 1 392 ? -16.036 -6.375 13.344 1.00 92.81 392 ALA A N 1
ATOM 3188 C CA . ALA A 1 392 ? -15.019 -5.354 13.144 1.00 92.81 39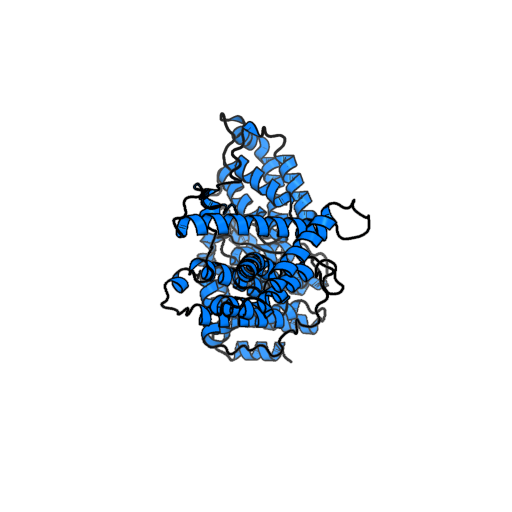2 ALA A CA 1
ATOM 3189 C C . ALA A 1 392 ? -13.823 -5.584 14.068 1.00 92.81 392 ALA A C 1
ATOM 3191 O O . ALA A 1 392 ? -12.686 -5.560 13.606 1.00 92.81 392 ALA A O 1
ATOM 3192 N N . ARG A 1 393 ? -14.064 -5.908 15.346 1.00 93.56 393 ARG A N 1
ATOM 3193 C CA . ARG A 1 393 ? -13.009 -6.302 16.286 1.00 93.56 393 ARG A CA 1
ATOM 3194 C C . ARG A 1 393 ? -12.241 -7.514 15.767 1.00 93.56 393 ARG A C 1
ATOM 3196 O O . ARG A 1 393 ? -11.017 -7.488 15.773 1.00 93.56 393 ARG A O 1
ATOM 3203 N N . SER A 1 394 ? -12.930 -8.545 15.275 1.00 94.12 394 SER A N 1
ATOM 3204 C CA . SER A 1 394 ? -12.280 -9.738 14.711 1.00 94.12 394 SER A CA 1
ATOM 3205 C C . SER A 1 394 ? -11.433 -9.401 13.479 1.00 94.12 394 SER A C 1
ATOM 3207 O O . SER A 1 394 ? -10.269 -9.799 13.416 1.00 94.12 394 SER A O 1
ATOM 3209 N N . VAL A 1 395 ? -11.978 -8.621 12.536 1.00 95.31 395 VAL A N 1
ATOM 3210 C CA . VAL A 1 395 ? -11.265 -8.155 11.333 1.00 95.31 395 VAL A CA 1
ATOM 3211 C C . VAL A 1 395 ? -10.015 -7.376 11.727 1.00 95.31 395 VAL A C 1
ATOM 3213 O O . VAL A 1 395 ? -8.915 -7.697 11.287 1.00 95.31 395 VAL A O 1
ATOM 3216 N N . PHE A 1 396 ? -10.147 -6.382 12.596 1.00 94.12 396 PHE A N 1
ATOM 3217 C CA . PHE A 1 396 ? -9.028 -5.525 12.951 1.00 94.12 396 PHE A CA 1
ATOM 3218 C C . PHE A 1 396 ? -7.962 -6.241 13.778 1.00 94.12 396 PHE A C 1
ATOM 3220 O O . PHE A 1 396 ? -6.777 -6.127 13.466 1.00 94.12 396 PHE A O 1
ATOM 3227 N N . VAL A 1 397 ? -8.357 -7.014 14.796 1.00 92.00 397 VAL A N 1
ATOM 3228 C CA . VAL A 1 397 ? -7.413 -7.762 15.640 1.00 92.00 397 VAL A CA 1
ATOM 3229 C C . VAL A 1 397 ? -6.594 -8.739 14.798 1.00 92.00 397 VAL A C 1
ATOM 3231 O O . VAL A 1 397 ? -5.393 -8.879 15.046 1.00 92.00 397 VAL A O 1
ATOM 3234 N N . SER A 1 398 ? -7.184 -9.340 13.758 1.00 93.94 398 SER A N 1
ATOM 3235 C CA . SER A 1 398 ? -6.450 -10.207 12.830 1.00 93.94 398 SER A CA 1
ATOM 3236 C C . SER A 1 398 ? -5.290 -9.495 12.119 1.00 93.94 398 SER A C 1
ATOM 3238 O O . SER A 1 398 ? -4.236 -10.090 11.899 1.00 93.94 398 SER A O 1
ATOM 3240 N N . CYS A 1 399 ? -5.428 -8.194 11.856 1.00 95.12 399 CYS A N 1
ATOM 3241 C CA . CYS A 1 399 ? -4.420 -7.370 11.192 1.00 95.12 399 CYS A CA 1
ATOM 3242 C C . CYS A 1 399 ? -3.348 -6.804 12.142 1.00 95.12 399 CYS A C 1
ATOM 3244 O O . CYS A 1 399 ? -2.425 -6.146 11.669 1.00 95.12 399 CYS A O 1
ATOM 3246 N N . THR A 1 400 ? -3.411 -7.059 13.456 1.00 92.81 400 THR A N 1
ATOM 3247 C CA . THR A 1 400 ? -2.497 -6.455 14.456 1.00 92.81 400 THR A CA 1
ATOM 3248 C C . THR A 1 400 ? -1.018 -6.665 14.115 1.00 92.81 400 THR A C 1
ATOM 3250 O O . THR A 1 400 ? -0.217 -5.732 14.181 1.00 92.81 400 THR A O 1
ATOM 3253 N N . ALA A 1 401 ? -0.642 -7.885 13.716 1.00 91.94 401 ALA A N 1
ATOM 3254 C CA . ALA A 1 401 ? 0.740 -8.202 13.357 1.00 91.94 401 ALA A CA 1
ATOM 3255 C C . ALA A 1 401 ? 1.188 -7.507 12.059 1.00 91.94 401 ALA A C 1
ATOM 3257 O O . ALA A 1 401 ? 2.358 -7.149 11.930 1.00 91.94 401 ALA A O 1
ATOM 3258 N N . ALA A 1 402 ? 0.265 -7.294 11.118 1.00 92.25 402 ALA A N 1
ATOM 3259 C CA . ALA A 1 402 ? 0.533 -6.595 9.867 1.00 92.25 402 ALA A CA 1
ATOM 3260 C C . ALA A 1 402 ? 0.697 -5.080 10.097 1.00 92.25 402 ALA A C 1
ATOM 3262 O O . ALA A 1 402 ? 1.700 -4.508 9.687 1.00 92.25 402 ALA A O 1
ATOM 3263 N N . ILE A 1 403 ? -0.216 -4.462 10.856 1.00 93.69 403 ILE A N 1
ATOM 3264 C CA . ILE A 1 403 ? -0.210 -3.026 11.206 1.00 93.69 403 ILE A CA 1
ATOM 3265 C C . ILE A 1 403 ? 1.098 -2.602 11.876 1.00 93.69 403 ILE A C 1
ATOM 3267 O O . ILE A 1 403 ? 1.602 -1.511 11.625 1.00 93.69 403 ILE A O 1
ATOM 3271 N N . LYS A 1 404 ? 1.663 -3.458 12.732 1.00 90.00 404 LYS A N 1
ATOM 3272 C CA . LYS A 1 404 ? 2.914 -3.161 13.439 1.00 90.00 404 LYS A CA 1
ATOM 3273 C C . LYS A 1 404 ? 4.111 -2.974 12.499 1.00 90.00 404 LYS A C 1
ATOM 3275 O O . LYS A 1 404 ? 5.046 -2.272 12.864 1.00 90.00 404 LYS A O 1
ATOM 3280 N N . ASN A 1 405 ? 4.098 -3.626 11.338 1.00 87.12 405 ASN A N 1
ATOM 3281 C CA . ASN A 1 405 ? 5.245 -3.680 10.431 1.00 87.12 405 ASN A CA 1
ATOM 3282 C C . ASN A 1 405 ? 5.001 -2.962 9.094 1.00 87.12 405 ASN A C 1
ATOM 3284 O O . ASN A 1 405 ? 5.953 -2.751 8.353 1.00 87.12 405 ASN A O 1
ATOM 32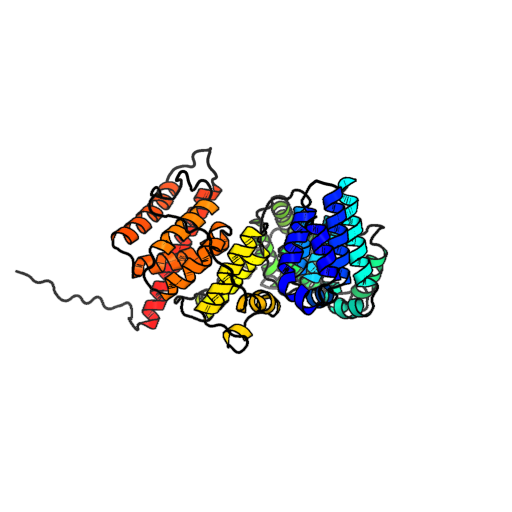88 N N . ASP A 1 406 ? 3.754 -2.610 8.777 1.00 85.75 406 ASP A N 1
ATOM 3289 C CA . ASP A 1 406 ? 3.373 -1.947 7.531 1.00 85.75 406 ASP A CA 1
ATOM 3290 C C . ASP A 1 406 ? 2.459 -0.747 7.827 1.00 85.75 406 ASP A C 1
ATOM 3292 O O . ASP A 1 406 ? 1.288 -0.892 8.207 1.00 85.75 406 ASP A O 1
ATOM 3296 N N . VAL A 1 407 ? 3.011 0.456 7.640 1.00 90.62 407 VAL A N 1
ATOM 3297 C CA . VAL A 1 407 ? 2.310 1.726 7.873 1.00 90.62 407 VAL A CA 1
ATOM 3298 C C . VAL A 1 407 ? 1.134 1.922 6.917 1.00 90.62 407 VAL A C 1
ATOM 3300 O O . VAL A 1 407 ? 0.144 2.541 7.293 1.00 90.62 407 VAL A O 1
ATOM 3303 N N . HIS A 1 408 ? 1.178 1.374 5.701 1.00 89.56 408 HIS A N 1
ATOM 3304 C CA . HIS A 1 408 ? 0.090 1.530 4.737 1.00 89.56 408 HIS A CA 1
ATOM 3305 C C . HIS A 1 408 ? -1.128 0.703 5.135 1.00 89.56 408 HIS A C 1
ATOM 3307 O O . HIS A 1 408 ? -2.259 1.157 4.968 1.00 89.56 408 HIS A O 1
ATOM 3313 N N . ILE A 1 409 ? -0.918 -0.492 5.696 1.00 92.50 409 ILE A N 1
ATOM 3314 C CA . ILE A 1 409 ? -2.007 -1.281 6.292 1.00 92.50 409 ILE A CA 1
ATOM 3315 C C . ILE A 1 409 ? -2.600 -0.528 7.490 1.00 92.50 409 ILE A C 1
ATOM 3317 O O . ILE A 1 409 ? -3.823 -0.462 7.628 1.00 92.50 409 ILE A O 1
ATOM 3321 N N . ALA A 1 410 ? -1.753 0.084 8.323 1.00 95.38 410 ALA A N 1
ATOM 3322 C CA . ALA A 1 410 ? -2.200 0.903 9.445 1.00 95.38 410 ALA A CA 1
ATOM 3323 C C . ALA A 1 410 ? -3.045 2.106 8.978 1.00 95.38 410 ALA A C 1
ATOM 3325 O O . ALA A 1 410 ? -4.175 2.268 9.432 1.00 95.38 410 ALA A O 1
ATOM 3326 N N . LEU A 1 411 ? -2.555 2.881 8.004 1.00 94.50 411 LEU A N 1
ATOM 3327 C CA . LEU A 1 411 ? -3.263 4.018 7.404 1.00 94.50 411 LEU A CA 1
ATOM 3328 C C . LEU A 1 411 ? -4.583 3.618 6.744 1.00 94.50 411 LEU A C 1
ATOM 3330 O O . LEU A 1 411 ? -5.551 4.367 6.828 1.00 94.50 411 LEU A O 1
ATOM 3334 N N . TYR A 1 412 ? -4.639 2.447 6.107 1.00 93.69 412 TYR A N 1
ATOM 3335 C CA . TYR A 1 412 ? -5.874 1.944 5.511 1.00 93.69 412 TYR A CA 1
ATOM 3336 C C . TYR A 1 412 ? -6.931 1.635 6.581 1.00 93.69 412 TYR A C 1
ATOM 3338 O O . TYR A 1 412 ? -8.097 1.972 6.409 1.00 93.69 412 TYR A O 1
ATOM 3346 N N . ILE A 1 413 ? -6.535 1.008 7.694 1.00 95.56 413 ILE A N 1
ATOM 3347 C CA . ILE A 1 413 ? -7.450 0.570 8.761 1.00 95.56 413 ILE A CA 1
ATOM 3348 C C . ILE A 1 413 ? -7.855 1.723 9.690 1.00 95.56 413 ILE A C 1
ATOM 3350 O O . ILE A 1 413 ? -8.979 1.738 10.197 1.00 95.56 413 ILE A O 1
ATOM 3354 N N . LEU A 1 414 ? -6.968 2.693 9.911 1.00 96.62 414 LEU A N 1
ATOM 3355 C CA . LEU A 1 414 ? -7.129 3.757 10.902 1.00 96.62 414 LEU A CA 1
ATOM 3356 C C . LEU A 1 414 ? -8.462 4.530 10.794 1.00 96.62 414 LEU A C 1
ATOM 3358 O O . LEU A 1 414 ? -9.150 4.629 11.815 1.00 96.62 414 LEU A O 1
ATOM 3362 N N . PRO A 1 415 ? -8.909 5.018 9.618 1.00 95.44 415 PRO A N 1
ATOM 3363 C CA . PRO A 1 415 ? -10.186 5.725 9.507 1.00 95.44 415 PRO A CA 1
ATOM 3364 C C . PRO A 1 415 ? -11.390 4.865 9.915 1.00 95.44 415 PRO A C 1
ATOM 3366 O O . PRO A 1 415 ? -12.329 5.364 10.543 1.00 95.44 415 PRO A O 1
ATOM 3369 N N . TYR A 1 416 ? -11.353 3.561 9.623 1.00 94.94 416 TYR A N 1
ATOM 3370 C CA . TYR A 1 416 ? -12.394 2.615 10.024 1.00 94.94 416 TYR A CA 1
ATOM 3371 C C . TYR A 1 416 ? -12.359 2.332 11.526 1.00 94.94 416 TYR A C 1
ATOM 3373 O O . TYR A 1 416 ? -13.414 2.295 12.157 1.00 94.94 416 TYR A O 1
ATOM 3381 N N . ALA A 1 417 ? -11.168 2.186 12.112 1.00 95.25 417 ALA A N 1
ATOM 3382 C CA . ALA A 1 417 ? -11.003 2.007 13.552 1.00 95.25 417 ALA A CA 1
ATOM 3383 C C . ALA A 1 417 ? -11.541 3.220 14.329 1.00 95.25 417 ALA A C 1
ATOM 3385 O O . ALA A 1 417 ? -12.343 3.049 15.246 1.00 95.25 417 ALA A O 1
ATOM 3386 N N . VAL A 1 418 ? -11.191 4.442 13.907 1.00 96.31 418 VAL A N 1
ATOM 3387 C CA . VAL A 1 418 ? -11.744 5.688 14.471 1.00 96.31 418 VAL A CA 1
ATOM 3388 C C . VAL A 1 418 ? -13.267 5.706 14.343 1.00 96.31 418 VAL A C 1
ATOM 3390 O O . VAL A 1 418 ? -13.969 5.949 15.321 1.00 96.31 418 VAL A O 1
ATOM 3393 N N . THR A 1 419 ? -13.794 5.395 13.157 1.00 94.75 419 THR A N 1
ATOM 3394 C CA . THR A 1 419 ? -15.241 5.381 12.894 1.00 94.75 419 THR A CA 1
ATOM 3395 C C . THR A 1 419 ? -15.992 4.387 13.787 1.00 94.75 419 THR A C 1
ATOM 3397 O O . THR A 1 419 ? -17.114 4.682 14.198 1.00 94.75 419 THR A O 1
ATOM 3400 N N . GLN A 1 420 ? -15.398 3.231 14.103 1.00 94.06 420 GLN A N 1
ATOM 3401 C CA . GLN A 1 420 ? -16.002 2.252 15.011 1.00 94.06 420 GLN A CA 1
ATOM 3402 C C . GLN A 1 420 ? -15.942 2.707 16.470 1.00 94.06 420 GLN A C 1
ATOM 3404 O O . GLN A 1 420 ? -16.977 2.726 17.128 1.00 94.06 420 GLN A O 1
ATOM 3409 N N . VAL A 1 421 ? -14.790 3.192 16.945 1.00 94.81 421 VAL A N 1
ATOM 3410 C CA . VAL A 1 421 ? -14.657 3.716 18.318 1.00 94.81 421 VAL A CA 1
ATOM 3411 C C . VAL A 1 421 ? -15.609 4.891 18.568 1.00 94.81 421 VAL A C 1
ATOM 3413 O O . VAL A 1 421 ? -16.175 5.004 19.651 1.00 94.81 421 VAL A O 1
ATOM 3416 N N . LEU A 1 422 ? -15.854 5.746 17.571 1.00 94.00 422 LEU A N 1
ATOM 3417 C CA . LEU A 1 422 ? -16.841 6.826 17.681 1.00 94.00 422 LEU A CA 1
ATOM 3418 C C . LEU A 1 422 ? -18.299 6.331 17.721 1.00 94.00 422 LEU A C 1
ATOM 3420 O O . LEU A 1 422 ? -19.170 7.073 18.170 1.00 94.00 422 LEU A O 1
ATOM 3424 N N . GLN A 1 423 ? -18.583 5.114 17.249 1.00 91.25 423 GLN A N 1
ATOM 3425 C CA . GLN A 1 423 ? -19.922 4.517 17.275 1.00 91.25 423 GLN A CA 1
ATOM 3426 C C . GLN A 1 423 ? -20.199 3.717 18.548 1.00 91.25 423 GLN A C 1
ATOM 3428 O O . GLN A 1 423 ? -21.306 3.807 19.076 1.00 91.25 423 GLN A O 1
ATOM 3433 N N . ASP A 1 424 ? -19.237 2.917 19.016 1.00 88.12 424 ASP A N 1
ATOM 3434 C CA . ASP A 1 424 ? -19.438 1.946 20.101 1.00 88.12 424 ASP A CA 1
ATOM 3435 C C . ASP A 1 424 ? -18.528 2.153 21.329 1.00 88.12 424 ASP A C 1
ATOM 3437 O O . ASP A 1 424 ? -18.713 1.504 22.369 1.00 88.12 424 ASP A O 1
ATOM 3441 N N . GLY A 1 425 ? -17.572 3.080 21.251 1.00 89.12 425 GLY A N 1
ATOM 3442 C CA . GLY A 1 425 ? -16.626 3.392 22.318 1.00 89.12 425 GLY A CA 1
ATOM 3443 C C . GLY A 1 425 ? -17.291 3.999 23.551 1.00 89.12 425 GLY A C 1
ATOM 3444 O O . GLY A 1 425 ? -18.400 4.533 23.510 1.00 89.12 425 GLY A O 1
ATOM 3445 N N . SER A 1 426 ? -16.629 3.892 24.707 1.00 92.44 426 SER A N 1
ATOM 3446 C CA . SER A 1 426 ? -17.079 4.636 25.890 1.00 92.44 426 SER A CA 1
ATOM 3447 C C . SER A 1 426 ? -16.862 6.148 25.697 1.00 92.44 426 SER A C 1
ATOM 3449 O O . SER A 1 426 ? -16.002 6.542 24.905 1.00 92.44 426 SER A O 1
ATOM 3451 N N . PRO A 1 427 ? -17.549 7.021 26.460 1.00 93.19 427 PRO A N 1
ATOM 3452 C CA . PRO A 1 427 ? -17.282 8.463 26.423 1.00 93.19 427 PRO A CA 1
ATOM 3453 C C . PRO A 1 427 ? -15.808 8.808 26.683 1.00 93.19 427 PRO A C 1
ATOM 3455 O O . PRO A 1 427 ? -15.290 9.794 26.165 1.00 93.19 427 PRO A O 1
ATOM 3458 N N . HIS A 1 428 ? -15.121 7.969 27.463 1.00 92.88 428 HIS A N 1
ATOM 3459 C CA . HIS A 1 428 ? -13.693 8.084 27.718 1.00 92.88 428 HIS A CA 1
ATOM 3460 C C . HIS A 1 428 ? -12.855 7.748 26.476 1.00 92.88 428 HIS A C 1
ATOM 3462 O O . HIS A 1 428 ? -11.989 8.534 26.110 1.00 92.88 428 HIS A O 1
ATOM 3468 N N . ASP A 1 429 ? -13.141 6.637 25.790 1.00 92.81 429 ASP A N 1
ATOM 3469 C CA . ASP A 1 429 ? -12.423 6.258 24.561 1.00 92.81 429 ASP A CA 1
ATOM 3470 C C . ASP A 1 429 ? -12.620 7.307 23.453 1.00 92.81 429 ASP A C 1
ATOM 3472 O O . ASP A 1 429 ? -11.677 7.675 22.757 1.00 92.81 429 ASP A O 1
ATOM 3476 N N . ILE A 1 430 ? -13.835 7.855 23.339 1.00 94.38 430 ILE A N 1
ATOM 3477 C CA . ILE A 1 430 ? -14.151 8.942 22.405 1.00 94.38 430 ILE A CA 1
ATOM 3478 C C . ILE A 1 430 ? -13.341 10.197 22.749 1.00 94.38 430 ILE A C 1
ATOM 3480 O O . ILE A 1 430 ? -12.737 10.807 21.865 1.00 94.38 430 ILE A O 1
ATOM 3484 N N . LYS A 1 431 ? -13.282 10.576 24.033 1.00 94.69 431 LYS A N 1
ATOM 3485 C CA . LYS A 1 431 ? -12.481 11.719 24.487 1.00 94.69 431 LYS A CA 1
ATOM 3486 C C . LYS A 1 431 ? -11.002 11.549 24.141 1.00 94.69 431 LYS A C 1
ATOM 3488 O O . LYS A 1 431 ? -10.382 12.518 23.725 1.00 94.69 431 LYS A O 1
ATOM 3493 N N . GLU A 1 432 ? -10.453 10.344 24.259 1.00 94.19 432 GLU A N 1
ATOM 3494 C CA . GLU A 1 432 ? -9.057 10.069 23.897 1.00 94.19 432 GLU A CA 1
ATOM 3495 C C . GLU A 1 432 ? -8.784 10.261 22.405 1.00 94.19 432 GLU A C 1
ATOM 3497 O O . GLU A 1 432 ? -7.772 10.864 22.054 1.00 94.19 432 GLU A O 1
ATOM 3502 N N . VAL A 1 433 ? -9.703 9.831 21.532 1.00 95.62 433 VAL A N 1
ATOM 3503 C CA . VAL A 1 433 ? -9.625 10.117 20.088 1.00 95.62 433 VAL A CA 1
ATOM 3504 C C . VAL A 1 433 ? -9.598 11.626 19.839 1.00 95.62 433 VAL A C 1
ATOM 3506 O O . VAL A 1 433 ? -8.751 12.111 19.092 1.00 95.62 433 VAL A O 1
ATOM 3509 N N . PHE A 1 434 ? -10.490 12.383 20.487 1.00 94.75 434 PHE A N 1
ATOM 3510 C CA . PHE A 1 434 ? -10.513 13.842 20.364 1.00 94.75 434 PHE A CA 1
ATOM 3511 C C . PHE A 1 434 ? -9.225 14.493 20.873 1.00 94.75 434 PHE A C 1
ATOM 3513 O O . PHE A 1 434 ? -8.702 15.387 20.213 1.00 94.75 434 PHE A O 1
ATOM 3520 N N . THR A 1 435 ? -8.703 14.055 22.021 1.00 95.19 435 THR A N 1
ATOM 3521 C CA . THR A 1 435 ? -7.445 14.570 22.576 1.00 95.19 435 THR A CA 1
ATOM 3522 C C . THR A 1 435 ? -6.280 14.327 21.624 1.00 95.19 435 THR A C 1
ATOM 3524 O O . THR A 1 435 ? -5.512 15.251 21.385 1.00 95.19 435 THR A O 1
ATOM 3527 N N . GLU A 1 436 ? -6.185 13.140 21.025 1.00 95.75 436 GLU A N 1
ATOM 3528 C CA . GLU A 1 436 ? -5.135 12.823 20.053 1.00 95.75 436 GLU A CA 1
ATOM 3529 C C . GLU A 1 436 ? -5.209 13.730 18.811 1.00 95.75 436 GLU 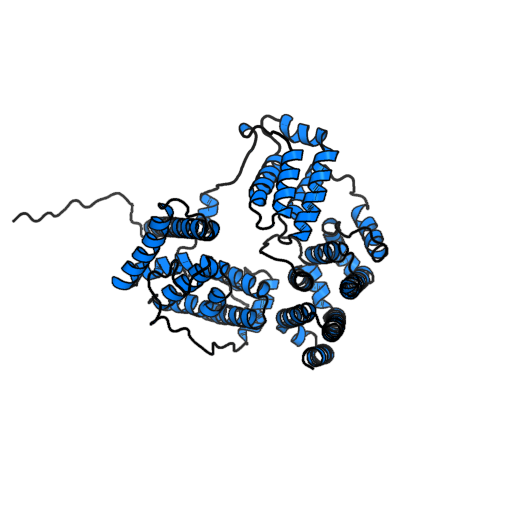A C 1
ATOM 3531 O O . GLU A 1 436 ? -4.209 14.316 18.400 1.00 95.75 436 GLU A O 1
ATOM 3536 N N . ILE A 1 437 ? -6.409 13.906 18.243 1.00 94.94 437 ILE A N 1
ATOM 3537 C CA . ILE A 1 437 ? -6.641 14.776 17.078 1.00 94.94 437 ILE A CA 1
ATOM 3538 C C . ILE A 1 437 ? -6.260 16.230 17.394 1.00 94.94 437 ILE A C 1
ATOM 3540 O O . ILE A 1 437 ? -5.579 16.887 16.604 1.00 94.94 437 ILE A O 1
ATOM 3544 N N . LEU A 1 438 ? -6.688 16.740 18.552 1.00 93.44 438 LEU A N 1
ATOM 3545 C CA . LEU A 1 438 ? -6.381 18.102 18.987 1.00 93.44 438 LEU A CA 1
ATOM 3546 C C . LEU A 1 438 ? -4.886 18.297 19.249 1.00 93.44 438 LEU A C 1
ATOM 3548 O O . LEU A 1 438 ? -4.355 19.368 18.953 1.00 93.44 438 LEU A O 1
ATOM 3552 N N . GLU A 1 439 ? -4.196 17.277 19.755 1.00 92.62 439 GLU A N 1
ATOM 3553 C CA . GLU A 1 439 ? -2.754 17.337 19.975 1.00 92.62 439 GLU A CA 1
ATOM 3554 C C . GLU A 1 439 ? -2.002 17.517 18.650 1.00 92.62 439 GLU A C 1
ATOM 3556 O O . GLU A 1 439 ? -1.151 18.404 18.542 1.00 92.62 439 GLU A O 1
ATOM 3561 N N . VAL A 1 440 ? -2.366 16.755 17.612 1.00 92.44 440 VAL A N 1
ATOM 3562 C CA . VAL A 1 440 ? -1.772 16.895 16.273 1.00 92.44 440 VAL A CA 1
ATOM 3563 C C . VAL A 1 440 ? -2.057 18.284 15.695 1.00 92.44 440 VAL A C 1
ATOM 3565 O O . VAL A 1 440 ? -1.133 18.971 15.260 1.00 92.44 440 VAL A O 1
ATOM 3568 N N . ILE A 1 441 ? -3.317 18.735 15.721 1.00 90.00 441 ILE A N 1
ATOM 3569 C CA . ILE A 1 441 ? -3.717 20.026 15.133 1.00 90.00 441 ILE A CA 1
ATOM 3570 C C . ILE A 1 441 ? -3.072 21.201 15.877 1.00 90.00 441 ILE A C 1
ATOM 3572 O O . ILE A 1 441 ? -2.548 22.115 15.243 1.00 90.00 441 ILE A O 1
ATOM 3576 N N . SER A 1 442 ? -3.052 21.189 17.210 1.00 88.81 442 SER A N 1
ATOM 3577 C CA . SER A 1 442 ? -2.433 22.266 17.997 1.00 88.81 442 SER A CA 1
ATOM 3578 C C . SER A 1 442 ? -0.931 22.394 17.731 1.00 88.81 442 SER A C 1
ATOM 3580 O O . SER A 1 442 ? -0.390 23.500 17.740 1.00 88.81 442 SER A O 1
ATOM 3582 N N . HIS A 1 443 ? -0.255 21.285 17.421 1.00 83.75 443 HIS A N 1
ATOM 3583 C CA . HIS A 1 443 ? 1.150 21.305 17.032 1.00 83.75 443 HIS A CA 1
ATOM 3584 C C . HIS A 1 443 ? 1.386 21.926 15.655 1.00 83.75 443 HIS A C 1
ATOM 3586 O O . HIS A 1 443 ? 2.406 22.586 15.483 1.00 83.75 443 HIS A O 1
ATOM 3592 N N . THR A 1 444 ? 0.444 21.813 14.712 1.00 78.50 444 THR A N 1
ATOM 3593 C CA . THR A 1 444 ? 0.565 22.470 13.392 1.00 78.50 444 THR A CA 1
ATOM 3594 C C . THR A 1 444 ? 0.501 23.998 13.448 1.00 78.50 444 THR A C 1
ATOM 3596 O O . THR A 1 444 ? 0.906 24.662 12.501 1.00 78.50 444 THR A O 1
ATOM 3599 N N . GLN A 1 445 ? 0.006 24.571 14.550 1.00 76.19 445 GLN A N 1
ATOM 3600 C CA . GLN A 1 445 ? -0.092 26.023 14.735 1.00 76.19 445 GLN A CA 1
ATOM 3601 C C . GLN A 1 445 ? 1.198 26.647 15.288 1.00 76.19 445 GLN A C 1
ATOM 3603 O O . GLN A 1 445 ? 1.331 27.871 15.306 1.00 76.19 445 GLN A O 1
ATOM 3608 N N . LYS A 1 446 ? 2.142 25.831 15.775 1.00 74.56 446 LYS A N 1
ATOM 3609 C CA . LYS A 1 446 ? 3.407 26.312 16.338 1.00 74.56 446 LYS A CA 1
ATOM 3610 C C . LYS A 1 446 ? 4.412 26.556 15.201 1.00 74.56 446 LYS A C 1
ATOM 3612 O O . LYS A 1 446 ? 4.499 25.723 14.303 1.00 74.56 446 LYS A O 1
ATOM 3617 N N . PRO A 1 447 ? 5.180 27.662 15.220 1.00 60.75 447 PRO A N 1
ATOM 3618 C CA . PRO A 1 447 ? 6.204 27.912 14.210 1.00 60.75 447 PRO A CA 1
ATOM 3619 C C . PRO A 1 447 ? 7.269 26.811 14.248 1.00 60.75 447 PRO A C 1
ATOM 3621 O O . PRO A 1 447 ? 7.698 26.417 15.335 1.00 60.75 447 PRO A O 1
ATOM 3624 N N . ASP A 1 448 ? 7.685 26.337 13.069 1.00 58.38 448 ASP A N 1
ATOM 3625 C CA . ASP A 1 448 ? 8.650 25.245 12.909 1.00 58.38 448 ASP A CA 1
ATOM 3626 C C . ASP A 1 448 ? 9.914 25.495 13.738 1.00 58.38 448 ASP A C 1
ATOM 3628 O O . ASP A 1 448 ? 10.780 26.315 13.415 1.00 58.38 448 ASP A O 1
ATOM 3632 N N . THR A 1 449 ? 10.040 24.762 14.841 1.00 55.69 449 THR A N 1
ATOM 3633 C CA . THR A 1 449 ? 11.298 24.685 15.573 1.00 55.69 449 THR A CA 1
ATOM 3634 C C . THR A 1 449 ? 12.269 23.874 14.725 1.00 55.69 449 THR A C 1
ATOM 3636 O O . THR A 1 449 ? 11.992 22.717 14.424 1.00 55.69 449 THR A O 1
ATOM 3639 N N . LYS A 1 450 ? 13.406 24.480 14.360 1.00 51.75 450 LYS A N 1
ATOM 3640 C CA . LYS A 1 450 ? 14.414 24.030 13.374 1.00 51.75 450 LYS A CA 1
ATOM 3641 C C . LYS A 1 450 ? 15.035 22.622 13.565 1.00 51.75 450 LYS A C 1
ATOM 3643 O O . LYS A 1 450 ? 16.039 22.333 12.925 1.00 51.75 450 LYS A O 1
ATOM 3648 N N . HIS A 1 451 ? 14.504 21.742 14.420 1.00 48.72 451 HIS A N 1
ATOM 3649 C CA . HIS A 1 451 ? 15.162 20.489 14.819 1.00 48.72 451 HIS A CA 1
ATOM 3650 C C . HIS A 1 451 ? 14.269 19.244 15.015 1.00 48.72 451 HIS A C 1
ATOM 3652 O O . HIS A 1 451 ? 14.673 18.321 15.721 1.00 48.72 451 HIS A O 1
ATOM 3658 N N . ARG A 1 452 ? 13.105 19.131 14.364 1.00 52.25 452 ARG A N 1
ATOM 3659 C CA . ARG A 1 452 ? 12.391 17.839 14.237 1.00 52.25 452 ARG A CA 1
ATOM 3660 C C . ARG A 1 452 ? 11.843 17.652 12.825 1.00 52.25 452 ARG A C 1
ATOM 3662 O O . ARG A 1 452 ? 11.539 18.641 12.172 1.00 52.25 452 ARG A O 1
ATOM 3669 N N . ASP A 1 453 ? 11.769 16.397 12.370 1.00 55.62 453 ASP A N 1
ATOM 3670 C CA . ASP A 1 453 ? 11.263 15.972 11.055 1.00 55.62 453 ASP A CA 1
ATOM 3671 C C . ASP A 1 453 ? 9.989 16.735 10.655 1.00 55.62 453 ASP A C 1
ATOM 3673 O O . ASP A 1 453 ? 8.882 16.352 11.044 1.00 55.62 453 ASP A O 1
ATOM 3677 N N . GLY A 1 454 ? 10.119 17.790 9.840 1.00 62.38 454 GLY A N 1
ATOM 3678 C CA . GLY A 1 454 ? 8.969 18.528 9.299 1.00 62.38 454 GLY A CA 1
ATOM 3679 C C . GLY A 1 454 ? 7.989 17.597 8.572 1.00 62.38 454 GLY A C 1
ATOM 3680 O O . GLY A 1 454 ? 6.773 17.780 8.628 1.00 62.38 454 GLY A O 1
ATOM 3681 N N . ASN A 1 455 ? 8.508 16.505 8.001 1.00 73.25 455 ASN A N 1
ATOM 3682 C CA . ASN A 1 455 ? 7.715 15.449 7.383 1.00 73.25 455 ASN A CA 1
ATOM 3683 C C . ASN A 1 455 ? 6.767 14.749 8.369 1.00 73.25 455 ASN A C 1
ATOM 3685 O O . ASN A 1 455 ? 5.608 14.540 8.021 1.00 73.25 455 ASN A O 1
ATOM 3689 N N . PHE A 1 456 ? 7.185 14.431 9.602 1.00 84.06 456 PHE A N 1
ATOM 3690 C CA . PHE A 1 456 ? 6.302 13.755 10.564 1.00 84.06 456 PHE A CA 1
ATOM 3691 C C . PHE A 1 456 ? 5.090 14.634 10.902 1.00 84.06 456 PHE A C 1
ATOM 3693 O O . PHE A 1 456 ? 3.947 14.172 10.850 1.00 84.06 456 PHE A O 1
ATOM 3700 N N . HIS A 1 457 ? 5.316 15.919 11.175 1.00 82.62 457 HIS A N 1
ATOM 3701 C CA . HIS A 1 457 ? 4.242 16.859 11.488 1.00 82.62 457 HIS A CA 1
ATOM 3702 C C . HIS A 1 457 ? 3.255 17.009 10.322 1.00 82.62 457 HIS A C 1
ATOM 3704 O O . HIS A 1 457 ? 2.047 16.844 10.513 1.00 82.62 457 HIS A O 1
ATOM 3710 N N . HIS A 1 458 ? 3.759 17.240 9.106 1.00 84.06 458 HIS A N 1
ATOM 3711 C CA . HIS A 1 458 ? 2.916 17.391 7.920 1.00 84.06 458 HIS A CA 1
ATOM 3712 C C . HIS A 1 458 ? 2.137 16.116 7.574 1.00 84.06 458 HIS A C 1
ATOM 3714 O O . HIS A 1 458 ? 0.934 16.192 7.319 1.00 84.06 458 HIS A O 1
ATOM 3720 N N . MET A 1 459 ? 2.779 14.945 7.608 1.00 87.56 459 MET A N 1
ATOM 3721 C CA . MET A 1 459 ? 2.119 13.666 7.317 1.00 87.56 459 MET A CA 1
ATOM 3722 C C . MET A 1 459 ? 1.048 13.328 8.360 1.00 87.56 459 MET A C 1
ATOM 3724 O O . MET A 1 459 ? -0.027 12.833 8.010 1.00 87.56 459 MET A O 1
ATOM 3728 N N . SER A 1 460 ? 1.296 13.646 9.634 1.00 91.25 460 SER A N 1
ATOM 3729 C CA . SER A 1 460 ? 0.307 13.462 10.704 1.00 91.25 460 SER A CA 1
ATOM 3730 C C . SER A 1 460 ? -0.905 14.357 10.486 1.00 91.25 460 SER A C 1
ATOM 3732 O O . SER A 1 460 ? -2.031 13.869 10.501 1.00 91.25 460 SER A O 1
ATOM 3734 N N . ALA A 1 461 ? -0.689 15.641 10.185 1.00 91.25 461 ALA A N 1
ATOM 3735 C CA . ALA A 1 461 ? -1.768 16.576 9.880 1.00 91.25 461 ALA A CA 1
ATOM 3736 C C . ALA A 1 461 ? -2.608 16.108 8.680 1.00 91.25 461 ALA A C 1
ATOM 3738 O O . ALA A 1 461 ? -3.832 16.030 8.779 1.00 91.25 461 ALA A O 1
ATOM 3739 N N . GLN A 1 462 ? -1.962 15.719 7.575 1.00 91.31 462 GLN A N 1
ATOM 3740 C CA . GLN A 1 462 ? -2.640 15.164 6.397 1.00 91.31 462 GLN A CA 1
ATOM 3741 C C . GLN A 1 462 ? -3.464 13.916 6.737 1.00 91.31 462 GLN A C 1
ATOM 3743 O O . GLN A 1 462 ? -4.591 13.774 6.264 1.00 91.31 462 GLN A O 1
ATOM 3748 N N . THR A 1 463 ? -2.937 13.039 7.594 1.00 94.44 463 THR A N 1
ATOM 3749 C CA . THR A 1 463 ? -3.648 11.838 8.055 1.00 94.44 463 THR A CA 1
ATOM 3750 C C . THR A 1 463 ? -4.895 12.204 8.859 1.00 94.44 463 THR A C 1
ATOM 3752 O O . THR A 1 463 ? -5.961 11.642 8.618 1.00 94.44 463 THR A O 1
ATOM 3755 N N . ILE A 1 464 ? -4.808 13.190 9.759 1.00 95.69 464 ILE A N 1
ATOM 3756 C CA . ILE A 1 464 ? -5.966 13.686 10.516 1.00 95.69 464 ILE A CA 1
ATOM 3757 C C . ILE A 1 464 ? -7.036 14.265 9.582 1.00 95.69 464 ILE A C 1
ATOM 3759 O O . ILE A 1 464 ? -8.209 13.912 9.717 1.00 95.69 464 ILE A O 1
ATOM 3763 N N . PHE A 1 465 ? -6.657 15.087 8.599 1.00 93.31 465 PHE A N 1
ATOM 3764 C CA . PHE A 1 465 ? -7.612 15.608 7.614 1.00 93.31 465 PHE A CA 1
ATOM 3765 C C . PHE A 1 465 ? -8.248 14.491 6.781 1.00 93.31 465 PHE A C 1
ATOM 3767 O O . PHE A 1 465 ? -9.462 14.485 6.597 1.00 93.31 465 PHE A O 1
ATOM 3774 N N . SER A 1 466 ? -7.470 13.485 6.375 1.00 92.56 466 SER A N 1
ATOM 3775 C CA . SER A 1 466 ? -7.996 12.308 5.678 1.00 92.56 466 SER A CA 1
ATOM 3776 C C . SER A 1 466 ? -9.023 11.537 6.522 1.00 92.56 466 SER A C 1
ATOM 3778 O O . SER A 1 466 ? -10.062 11.118 6.007 1.00 92.56 466 SER A O 1
ATOM 3780 N N . ILE A 1 467 ? -8.796 11.406 7.835 1.00 94.94 467 ILE A N 1
ATOM 3781 C CA . ILE A 1 467 ? -9.766 10.812 8.769 1.00 94.94 467 ILE A CA 1
ATOM 3782 C C . ILE A 1 467 ? -11.034 11.672 8.852 1.00 94.94 467 ILE A C 1
ATOM 3784 O O . ILE A 1 467 ? -12.140 11.134 8.806 1.00 94.94 467 ILE A O 1
ATOM 3788 N N . MET A 1 468 ? -10.912 12.999 8.941 1.00 93.75 468 MET A N 1
ATOM 3789 C CA . MET A 1 468 ? -12.070 13.906 8.965 1.00 93.75 468 MET A CA 1
ATOM 3790 C C . MET A 1 468 ? -12.890 13.836 7.667 1.00 93.75 468 MET A C 1
ATOM 3792 O O . MET A 1 468 ? -14.126 13.803 7.713 1.00 93.75 468 MET A O 1
ATOM 3796 N N . ASP A 1 469 ? -12.222 13.739 6.518 1.00 90.88 469 ASP A N 1
ATOM 3797 C CA . ASP A 1 469 ? -12.862 13.534 5.219 1.00 90.88 469 ASP A CA 1
ATOM 3798 C C . ASP A 1 469 ? -13.576 12.182 5.162 1.00 90.88 469 ASP A C 1
ATOM 3800 O O . ASP A 1 469 ? -14.730 12.107 4.728 1.00 90.88 469 ASP A O 1
ATOM 3804 N N . HIS A 1 470 ? -12.936 11.117 5.656 1.00 92.19 470 HIS A N 1
ATOM 3805 C CA . HIS A 1 470 ? -13.540 9.791 5.772 1.00 92.19 470 HIS A CA 1
ATOM 3806 C C . HIS A 1 470 ? -14.805 9.826 6.639 1.00 92.19 470 HIS A C 1
ATOM 3808 O O . HIS A 1 470 ? -15.848 9.328 6.219 1.00 92.19 470 HIS A O 1
ATOM 3814 N N . LEU A 1 471 ? -14.757 10.455 7.818 1.00 92.94 471 LEU A N 1
ATOM 3815 C CA . LEU A 1 471 ? -15.916 10.603 8.706 1.00 92.94 471 LEU A CA 1
ATOM 3816 C C . LEU A 1 471 ? -17.045 11.406 8.046 1.00 92.94 471 LEU A C 1
ATOM 3818 O O . LEU A 1 471 ? -18.220 11.055 8.174 1.00 92.94 471 LEU A O 1
ATOM 3822 N N . THR A 1 472 ? -16.700 12.451 7.292 1.00 91.56 472 THR A N 1
ATOM 3823 C CA . THR A 1 472 ? -17.669 13.261 6.543 1.00 91.56 472 THR A CA 1
ATOM 3824 C C . THR A 1 472 ? -18.340 12.444 5.438 1.00 91.56 472 THR A C 1
ATOM 3826 O O . THR A 1 472 ? -19.568 12.474 5.311 1.00 91.56 472 THR A O 1
ATOM 3829 N N . LYS A 1 473 ? -17.564 11.673 4.664 1.00 89.50 473 LYS A N 1
ATOM 3830 C CA . LYS A 1 473 ? -18.081 10.747 3.641 1.00 89.50 473 LYS A CA 1
ATOM 3831 C C . LYS A 1 473 ? -18.963 9.667 4.267 1.00 89.50 473 LYS A C 1
ATOM 3833 O O . LYS A 1 473 ? -20.082 9.452 3.800 1.00 89.50 473 LYS A O 1
ATOM 3838 N N . TRP A 1 474 ? -18.515 9.068 5.368 1.00 90.88 474 TRP A N 1
ATOM 3839 C CA . TRP A 1 474 ? -19.264 8.059 6.113 1.00 90.88 474 TRP A CA 1
ATOM 3840 C C . TRP A 1 474 ? -20.610 8.596 6.610 1.00 90.88 474 TRP A C 1
ATOM 3842 O O . TRP A 1 474 ? -21.646 7.972 6.386 1.00 90.88 474 TRP A O 1
ATOM 3852 N N . LYS A 1 475 ? -20.625 9.796 7.209 1.00 89.44 475 LYS A N 1
ATOM 3853 C CA . LYS A 1 475 ? -21.856 10.459 7.668 1.00 89.44 475 LYS A CA 1
ATOM 3854 C C . LYS A 1 475 ? -22.833 10.697 6.514 1.00 89.44 475 LYS A C 1
ATOM 3856 O O . LYS A 1 475 ? -24.024 10.436 6.668 1.00 89.44 475 LYS A O 1
ATOM 3861 N N . ARG A 1 476 ? -22.341 11.179 5.364 1.00 87.31 476 ARG A N 1
ATOM 3862 C CA . ARG A 1 476 ? -23.163 11.420 4.163 1.00 87.31 476 ARG A CA 1
ATOM 3863 C C . ARG A 1 476 ? -23.782 10.128 3.635 1.00 87.31 476 ARG A C 1
ATOM 3865 O O . ARG A 1 476 ? -24.982 10.109 3.383 1.00 87.31 476 ARG A O 1
ATOM 3872 N N . GLN A 1 477 ? -22.998 9.056 3.517 1.00 84.12 477 GLN A N 1
ATOM 3873 C CA . GLN A 1 477 ? -23.519 7.762 3.071 1.00 84.12 477 GLN A CA 1
ATOM 3874 C C . GLN A 1 477 ? -24.520 7.182 4.070 1.00 84.12 477 GLN A C 1
ATOM 3876 O O . GLN A 1 477 ? -25.601 6.775 3.667 1.00 84.12 477 GLN A O 1
ATOM 3881 N N . LYS A 1 478 ? -24.239 7.235 5.377 1.00 82.44 478 LYS A N 1
ATOM 3882 C CA . LYS A 1 478 ? -25.188 6.767 6.396 1.00 82.44 478 LYS A CA 1
ATOM 3883 C C . LYS A 1 478 ? -26.518 7.525 6.341 1.00 82.44 478 LYS A C 1
ATOM 3885 O O . LYS A 1 478 ? -27.566 6.898 6.434 1.00 82.44 478 LYS A O 1
ATOM 3890 N N . ALA A 1 479 ? -26.496 8.844 6.133 1.00 81.88 479 ALA A N 1
ATOM 3891 C CA . ALA A 1 479 ? -27.717 9.635 5.960 1.00 81.88 479 ALA A CA 1
ATOM 3892 C C . ALA A 1 479 ? -28.525 9.207 4.719 1.00 81.88 479 ALA A C 1
ATOM 3894 O O . ALA A 1 479 ? -29.748 9.096 4.796 1.00 81.88 479 ALA A O 1
ATOM 3895 N N . GLN A 1 480 ? -27.844 8.904 3.607 1.00 78.56 480 GLN A N 1
ATOM 3896 C CA . GLN A 1 480 ? -28.469 8.396 2.379 1.00 78.56 480 GLN A CA 1
ATOM 3897 C C . GLN A 1 480 ? -29.083 7.001 2.578 1.00 78.56 480 GLN A C 1
ATOM 3899 O O . GLN A 1 480 ? -30.220 6.778 2.171 1.00 78.56 480 GLN A O 1
ATOM 3904 N N . THR A 1 481 ? -28.381 6.081 3.247 1.00 71.94 481 THR A N 1
ATOM 3905 C CA . THR A 1 481 ? -28.862 4.710 3.495 1.00 71.94 481 THR A CA 1
ATOM 3906 C C . THR A 1 481 ? -29.978 4.656 4.545 1.00 71.94 481 THR A C 1
ATOM 3908 O O . THR A 1 481 ? -30.847 3.794 4.475 1.00 71.94 481 THR A O 1
ATOM 3911 N N . SER A 1 482 ? -29.985 5.574 5.520 1.00 62.50 482 SER A N 1
ATOM 3912 C CA . SER A 1 482 ? -31.014 5.655 6.570 1.00 62.50 482 SER A CA 1
ATOM 3913 C C . SER A 1 482 ? -32.257 6.469 6.177 1.00 62.50 482 SER A C 1
ATOM 3915 O O . SER A 1 482 ? -33.166 6.593 6.992 1.00 62.50 482 SER A O 1
ATOM 3917 N N . GLY A 1 483 ? -32.320 7.032 4.964 1.00 52.56 483 GLY A N 1
ATOM 3918 C CA . GLY A 1 483 ? -33.480 7.801 4.489 1.00 52.56 483 GLY A CA 1
ATOM 3919 C C . GLY A 1 483 ? -33.733 9.120 5.236 1.00 52.56 483 GLY A C 1
ATOM 3920 O O . GLY A 1 483 ? -34.796 9.718 5.077 1.00 52.56 483 GLY A O 1
ATOM 3921 N N . ILE A 1 484 ? -32.777 9.596 6.042 1.00 47.09 484 ILE A N 1
ATOM 3922 C CA . ILE A 1 484 ? -32.902 10.867 6.761 1.00 47.09 484 ILE A CA 1
ATOM 3923 C C . ILE A 1 484 ? -32.483 11.980 5.803 1.00 47.09 484 ILE A C 1
ATOM 3925 O O . ILE A 1 484 ? -31.296 12.233 5.592 1.00 47.09 484 ILE A O 1
ATOM 3929 N N . ILE A 1 485 ? -33.477 12.647 5.220 1.00 39.25 485 ILE A N 1
ATOM 3930 C CA . ILE A 1 485 ? -33.294 13.903 4.490 1.00 39.25 485 ILE A CA 1
ATOM 3931 C C . ILE A 1 485 ? -32.695 14.922 5.478 1.00 39.25 485 ILE A C 1
ATOM 3933 O O . ILE A 1 485 ? -33.339 15.230 6.485 1.00 39.25 485 ILE A O 1
ATOM 3937 N N . PRO A 1 486 ? -31.486 15.463 5.245 1.00 38.22 486 PRO A N 1
ATOM 3938 C CA . PRO A 1 486 ? -30.936 16.496 6.109 1.00 38.22 486 PRO A CA 1
ATOM 3939 C C . PRO A 1 486 ? -31.678 17.806 5.819 1.00 38.22 486 PRO A C 1
ATOM 3941 O O . PRO A 1 486 ? -31.367 18.486 4.845 1.00 38.22 486 PRO A O 1
ATOM 3944 N N . GLY A 1 487 ? -32.702 18.134 6.615 1.00 41.28 487 GLY A N 1
ATOM 3945 C CA . GLY A 1 487 ? -33.456 19.376 6.401 1.00 41.28 487 GLY A CA 1
ATOM 3946 C C . GLY A 1 487 ? -34.745 19.607 7.191 1.00 41.28 487 GLY A C 1
ATOM 3947 O O . GLY A 1 487 ? -35.526 20.459 6.779 1.00 41.28 487 GLY A O 1
ATOM 3948 N N . LYS A 1 488 ? -35.007 18.906 8.298 1.00 33.94 488 LYS A N 1
ATOM 3949 C CA . LYS A 1 488 ? -36.034 19.343 9.258 1.00 33.94 488 LYS A CA 1
ATOM 3950 C C . LYS A 1 488 ? -35.484 19.262 10.674 1.00 33.94 488 LYS A C 1
ATOM 3952 O O . LYS A 1 488 ? -35.437 18.195 11.273 1.00 33.94 488 LYS A O 1
ATOM 3957 N N . GLU A 1 489 ? -35.021 20.404 11.168 1.00 34.50 489 GLU A N 1
ATOM 3958 C CA . GLU A 1 489 ? -34.929 20.651 12.602 1.00 34.50 489 GLU A CA 1
ATOM 3959 C C . GLU A 1 489 ? -36.358 20.637 13.160 1.00 34.50 489 GLU A C 1
ATOM 3961 O O . GLU A 1 489 ? -37.163 21.513 12.837 1.00 34.50 489 GLU A O 1
ATOM 3966 N N . ASP A 1 490 ? -36.689 19.628 13.966 1.00 30.38 490 ASP A N 1
ATOM 3967 C CA . ASP A 1 490 ? -37.880 19.653 14.814 1.00 30.38 490 ASP A CA 1
ATOM 3968 C C . ASP A 1 490 ? -37.649 20.672 15.938 1.00 30.38 490 ASP A C 1
ATOM 3970 O O . ASP A 1 490 ? -37.190 20.356 17.035 1.00 30.38 490 ASP A O 1
ATOM 3974 N N . ASN A 1 491 ? -37.983 21.930 15.652 1.00 35.22 491 ASN A N 1
ATOM 3975 C CA . ASN A 1 491 ? -38.258 22.935 16.670 1.00 35.22 491 ASN A CA 1
ATOM 3976 C C . ASN A 1 491 ? -39.623 22.641 17.304 1.00 35.22 491 ASN A C 1
ATOM 3978 O O . ASN A 1 491 ? -40.614 23.324 17.052 1.00 35.22 491 ASN A O 1
ATOM 3982 N N . SER A 1 492 ? -39.680 21.626 18.158 1.00 33.78 492 SER A N 1
ATOM 3983 C CA . SER A 1 492 ? -40.740 21.523 19.154 1.00 33.78 492 SER A CA 1
ATOM 3984 C C . SER A 1 492 ? -40.225 20.775 20.373 1.00 33.78 492 SER A C 1
ATOM 3986 O O . SER A 1 492 ? -40.074 19.559 20.351 1.00 33.78 492 SER A O 1
ATOM 3988 N N . VAL A 1 493 ? -39.902 21.535 21.414 1.00 33.03 493 VAL A N 1
ATOM 3989 C CA . VAL A 1 493 ? -40.507 21.497 22.756 1.00 33.03 493 VAL A CA 1
ATOM 3990 C C . VAL A 1 493 ? -39.500 22.175 23.689 1.00 33.03 493 VAL A C 1
ATOM 3992 O O . VAL A 1 493 ? -38.571 21.559 24.201 1.00 33.03 493 VAL A O 1
ATOM 3995 N N . ILE A 1 494 ? -39.693 23.478 23.895 1.00 34.28 494 ILE A N 1
ATOM 3996 C CA . ILE A 1 494 ? -39.202 24.179 25.083 1.00 34.28 494 ILE A CA 1
ATOM 3997 C C . ILE A 1 494 ? -40.314 24.020 26.126 1.00 34.28 494 ILE A C 1
ATOM 3999 O O . ILE A 1 494 ? -41.411 24.529 25.886 1.00 34.28 494 ILE A O 1
ATOM 4003 N N . PRO A 1 495 ? -40.100 23.343 27.265 1.00 32.25 495 PRO A N 1
ATOM 4004 C CA . PRO A 1 495 ? -41.015 23.455 28.384 1.00 32.25 495 PRO A CA 1
ATOM 4005 C C . PRO A 1 495 ? -40.682 24.747 29.132 1.00 32.25 495 PRO A C 1
ATOM 4007 O O . PRO A 1 495 ? -39.666 24.848 29.815 1.00 32.25 495 PRO A O 1
ATOM 4010 N N . THR A 1 496 ? -41.535 25.755 28.981 1.00 35.69 496 THR A N 1
ATOM 4011 C CA . THR A 1 496 ? -41.644 26.854 29.942 1.00 35.69 496 THR A CA 1
ATOM 4012 C C . THR A 1 496 ? -42.466 26.380 31.136 1.00 35.69 496 THR A C 1
ATOM 4014 O O . THR A 1 496 ? -43.666 26.148 30.970 1.00 35.69 496 THR A O 1
ATOM 4017 N N . SER A 1 497 ? -41.827 26.237 32.299 1.00 38.53 497 SER A N 1
ATOM 4018 C CA . SER A 1 497 ? -42.268 26.602 33.667 1.00 38.53 497 SER A CA 1
ATOM 4019 C C . SER A 1 497 ? -41.342 25.932 34.672 1.00 38.53 497 SER A C 1
ATOM 4021 O O . SER A 1 497 ? -41.381 24.683 34.738 1.00 38.53 497 SER A O 1
#

Foldseek 3Di:
DVLVVLLVCLVPDALVVCLLCVLVLLLVLLVQLQDLDPVSNVSSLSSVVSNCVHNVCLLVVCLVQVPSQVLNLVSNVNSDDDDDDDDDDDDQRVNLVNLQSLQQPLPVDPDPSSVSSVVSNLVSLCVQCVDVVNLVSCLVRLCLNQRHDPDPSCPVSNVSSCCSQVPPPVVPPLLVVLVSLLCQLLDGDPSSNLSSLVVLLVSLQVCVVVLVCQQPVDPAHNQSVLSLVLSLVVQCPPPDPSSVVSSVSSVVSSPDGDPVRHDNPPDDPVVVLVLFDLDCLDLSVLLVLLVLLVRQLSVPSDSQLNLLSLQLLLLSCVLNVDDCPDPSVVPDDVVSVSSNVSSPPDDRDDPDDDDLPPADPPLVVDPQPQALLSSLLNVLLNLLVFQDPVSLNSNSVSCNSNSNRDSSSSLSCRLVSLVRCVVPGDPVSVVRVVRNLCVLVVVVPDPDDPDGDPVSSVVSPVSSVVSVVSVVSSVVVVCVVVVPDPDDDPPDDDDDD

Sequence (497 aa):
LTLESLTAIIRLMGRKHIGMIRYKIVNTLRIGLQIIDRDIQEISCKAWDCFVKRDFMILEYALYYGRDIDFIAQSFRNSVSWTDDVTDHCHTPPFVKFITKAGVRTFQLHDSREQFKLYLAKNIWNALLKYDYFRETLSVHFHEVYFLPDIPELAVANDILKQYTEGSSSQSDLRTRLDHSMKGITHESLDVRLHALSKLKNLLRDEKEALYQFVIGNETADPIVSKIVSVLLSGSRDSDSRAQILYAECIGELGAIDPGRLELTTNDPKADNAKFHHNICEDNFAFDLINQVVKGFLAATETRIQDGTALALQELLKIFKITETSKLWKRFADHVKEILLPLFTTKYTLTSQQDWSKITKPIFLSEKSKTFAEWVSTWTGYLLSKVKQDHARSVFVSCTAAIKNDVHIALYILPYAVTQVLQDGSPHDIKEVFTEILEVISHTQKPDTKHRDGNFHHMSAQTIFSIMDHLTKWKRQKAQTSGIIPGKEDNSVIPTS

pLDDT: mean 73.09, std 19.75, range [24.5, 97.19]